Protein AF-0000000083512611 (afdb_homodimer)

Sequence (516 aa):
MDSKAGERFVEEAFPIIMEEAIRKATDVNEKVCEWQPPEELKQCLDLDLREGGEAPQQILKRCKDVIKYSVKTGHPRFFNQLYAGMDHYSLVARFITEAINPSVYTFEVSPTFVMIEEVILKKMSECVGWEEGGDGIFSPGGSISNMYAVNLARYKHCPSIKDEGLSGMPRLVMFTSEECHYSIGKAAAFLGIGTKNVYVVPADERHSGEPRFTTLAKLAINMLALPHTTAELEQVFFSDDPCKNRRKKSIVYTLQTFMDSKAGERFVEEAFPIIMEEAIRKATDVNEKVCEWQPPEELKQCLDLDLREGGEAPQQILKRCKDVIKYSVKTGHPRFFNQLYAGMDHYSLVARFITEAINPSVYTFEVSPTFVMIEEVILKKMSECVGWEEGGDGIFSPGGSISNMYAVNLARYKHCPSIKDEGLSGMPRLVMFTSEECHYSIGKAAAFLGIGTKNVYVVPADERHSGEPRFTTLAKLAINMLALPHTTAELEQVFFSDDPCKNRRKKSIVYTLQTF

pLDDT: mean 77.46, std 21.45, range [25.53, 98.62]

InterPro domains:
  IPR002129 Pyridoxal phosphate-dependent decarboxylase, major domain [PF00282] (38-207)
  IPR015421 Pyridoxal phosphate-dependent transferase, major domain [G3DSA:3.40.640.10] (106-235)
  IPR015424 Pyridoxal phosphate-dependent transferase [SSF53383] (8-207)

Nearest PDB structures (foldseek):
  6enz-assembly1_A  TM=9.383E-01  e=4.651E-24  Mus musculus
  2jis-assembly1_A  TM=9.431E-01  e=1.684E-23  Homo sapiens
  2okk-assembly1_A-2  TM=9.214E-01  e=7.575E-17  Homo sapiens
  7lz6-assembly1_B  TM=9.267E-01  e=7.774E-16  Homo sapiens
  4rj0-assembly1_A  TM=8.285E-01  e=6.622E-08  Sphaerobacter thermophilus DSM 20745

Radius of gyration: 26.21 Å; Cα contacts (8 Å, |Δi|>4): 793; chains: 2; bounding box: 65×68×54 Å

Secondary structure (DSSP, 8-state):
--HHHHHHHHHHHHHHIIIIIIIGGG-TTS-S-----HHHHHHHHT----TT---HHHHHHHHHHHHHTS--TTSTT---SS-----HHHHHHHHHHHHH---TT-TTT-HHHHHHHHHHHHHHHHHTT-TT-------SSHHHHHHHHHHHHHHHH-TTHHHH-STTSPPEEEEEETT--THHHHHHHHHTS-GGGEEEEPPPTT--S---HHHHHHHHHHHHTSTT----EEEEEP---TTSSS----EEEEEE--/--HHHHHHHHHHHHHHIIIIIIIGGG-TTS-S-----HHHHHHHHT----TT---HHHHHHHHHHHHHTS--TTSTT---SS-----HHHHHHHHHHHHH---TT-TTT-HHHHHHHHHHHHHHHHHTT-TT-------SSHHHHHHHHHHHHHHHH-TTHHHH-STTSPPEEEEEETT--THHHHHHHHHTS-GGGEEEEPPPTT--S---HHHHHHHHHHHHTSTT--EEEEEEEPP--SSSSS----EEEEEEE-

Organism: Acipenser ruthenus (NCBI:txid7906)

Foldseek 3Di:
DPVVVVVVLVVVLVVLCCVLQPVLLADQPHDQADDDDPVVLCVQLVPDDDDPDDDSVVVSVNVNSVSRHDGSQQYPPRDDLQDGHDDPVVVVVVVVCVVLVFDQPDCVRPVPVVVVVVVVQQVVCVVVPNPVDDDDDDDPDQLVQVLVLVVVLCCVVPVCCVPPNCVPFFQKAWEWEPPDDPSNLVSCVVRVNHNVRYHYDYQPPVSAQPDPPVVVVVVLVVVLVPPQFQWDWRWRWGDQPPPDPHRNTTTITITGTD/DPVVVVVVLVVVLVVLCCVLQPVLLADQPHDQADDDDPVVLCVQLVPDDDDPDDDSVVVSVNVNSVSRHDGSQQYPPRDDPQDGHDDPVVVVVVVVCVVLVFDQPDCVRPVPVVVVVVVVQQVVCVVVPNPVDDDDDDDPDQLVQVLVLVVVLCCVVPVCCVPPNCVPFFQKAWEWEPPDDPSNLVSCVVRVNHNVRYHYDYQPPVSQQPDPPVVVVVVLVVVVVPPQFQWDWRWRWGDQPPPDPHRNTTTITITGTD

Solvent-accessible surface area (backbone atoms only — not comparable to full-atom values): 28403 Å² total; per-residue (Å²): 130,66,63,66,62,34,51,50,50,48,61,61,44,44,61,53,46,47,46,62,42,46,52,43,18,53,32,78,89,46,74,53,56,60,85,61,59,71,74,56,40,50,65,70,59,57,78,73,86,68,90,83,69,78,58,70,70,58,52,52,52,47,54,50,44,54,53,55,48,27,45,27,38,34,14,80,82,45,84,54,97,84,58,67,55,73,58,47,71,59,49,48,53,48,50,50,46,64,55,35,56,74,51,81,83,44,57,88,58,14,46,50,57,45,52,50,51,53,50,50,48,52,52,52,29,48,73,75,67,36,73,94,57,76,84,80,80,90,60,93,48,69,56,51,44,48,37,51,44,5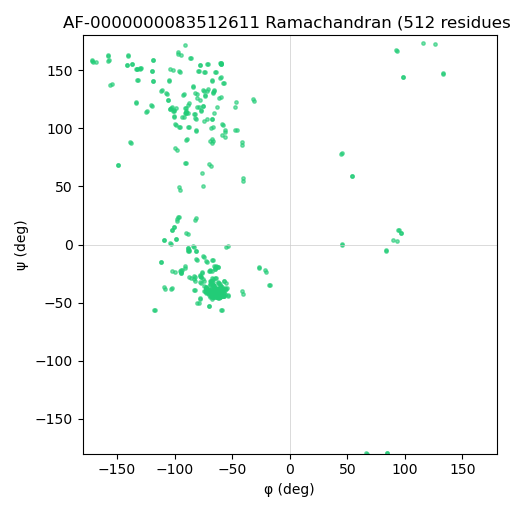1,51,50,42,47,39,71,72,44,55,60,30,44,41,62,13,31,38,72,35,60,48,50,30,32,38,33,40,66,74,38,66,80,44,53,51,53,35,26,27,56,39,23,42,5,40,75,31,54,43,71,40,78,61,47,89,77,59,49,46,66,51,54,60,59,54,54,46,45,48,51,42,56,62,36,65,41,90,70,31,58,54,56,75,44,84,26,82,41,67,54,49,74,80,51,95,54,58,36,40,28,39,44,28,44,31,37,39,78,130,65,65,66,60,36,50,50,50,46,62,63,45,44,61,50,45,48,46,61,42,46,53,44,20,53,32,80,90,45,74,51,55,60,84,61,60,70,74,58,40,50,65,72,60,57,79,74,87,68,91,84,68,78,54,69,72,58,50,53,52,47,52,50,46,54,52,56,48,28,43,26,40,35,14,79,82,45,83,55,97,84,58,67,55,74,60,46,68,60,48,49,54,47,49,50,46,64,56,36,56,73,52,79,82,43,59,89,58,14,47,51,58,44,51,50,50,52,50,51,48,51,51,52,28,46,74,74,66,36,74,92,57,78,83,80,80,89,59,97,43,70,56,52,43,49,38,50,44,51,50,51,43,48,39,71,72,44,58,60,33,44,41,61,13,31,38,73,35,63,50,52,30,32,37,32,42,67,73,39,66,79,45,55,51,52,35,25,28,54,39,24,42,4,40,74,32,53,43,71,40,77,62,46,90,75,61,48,45,65,52,54,60,58,53,54,47,45,47,51,42,56,62,35,65,41,90,70,32,58,55,58,75,44,85,26,80,39,71,52,50,7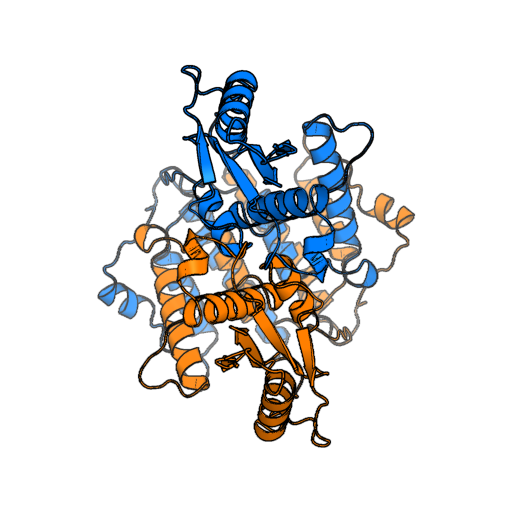5,80,52,93,54,57,37,40,28,40,44,28,44,31,37,40,77

Structure (mmCIF, N/CA/C/O backbone):
data_AF-0000000083512611-model_v1
#
loop_
_entity.id
_entity.type
_entity.pdbx_description
1 polymer 'Acidic amino acid decarboxylase GADL1'
#
loop_
_atom_site.group_PDB
_atom_site.id
_atom_site.type_symbol
_atom_site.label_atom_id
_atom_site.label_alt_id
_atom_site.label_comp_id
_atom_site.label_asym_id
_atom_site.label_entity_id
_atom_site.label_seq_id
_atom_site.pdbx_PDB_ins_code
_atom_site.Cartn_x
_atom_site.Cartn_y
_atom_site.Cartn_z
_atom_site.occupancy
_atom_site.B_iso_or_equiv
_atom_site.auth_seq_id
_atom_site.auth_comp_id
_atom_site.auth_asym_id
_atom_site.auth_atom_id
_atom_site.pdbx_PDB_model_num
ATOM 1 N N . MET A 1 1 ? -20.062 -18.094 -6.727 1 56.19 1 MET A N 1
ATOM 2 C CA . MET A 1 1 ? -19.172 -18.531 -7.805 1 56.19 1 MET A CA 1
ATOM 3 C C . MET A 1 1 ? -18.797 -19.984 -7.645 1 56.19 1 MET A C 1
ATOM 5 O O . MET A 1 1 ? -18.719 -20.5 -6.523 1 56.19 1 MET A O 1
ATOM 9 N N . ASP A 1 2 ? -18.922 -20.797 -8.75 1 77.19 2 ASP A N 1
ATOM 10 C CA . ASP A 1 2 ? -18.5 -22.188 -8.789 1 77.19 2 ASP A CA 1
ATOM 11 C C . ASP A 1 2 ? -17.016 -22.328 -8.461 1 77.19 2 ASP A C 1
ATOM 13 O O . ASP A 1 2 ? -16.172 -21.953 -9.266 1 77.19 2 ASP A O 1
ATOM 17 N N . SER A 1 3 ? -16.672 -22.766 -7.223 1 83.75 3 SER A N 1
ATOM 18 C CA . SER A 1 3 ? -15.305 -22.859 -6.719 1 83.75 3 SER A CA 1
ATOM 19 C C . SER A 1 3 ? -14.438 -23.734 -7.617 1 83.75 3 SER A C 1
ATOM 21 O O . SER A 1 3 ? -13.273 -23.422 -7.875 1 83.75 3 SER A O 1
ATOM 23 N N . LYS A 1 4 ? -15.047 -24.688 -8.219 1 91.12 4 LYS A N 1
ATOM 24 C CA . LYS A 1 4 ? -14.289 -25.609 -9.07 1 91.12 4 LYS A CA 1
ATOM 25 C C . LYS A 1 4 ? -13.875 -24.922 -10.375 1 91.12 4 LYS A C 1
ATOM 27 O O . LYS A 1 4 ? -12.758 -25.141 -10.859 1 91.12 4 LYS A O 1
ATOM 32 N N . ALA A 1 5 ? -14.789 -24.188 -10.891 1 93.06 5 ALA A N 1
ATOM 33 C CA . ALA A 1 5 ? -14.469 -23.438 -12.109 1 93.06 5 ALA A CA 1
ATOM 34 C C . ALA A 1 5 ? -13.367 -22.422 -11.852 1 93.06 5 ALA A C 1
ATOM 36 O O . ALA A 1 5 ? -12.477 -22.234 -12.688 1 93.06 5 ALA A O 1
ATOM 37 N N . GLY A 1 6 ? -13.398 -21.797 -10.734 1 94.56 6 GLY A N 1
ATOM 38 C CA . GLY A 1 6 ? -12.367 -20.844 -10.359 1 94.56 6 GLY A CA 1
ATOM 39 C C . GLY A 1 6 ? -11.008 -21.484 -10.18 1 94.56 6 GLY A C 1
ATOM 40 O O . GLY A 1 6 ? -10 -20.938 -10.648 1 94.56 6 GLY A O 1
ATOM 41 N N . GLU A 1 7 ? -11.023 -22.625 -9.578 1 96 7 GLU A N 1
ATOM 42 C CA . GLU A 1 7 ? -9.781 -23.359 -9.383 1 96 7 GLU A CA 1
ATOM 43 C C . GLU A 1 7 ? -9.156 -23.75 -10.711 1 96 7 GLU A C 1
ATOM 45 O O . GLU A 1 7 ? -7.945 -23.625 -10.898 1 96 7 GLU A O 1
ATOM 50 N N . ARG A 1 8 ? -9.953 -24.219 -11.547 1 96.81 8 ARG A N 1
ATOM 51 C CA . ARG A 1 8 ? -9.484 -24.594 -12.875 1 96.81 8 ARG A CA 1
ATOM 52 C C . ARG A 1 8 ? -8.883 -23.406 -13.609 1 96.81 8 ARG A C 1
ATOM 54 O O . ARG A 1 8 ? -7.863 -23.531 -14.289 1 96.81 8 ARG A O 1
ATOM 61 N N . PHE A 1 9 ? -9.508 -22.312 -13.492 1 97.81 9 PHE A N 1
ATOM 62 C CA . PHE A 1 9 ? -9.023 -21.094 -14.109 1 97.81 9 PHE A CA 1
ATOM 63 C C . PHE A 1 9 ? -7.621 -20.75 -13.609 1 97.81 9 PHE A C 1
ATOM 65 O O . PHE A 1 9 ? -6.738 -20.406 -14.398 1 97.81 9 PHE A O 1
ATOM 72 N N . VAL A 1 10 ? -7.34 -20.844 -12.305 1 98.31 10 VAL A N 1
ATOM 73 C CA . VAL A 1 10 ? -6.027 -20.562 -11.734 1 98.31 10 VAL A CA 1
ATOM 74 C C . VAL A 1 10 ? -5 -21.547 -12.289 1 98.31 10 VAL A C 1
ATOM 76 O O . VAL A 1 10 ? -3.891 -21.156 -12.664 1 98.31 10 VAL A O 1
ATOM 79 N N . GLU A 1 11 ? -5.398 -22.766 -12.406 1 98.12 11 GLU A N 1
ATOM 80 C CA . GLU A 1 11 ? -4.52 -23.812 -12.922 1 98.12 11 GLU A CA 1
ATOM 81 C C . GLU A 1 11 ? -4.148 -23.562 -14.375 1 98.12 11 GLU A C 1
ATOM 83 O O . GLU A 1 11 ? -3.012 -23.797 -14.789 1 98.12 11 GLU A O 1
ATOM 88 N N . GLU A 1 12 ? -5.059 -23.078 -15.102 1 98.25 12 GLU A N 1
ATOM 89 C CA . GLU A 1 12 ? -4.824 -22.812 -16.516 1 98.25 12 GLU A CA 1
ATOM 90 C C . GLU A 1 12 ? -4.004 -21.547 -16.719 1 98.25 12 GLU A C 1
ATOM 92 O O . GLU A 1 12 ? -3.27 -21.422 -17.703 1 98.25 12 GLU A O 1
ATOM 97 N N . ALA A 1 13 ? -4.09 -20.641 -15.82 1 98.56 13 ALA A N 1
ATOM 98 C CA . ALA A 1 13 ? -3.396 -19.359 -15.93 1 98.56 13 ALA A CA 1
ATOM 99 C C . ALA A 1 13 ? -1.918 -19.5 -15.578 1 98.56 13 ALA A C 1
ATOM 101 O O . ALA A 1 13 ? -1.072 -18.781 -16.109 1 98.56 13 ALA A O 1
ATOM 102 N N . PHE A 1 14 ? -1.621 -20.5 -14.758 1 98.5 14 PHE A N 1
ATOM 103 C CA . PHE A 1 14 ? -0.279 -20.578 -14.195 1 98.5 14 PHE A CA 1
ATOM 104 C C . PHE A 1 14 ? 0.752 -20.859 -15.281 1 98.5 14 PHE A C 1
ATOM 106 O O . PHE A 1 14 ? 1.792 -20.188 -15.336 1 98.5 14 PHE A O 1
ATOM 113 N N . PRO A 1 15 ? 0.535 -21.719 -16.188 1 98.25 15 PRO A N 1
ATOM 114 C CA . PRO A 1 15 ? 1.522 -21.922 -17.25 1 98.25 15 PRO A CA 1
ATOM 115 C C . PRO A 1 15 ? 1.762 -20.672 -18.078 1 98.25 15 PRO A C 1
ATOM 117 O O . PRO A 1 15 ? 2.873 -20.453 -18.578 1 98.25 15 PRO A O 1
ATOM 120 N N . ILE A 1 16 ? 0.773 -19.906 -18.266 1 98.31 16 ILE A N 1
ATOM 121 C CA . ILE A 1 16 ? 0.913 -18.656 -19.016 1 98.31 16 ILE A CA 1
ATOM 122 C C . ILE A 1 16 ? 1.806 -17.688 -18.234 1 98.31 16 ILE A C 1
ATOM 124 O O . ILE A 1 16 ? 2.723 -17.094 -18.797 1 98.31 16 ILE A O 1
ATOM 128 N N . ILE A 1 17 ? 1.556 -17.578 -16.938 1 98.62 17 ILE A N 1
ATOM 129 C CA . ILE A 1 17 ? 2.35 -16.719 -16.078 1 98.62 17 ILE A CA 1
ATOM 130 C C . ILE A 1 17 ? 3.803 -17.188 -16.062 1 98.62 17 ILE A C 1
ATOM 132 O O . ILE A 1 17 ? 4.723 -16.375 -16.219 1 98.62 17 ILE A O 1
ATOM 136 N N . MET A 1 18 ? 3.998 -18.469 -15.922 1 98.25 18 MET A N 1
ATOM 137 C CA . MET A 1 18 ? 5.336 -19.047 -15.867 1 98.25 18 MET A CA 1
ATOM 138 C C . MET A 1 18 ? 6.109 -18.766 -17.156 1 98.25 18 MET A C 1
ATOM 140 O O . MET A 1 18 ? 7.254 -18.328 -17.094 1 98.25 18 MET A O 1
ATOM 144 N N . GLU A 1 19 ? 5.492 -18.906 -18.234 1 97.88 19 GLU A N 1
ATOM 145 C CA . GLU A 1 19 ? 6.176 -18.766 -19.516 1 97.88 19 GLU A CA 1
ATOM 146 C C . GLU A 1 19 ? 6.367 -17.297 -19.875 1 97.88 19 GLU A C 1
ATOM 148 O O . GLU A 1 19 ? 7.484 -16.859 -20.156 1 97.88 19 GLU A O 1
ATOM 153 N N . GLU A 1 20 ? 5.312 -16.531 -19.797 1 97.44 20 GLU A N 1
ATOM 154 C CA . GLU A 1 20 ? 5.301 -15.188 -20.375 1 97.44 20 GLU A CA 1
ATOM 155 C C . GLU A 1 20 ? 5.84 -14.156 -19.391 1 97.44 20 GLU A C 1
ATOM 157 O O . GLU A 1 20 ? 6.449 -13.164 -19.781 1 97.44 20 GLU A O 1
ATOM 162 N N . ALA A 1 21 ? 5.707 -14.398 -18.062 1 97.81 21 ALA A N 1
ATOM 163 C CA . ALA A 1 21 ? 6.02 -13.344 -17.094 1 97.81 21 ALA A CA 1
ATOM 164 C C . ALA A 1 21 ? 7.262 -13.703 -16.281 1 97.81 21 ALA A C 1
ATOM 166 O O . ALA A 1 21 ? 7.848 -12.836 -15.625 1 97.81 21 ALA A O 1
ATOM 167 N N . ILE A 1 22 ? 7.668 -14.969 -16.328 1 97.62 22 ILE A N 1
ATOM 168 C CA . ILE A 1 22 ? 8.797 -15.367 -15.508 1 97.62 22 ILE A CA 1
ATOM 169 C C . ILE A 1 22 ? 9.953 -15.836 -16.391 1 97.62 22 ILE A C 1
ATOM 171 O O . ILE A 1 22 ? 11.008 -15.211 -16.438 1 97.62 22 ILE A O 1
ATOM 175 N N . ARG A 1 23 ? 9.758 -16.828 -17.266 1 97 23 ARG A N 1
ATOM 176 C CA . ARG A 1 23 ? 10.828 -17.391 -18.078 1 97 23 ARG A CA 1
ATOM 177 C C . ARG A 1 23 ? 11.281 -16.406 -19.141 1 97 23 ARG A C 1
ATOM 179 O O . ARG A 1 23 ? 12.461 -16.047 -19.203 1 97 23 ARG A O 1
ATOM 186 N N . LYS A 1 24 ? 10.383 -15.898 -19.922 1 96.12 24 LYS A N 1
ATOM 187 C CA . LYS A 1 24 ? 10.742 -14.969 -20.984 1 96.12 24 LYS A CA 1
ATOM 188 C C . LYS A 1 24 ? 11.219 -13.633 -20.422 1 96.12 24 LYS A C 1
ATOM 190 O O . LYS A 1 24 ? 12.094 -12.984 -21 1 96.12 24 LYS A O 1
ATOM 195 N N . ALA A 1 25 ? 10.688 -13.289 -19.328 1 94.62 25 ALA A N 1
ATOM 196 C CA . ALA A 1 25 ? 11.008 -12 -18.703 1 94.62 25 ALA A CA 1
ATOM 197 C C . ALA A 1 25 ? 12.445 -11.977 -18.219 1 94.62 25 ALA A C 1
ATOM 199 O O . ALA A 1 25 ? 13.031 -10.898 -18.047 1 94.62 25 ALA A O 1
ATOM 200 N N . THR A 1 26 ? 13.031 -13.141 -17.984 1 94 26 THR A N 1
ATOM 201 C CA . THR A 1 26 ? 14.391 -13.195 -17.453 1 94 26 THR A CA 1
ATOM 202 C C . THR A 1 26 ? 15.359 -13.695 -18.516 1 94 26 THR A C 1
ATOM 204 O O . THR A 1 26 ? 16.547 -13.883 -18.25 1 94 26 THR A O 1
ATOM 207 N N . ASP A 1 27 ? 14.859 -13.906 -19.703 1 94.31 27 ASP A N 1
ATOM 208 C CA . ASP A 1 27 ? 15.656 -14.375 -20.828 1 94.31 27 ASP A CA 1
ATOM 209 C C . ASP A 1 27 ? 16.281 -13.203 -21.594 1 94.31 27 ASP A C 1
ATOM 211 O O . ASP A 1 27 ? 15.562 -12.391 -22.172 1 94.31 27 ASP A O 1
ATOM 215 N N . VAL A 1 28 ? 17.578 -13.141 -21.688 1 93.94 28 VAL A N 1
ATOM 216 C CA . VAL A 1 28 ? 18.312 -12.031 -22.297 1 93.94 28 VAL A CA 1
ATOM 217 C C . VAL A 1 28 ? 18 -11.961 -23.781 1 93.94 28 VAL A C 1
ATOM 219 O O . VAL A 1 28 ? 18.156 -10.906 -24.406 1 93.94 28 VAL A O 1
ATOM 222 N N . ASN A 1 29 ? 17.5 -13.055 -24.375 1 95.62 29 ASN A N 1
ATOM 223 C CA . ASN A 1 29 ? 17.219 -13.094 -25.812 1 95.62 29 ASN A CA 1
ATOM 224 C C . ASN A 1 29 ? 15.828 -12.578 -26.125 1 95.62 29 ASN A C 1
ATOM 226 O O . ASN A 1 29 ? 15.453 -12.445 -27.297 1 95.62 29 ASN A O 1
ATOM 230 N N . GLU A 1 30 ? 15.078 -12.305 -25.109 1 95.88 30 GLU A N 1
ATOM 231 C CA . GLU A 1 30 ? 13.742 -11.758 -25.297 1 95.88 30 GLU A CA 1
ATOM 232 C C . GLU A 1 30 ? 13.742 -10.242 -25.156 1 95.88 30 GLU A C 1
ATOM 234 O O . GLU A 1 30 ? 14.711 -9.656 -24.672 1 95.88 30 GLU A O 1
ATOM 239 N N . LYS A 1 31 ? 12.656 -9.602 -25.594 1 95.69 31 LYS A N 1
ATOM 240 C CA . LYS A 1 31 ? 12.547 -8.148 -25.516 1 95.69 31 LYS A CA 1
ATOM 241 C C . LYS A 1 31 ? 12.156 -7.699 -24.109 1 95.69 31 LYS A C 1
ATOM 243 O O . LYS A 1 31 ? 11.367 -8.375 -23.438 1 95.69 31 LYS A O 1
ATOM 248 N N . VAL A 1 32 ? 12.625 -6.555 -23.812 1 95.38 32 VAL A N 1
ATOM 249 C CA . VAL A 1 32 ? 12.242 -5.938 -22.547 1 95.38 32 VAL A CA 1
ATOM 250 C C . VAL A 1 32 ? 10.797 -5.457 -22.625 1 95.38 32 VAL A C 1
ATOM 252 O O . VAL A 1 32 ? 10.07 -5.516 -21.625 1 95.38 32 VAL A O 1
ATOM 255 N N . CYS A 1 33 ? 10.445 -4.926 -23.812 1 92.62 33 CYS A N 1
ATOM 256 C CA . CYS A 1 33 ? 9.109 -4.375 -23.984 1 92.62 33 CYS A CA 1
ATOM 257 C C . CYS A 1 33 ? 8.688 -4.406 -25.453 1 92.62 33 CYS A C 1
ATOM 259 O O . CYS A 1 33 ? 9.5 -4.141 -26.328 1 92.62 33 CYS A O 1
ATOM 261 N N . GLU A 1 34 ? 7.418 -4.785 -25.688 1 94.56 34 GLU A N 1
ATOM 262 C CA . GLU A 1 34 ? 6.789 -4.574 -26.984 1 94.56 34 GLU A CA 1
ATOM 263 C C . GLU A 1 34 ? 6.09 -3.219 -27.047 1 94.56 34 GLU A C 1
ATOM 265 O O . GLU A 1 34 ? 4.867 -3.139 -26.906 1 94.56 34 GLU A O 1
ATOM 270 N N . TRP A 1 35 ? 6.855 -2.264 -27.469 1 93.25 35 TRP A N 1
ATOM 271 C CA . TRP A 1 35 ? 6.391 -0.885 -27.359 1 93.25 35 TRP A CA 1
ATOM 272 C C . TRP A 1 35 ? 5.316 -0.588 -28.406 1 93.25 35 TRP A C 1
ATOM 274 O O . TRP A 1 35 ? 5.438 -0.993 -29.562 1 93.25 35 TRP A O 1
ATOM 284 N N . GLN A 1 36 ? 4.219 0.018 -27.953 1 93.62 36 GLN A N 1
ATOM 285 C CA . GLN A 1 36 ? 3.154 0.541 -28.812 1 93.62 36 GLN A CA 1
ATOM 286 C C . GLN A 1 36 ? 2.773 1.961 -28.406 1 93.62 36 GLN A C 1
ATOM 288 O O . GLN A 1 36 ? 2.727 2.279 -27.203 1 93.62 36 GLN A O 1
ATOM 293 N N . PRO A 1 37 ? 2.486 2.826 -29.469 1 92.31 37 PRO A N 1
ATOM 294 C CA . PRO A 1 37 ? 1.894 4.109 -29.078 1 92.31 37 PRO A CA 1
ATOM 295 C C . PRO A 1 37 ? 0.571 3.949 -28.344 1 92.31 37 PRO A C 1
ATOM 297 O O . PRO A 1 37 ? -0.115 2.936 -28.5 1 92.31 37 PRO A O 1
ATOM 300 N N . PRO A 1 38 ? 0.189 4.922 -27.547 1 90.94 38 PRO A N 1
ATOM 301 C CA . PRO A 1 38 ? -0.983 4.812 -26.688 1 90.94 38 PRO A CA 1
ATOM 302 C C . PRO A 1 38 ? -2.248 4.418 -27.438 1 90.94 38 PRO A C 1
ATOM 304 O O . PRO A 1 38 ? -3.006 3.561 -26.984 1 90.94 38 PRO A O 1
ATOM 307 N N . GLU A 1 39 ? -2.51 4.977 -28.562 1 90.62 39 GLU A N 1
ATOM 308 C CA . GLU A 1 39 ? -3.727 4.684 -29.312 1 90.62 39 GLU A CA 1
ATOM 309 C C . GLU A 1 39 ? -3.738 3.24 -29.797 1 90.62 39 GLU A C 1
ATOM 311 O O . GLU A 1 39 ? -4.77 2.566 -29.734 1 90.62 39 GLU A O 1
ATOM 316 N N . GLU A 1 40 ? -2.625 2.799 -30.219 1 93.69 40 GLU A N 1
ATOM 317 C CA . GLU A 1 40 ? -2.506 1.42 -30.688 1 93.69 40 GLU A CA 1
ATOM 318 C C . GLU A 1 40 ? -2.578 0.439 -29.516 1 93.69 40 GLU A C 1
ATOM 320 O O . GLU A 1 40 ? -3.166 -0.638 -29.641 1 93.69 40 GLU A O 1
ATOM 325 N N . LEU A 1 41 ? -1.952 0.842 -28.469 1 94.75 41 LEU A N 1
ATOM 326 C CA . LEU A 1 41 ? -1.954 -0.012 -27.297 1 94.75 41 LEU A CA 1
ATOM 327 C C . LEU A 1 41 ? -3.375 -0.249 -26.797 1 94.75 41 LEU A C 1
ATOM 329 O O . LEU A 1 41 ? -3.721 -1.362 -26.391 1 94.75 41 LEU A O 1
ATOM 333 N N . LYS A 1 42 ? -4.156 0.757 -26.875 1 89.94 42 LYS A N 1
ATOM 334 C CA . LYS A 1 42 ? -5.555 0.641 -26.469 1 89.94 42 LYS A CA 1
ATOM 335 C C . LYS A 1 42 ? -6.285 -0.407 -27.297 1 89.94 42 LYS A C 1
ATOM 337 O O . LYS A 1 42 ? -7.098 -1.169 -26.781 1 89.94 42 LYS A O 1
ATOM 342 N N . GLN A 1 43 ? -5.988 -0.491 -28.484 1 90.69 43 GLN A N 1
ATOM 343 C CA . GLN A 1 43 ? -6.609 -1.456 -29.391 1 90.69 43 GLN A CA 1
ATOM 344 C C . GLN A 1 43 ? -6.105 -2.869 -29.109 1 90.69 43 GLN A C 1
ATOM 346 O O . GLN A 1 43 ? -6.879 -3.828 -29.141 1 90.69 43 GLN A O 1
ATOM 351 N N . CYS A 1 44 ? -4.883 -2.943 -28.797 1 93.44 44 CYS A N 1
ATOM 352 C CA . CYS A 1 44 ? -4.27 -4.238 -28.516 1 93.44 44 CYS A CA 1
ATOM 353 C C . CYS A 1 44 ? -4.832 -4.852 -27.25 1 93.44 44 CYS A C 1
ATOM 355 O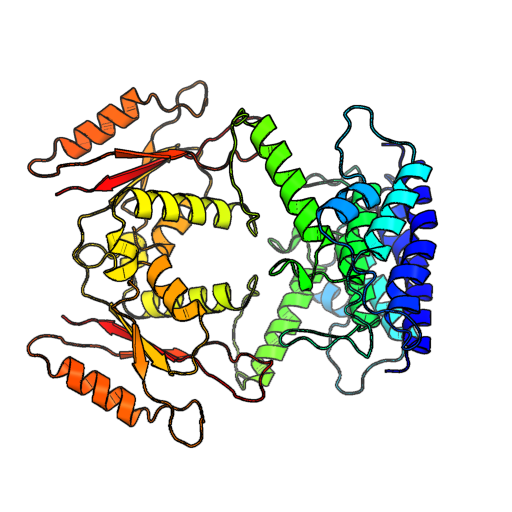 O . CYS A 1 44 ? -5.035 -6.066 -27.172 1 93.44 44 CYS A O 1
ATOM 357 N N . LEU A 1 45 ? -5.176 -4.098 -26.234 1 93.75 45 LEU A N 1
ATOM 358 C CA . LEU A 1 45 ? -5.555 -4.582 -24.906 1 93.75 45 LEU A CA 1
ATOM 359 C C . LEU A 1 45 ? -7.07 -4.727 -24.797 1 93.75 45 LEU A C 1
ATOM 361 O O . LEU A 1 45 ? -7.566 -5.5 -23.969 1 93.75 45 LEU A O 1
ATOM 365 N N . ASP A 1 46 ? -7.84 -4.09 -25.562 1 89.19 46 ASP A N 1
ATOM 366 C CA . ASP A 1 46 ? -9.297 -4.055 -25.453 1 89.19 46 ASP A CA 1
ATOM 367 C C . ASP A 1 46 ? -9.727 -3.842 -24 1 89.19 46 ASP A C 1
ATOM 369 O O . ASP A 1 46 ? -10.266 -4.754 -23.375 1 89.19 46 ASP A O 1
ATOM 373 N N . LEU A 1 47 ? -9.688 -2.719 -23.516 1 86.88 47 LEU A N 1
ATOM 374 C CA . LEU A 1 47 ? -9.938 -2.42 -22.109 1 86.88 47 LEU A CA 1
ATOM 375 C C . LEU A 1 47 ? -11.375 -1.965 -21.891 1 86.88 47 LEU A C 1
ATOM 377 O O . LEU A 1 47 ? -11.695 -1.351 -20.875 1 86.88 47 LEU A O 1
ATOM 381 N N . ASP A 1 48 ? -12.227 -2.352 -22.797 1 84.38 48 ASP A N 1
ATOM 382 C CA . ASP A 1 48 ? -13.633 -1.998 -22.656 1 84.38 48 ASP A CA 1
ATOM 383 C C . ASP A 1 48 ? -14.297 -2.83 -21.562 1 84.38 48 ASP A C 1
ATOM 385 O O . ASP A 1 48 ? -14.219 -4.059 -21.578 1 84.38 48 ASP A O 1
ATOM 389 N N . LEU A 1 49 ? -14.945 -2.18 -20.656 1 82.94 49 LEU A N 1
ATOM 390 C CA . LEU A 1 49 ? -15.656 -2.861 -19.578 1 82.94 49 LEU A CA 1
ATOM 391 C C . LEU A 1 49 ? -17.094 -3.166 -19.969 1 82.94 49 LEU A C 1
ATOM 393 O O . LEU A 1 49 ? -17.906 -2.252 -20.109 1 82.94 49 LEU A O 1
ATOM 397 N N . ARG A 1 50 ? -17.344 -4.422 -20.094 1 84.19 50 ARG A N 1
ATOM 398 C CA . ARG A 1 50 ? -18.656 -4.875 -20.562 1 84.19 50 ARG A CA 1
ATOM 399 C C . ARG A 1 50 ? -19.516 -5.355 -19.406 1 84.19 50 ARG A C 1
ATOM 401 O O . ARG A 1 50 ? -19 -5.883 -18.406 1 84.19 50 ARG A O 1
ATOM 408 N N . GLU A 1 51 ? -20.844 -5.242 -19.469 1 81.31 51 GLU A N 1
ATOM 409 C CA . GLU A 1 51 ? -21.781 -5.613 -18.406 1 81.31 51 GLU A CA 1
ATOM 410 C C . GLU A 1 51 ? -21.969 -7.125 -18.344 1 81.31 51 GLU A C 1
ATOM 412 O O . GLU A 1 51 ? -22.125 -7.691 -17.266 1 81.31 51 GLU A O 1
ATOM 417 N N . GLY A 1 52 ? -21.938 -7.902 -19.328 1 82.69 52 GLY A N 1
ATOM 418 C CA . GLY A 1 52 ? -22.297 -9.312 -19.359 1 82.69 52 GLY A CA 1
ATOM 419 C C . GLY A 1 52 ? -21.141 -10.234 -19.031 1 82.69 52 GLY A C 1
ATOM 420 O O . GLY A 1 52 ? -21.266 -11.453 -19.156 1 82.69 52 GLY A O 1
ATOM 421 N N . GLY A 1 53 ? -20.094 -9.797 -18.625 1 83.25 53 GLY A N 1
ATOM 422 C CA . GLY A 1 53 ? -18.969 -10.672 -18.359 1 83.25 53 GLY A CA 1
ATOM 423 C C . GLY A 1 53 ? -18.391 -11.305 -19.609 1 83.25 53 GLY A C 1
ATOM 424 O O . GLY A 1 53 ? -18.891 -11.055 -20.719 1 83.25 53 GLY A O 1
ATOM 425 N N . GLU A 1 54 ? -17.297 -12.18 -19.5 1 90 54 GLU A N 1
ATOM 426 C CA . GLU A 1 54 ? -16.641 -12.859 -20.609 1 90 54 GLU A CA 1
ATOM 427 C C . GLU A 1 54 ? -16.344 -14.32 -20.266 1 90 54 GLU A C 1
ATOM 429 O O . GLU A 1 54 ? -16.266 -14.688 -19.094 1 90 54 GLU A O 1
ATOM 434 N N . ALA A 1 55 ? -16.25 -15.094 -21.375 1 92.56 55 ALA A N 1
ATOM 435 C CA . ALA A 1 55 ? -15.875 -16.5 -21.188 1 92.56 55 ALA A CA 1
ATOM 436 C C . ALA A 1 55 ? -14.461 -16.625 -20.625 1 92.56 55 ALA A C 1
ATOM 438 O O . ALA A 1 55 ? -13.586 -15.812 -20.938 1 92.56 55 ALA A O 1
ATOM 439 N N . PRO A 1 56 ? -14.203 -17.672 -19.812 1 94.19 56 PRO A N 1
ATOM 440 C CA . PRO A 1 56 ? -12.891 -17.844 -19.188 1 94.19 56 PRO A CA 1
ATOM 441 C C . PRO A 1 56 ? -11.75 -17.875 -20.219 1 94.19 56 PRO A C 1
ATOM 443 O O . PRO A 1 56 ? -10.68 -17.328 -19.953 1 94.19 56 PRO A O 1
ATOM 446 N N . GLN A 1 57 ? -11.969 -18.484 -21.344 1 95.81 57 GLN A N 1
ATOM 447 C CA . GLN A 1 57 ? -10.93 -18.562 -22.375 1 95.81 57 GLN A CA 1
ATOM 448 C C . GLN A 1 57 ? -10.594 -17.172 -22.922 1 95.81 57 GLN A C 1
ATOM 450 O O . GLN A 1 57 ? -9.438 -16.906 -23.25 1 95.81 57 GLN A O 1
ATOM 455 N N . GLN A 1 58 ? -11.547 -16.391 -23.016 1 94.94 58 GLN A N 1
ATOM 456 C CA . GLN A 1 58 ? -11.312 -15.023 -23.469 1 94.94 58 GLN A CA 1
ATOM 457 C C . GLN A 1 58 ? -10.531 -14.227 -22.422 1 94.94 58 GLN A C 1
ATOM 459 O O . GLN A 1 58 ? -9.672 -13.414 -22.75 1 94.94 58 GLN A O 1
ATOM 464 N N . ILE A 1 59 ? -10.836 -14.453 -21.172 1 94.56 59 ILE A N 1
ATOM 465 C CA . ILE A 1 59 ? -10.125 -13.781 -20.078 1 94.56 59 ILE A CA 1
ATOM 466 C C . ILE A 1 59 ? -8.664 -14.211 -20.062 1 94.56 59 ILE A C 1
ATOM 468 O O . ILE A 1 59 ? -7.77 -13.391 -19.859 1 94.56 59 ILE A O 1
ATOM 472 N N . LEU A 1 60 ? -8.422 -15.445 -20.328 1 97.31 60 LEU A N 1
ATOM 473 C CA . LEU A 1 60 ? -7.051 -15.93 -20.406 1 97.31 60 LEU A CA 1
ATOM 474 C C . LEU A 1 60 ? -6.285 -15.242 -21.531 1 97.31 60 LEU A C 1
ATOM 476 O O . LEU A 1 60 ? -5.113 -14.898 -21.359 1 97.31 60 LEU A O 1
ATOM 480 N N . LYS A 1 61 ? -6.941 -15.023 -22.594 1 96.5 61 LYS A N 1
ATOM 481 C CA . LYS A 1 61 ? -6.32 -14.305 -23.703 1 96.5 61 LYS A CA 1
ATOM 482 C C . LYS A 1 61 ? -5.977 -12.875 -23.312 1 96.5 61 LYS A C 1
ATOM 484 O O . LYS A 1 61 ? -4.906 -12.367 -23.656 1 96.5 61 LYS A O 1
ATOM 489 N N . ARG A 1 62 ? -6.824 -12.289 -22.609 1 94.69 62 ARG A N 1
ATOM 490 C CA . ARG A 1 62 ? -6.57 -10.93 -22.141 1 94.69 62 ARG A CA 1
ATOM 491 C C . ARG A 1 62 ? -5.391 -10.898 -21.188 1 94.69 62 ARG A C 1
ATOM 493 O O . ARG A 1 62 ? -4.578 -9.969 -21.219 1 94.69 62 ARG A O 1
ATOM 500 N N . CYS A 1 63 ? -5.297 -11.859 -20.281 1 96.56 63 CYS A N 1
ATOM 501 C CA . CYS A 1 63 ? -4.16 -11.969 -19.391 1 96.56 63 CYS A CA 1
ATOM 502 C C . CYS A 1 63 ? -2.852 -12.055 -20.156 1 96.56 63 CYS A C 1
ATOM 504 O O . CYS A 1 63 ? -1.879 -11.375 -19.828 1 96.56 63 CYS A O 1
ATOM 506 N N . LYS A 1 64 ? -2.863 -12.797 -21.172 1 97.5 64 LYS A N 1
ATOM 507 C CA . LYS A 1 64 ? -1.677 -12.945 -22.016 1 97.5 64 LYS A CA 1
ATOM 508 C C . LYS A 1 64 ? -1.297 -11.625 -22.672 1 97.5 64 LYS A C 1
ATOM 510 O O . LYS A 1 64 ? -0.12 -11.258 -22.719 1 97.5 64 LYS A O 1
ATOM 515 N N . ASP A 1 65 ? -2.256 -10.922 -23.156 1 96.81 65 ASP A N 1
ATOM 516 C CA . ASP A 1 65 ? -2.014 -9.633 -23.797 1 96.81 65 ASP A CA 1
ATOM 517 C C . ASP A 1 65 ? -1.451 -8.617 -22.812 1 96.81 65 ASP A C 1
ATOM 519 O O . ASP A 1 65 ? -0.523 -7.875 -23.125 1 96.81 65 ASP A O 1
ATOM 523 N N . VAL A 1 66 ? -1.996 -8.633 -21.641 1 96.5 66 VAL A N 1
ATOM 524 C CA . VAL A 1 66 ? -1.519 -7.719 -20.594 1 96.5 66 VAL A CA 1
ATOM 525 C C . VAL A 1 66 ? -0.044 -7.992 -20.312 1 96.5 66 VAL A C 1
ATOM 527 O O . VAL A 1 66 ? 0.761 -7.062 -20.234 1 96.5 66 VAL A O 1
ATOM 530 N N . ILE A 1 67 ? 0.298 -9.227 -20.188 1 97.75 67 ILE A N 1
ATOM 531 C CA . ILE A 1 67 ? 1.685 -9.586 -19.922 1 97.75 67 ILE A CA 1
ATOM 532 C C . ILE A 1 67 ? 2.562 -9.188 -21.109 1 97.75 67 ILE A C 1
ATOM 534 O O . ILE A 1 67 ? 3.613 -8.57 -20.922 1 97.75 67 ILE A O 1
ATOM 538 N N . LYS A 1 68 ? 2.088 -9.438 -22.297 1 96.94 68 LYS A N 1
ATOM 539 C CA . LYS A 1 68 ? 2.85 -9.195 -23.516 1 96.94 68 LYS A CA 1
ATOM 540 C C . LYS A 1 68 ? 3.211 -7.723 -23.656 1 96.94 68 LYS A C 1
ATOM 542 O O . LYS A 1 68 ? 4.348 -7.387 -23.984 1 96.94 68 LYS A O 1
ATOM 547 N N . TYR A 1 69 ? 2.32 -6.875 -23.312 1 96.81 69 TYR A N 1
ATOM 548 C CA . TYR A 1 69 ? 2.521 -5.457 -23.609 1 96.81 69 TYR A CA 1
ATOM 549 C C . TYR A 1 69 ? 2.965 -4.703 -22.359 1 96.81 69 TYR A C 1
ATOM 551 O O . TYR A 1 69 ? 2.977 -3.471 -22.344 1 96.81 69 TYR A O 1
ATOM 559 N N . SER A 1 70 ? 3.326 -5.477 -21.344 1 96.69 70 SER A N 1
ATOM 560 C CA . SER A 1 70 ? 3.924 -4.875 -20.156 1 96.69 70 SER A CA 1
ATOM 561 C C . SER A 1 70 ? 5.449 -4.918 -20.219 1 96.69 70 SER A C 1
ATOM 563 O O . SER A 1 70 ? 6.023 -5.816 -20.844 1 96.69 70 SER A O 1
ATOM 565 N N . VAL A 1 71 ? 6.059 -3.914 -19.625 1 95.94 71 VAL A N 1
ATOM 566 C CA . VAL A 1 71 ? 7.512 -3.893 -19.5 1 95.94 71 VAL A CA 1
ATOM 567 C C . VAL A 1 71 ? 7.965 -5.023 -18.578 1 95.94 71 VAL A C 1
ATOM 569 O O . VAL A 1 71 ? 7.387 -5.238 -17.516 1 95.94 71 VAL A O 1
ATOM 572 N N . LYS A 1 72 ? 9.016 -5.777 -19.062 1 96.25 72 LYS A N 1
ATOM 573 C CA . LYS A 1 72 ? 9.57 -6.863 -18.25 1 96.25 72 LYS A CA 1
ATOM 574 C C . LYS A 1 72 ? 10.664 -6.352 -17.328 1 96.25 72 LYS A C 1
ATOM 576 O O . LYS A 1 72 ? 11.844 -6.344 -17.688 1 96.25 72 LYS A O 1
ATOM 581 N N . THR A 1 73 ? 10.312 -6.156 -16.094 1 94.06 73 THR A N 1
ATOM 582 C CA . THR A 1 73 ? 11.211 -5.504 -15.141 1 94.06 73 THR A CA 1
ATOM 583 C C . THR A 1 73 ? 12.242 -6.492 -14.609 1 94.06 73 THR A C 1
ATOM 585 O O . THR A 1 73 ? 13.25 -6.09 -14.023 1 94.06 73 THR A O 1
ATOM 588 N N . GLY A 1 74 ? 12.023 -7.754 -14.836 1 92.81 74 GLY A N 1
ATOM 589 C CA . GLY A 1 74 ? 12.977 -8.781 -14.43 1 92.81 74 GLY A CA 1
ATOM 590 C C . GLY A 1 74 ? 14.031 -9.047 -15.484 1 92.81 74 GLY A C 1
ATOM 591 O O . GLY A 1 74 ? 14.953 -9.844 -15.258 1 92.81 74 GLY A O 1
ATOM 592 N N . HIS A 1 75 ? 13.938 -8.406 -16.609 1 94.12 75 HIS A N 1
ATOM 593 C CA . HIS A 1 75 ? 14.867 -8.609 -17.703 1 94.12 75 HIS A CA 1
ATOM 594 C C . HIS A 1 75 ? 16.266 -8.117 -17.359 1 94.12 75 HIS A C 1
ATOM 596 O O . HIS A 1 75 ? 16.422 -7.059 -16.734 1 94.12 75 HIS A O 1
ATOM 602 N N . PRO A 1 76 ? 17.312 -8.836 -17.766 1 92.69 76 PRO A N 1
ATOM 603 C CA . PRO A 1 76 ? 18.688 -8.453 -17.422 1 92.69 76 PRO A CA 1
ATOM 604 C C . PRO A 1 76 ? 19.078 -7.105 -18.031 1 92.69 76 PRO A C 1
ATOM 606 O O . PRO A 1 76 ? 20 -6.453 -17.516 1 92.69 76 PRO A O 1
ATOM 609 N N . ARG A 1 77 ? 18.391 -6.633 -19.031 1 93.56 77 ARG A N 1
ATOM 610 C CA . ARG A 1 77 ? 18.734 -5.375 -19.688 1 93.56 77 ARG A CA 1
ATOM 611 C C . ARG A 1 77 ? 17.797 -4.258 -19.266 1 93.56 77 ARG A C 1
ATOM 613 O O . ARG A 1 77 ? 17.812 -3.17 -19.844 1 93.56 77 ARG A O 1
ATOM 620 N N . PHE A 1 78 ? 16.938 -4.594 -18.453 1 93.88 78 PHE A N 1
ATOM 621 C CA . PHE A 1 78 ? 16.125 -3.539 -17.859 1 93.88 78 PHE A CA 1
ATOM 622 C C . PHE A 1 78 ? 16.922 -2.766 -16.812 1 93.88 78 PHE A C 1
ATOM 624 O O . PHE A 1 78 ? 17.359 -3.336 -15.805 1 93.88 78 PHE A O 1
ATOM 631 N N . PHE A 1 79 ? 17.125 -1.388 -17.016 1 88 79 PHE A N 1
ATOM 632 C CA . PHE A 1 79 ? 17.844 -0.508 -16.109 1 88 79 PHE A CA 1
ATOM 633 C C . PHE A 1 79 ? 16.969 0.672 -15.688 1 88 79 PHE A C 1
ATOM 635 O O . PHE A 1 79 ? 16.531 1.456 -16.531 1 88 79 PHE A O 1
ATOM 642 N N . ASN A 1 80 ? 16.688 0.688 -14.461 1 84.81 80 ASN A N 1
ATOM 643 C CA . ASN A 1 80 ? 15.914 1.771 -13.875 1 84.81 80 ASN A CA 1
ATOM 644 C C . ASN A 1 80 ? 16.562 2.299 -12.594 1 84.81 80 ASN A C 1
ATOM 646 O O . ASN A 1 80 ? 17.266 1.562 -11.906 1 84.81 80 ASN A O 1
ATOM 650 N N . GLN A 1 81 ? 16.359 3.557 -12.281 1 77.12 81 GLN A N 1
ATOM 651 C CA . GLN A 1 81 ? 17 4.227 -11.156 1 77.12 81 GLN A CA 1
ATOM 652 C C . GLN A 1 81 ? 16.469 3.707 -9.828 1 77.12 81 GLN A C 1
ATOM 654 O O . GLN A 1 81 ? 17.156 3.777 -8.805 1 77.12 81 GLN A O 1
ATOM 659 N N . LEU A 1 82 ? 15.305 3.154 -9.867 1 72.88 82 LEU A N 1
ATOM 660 C CA . LEU A 1 82 ? 14.648 2.848 -8.602 1 72.88 82 LEU A CA 1
ATOM 661 C C . LEU A 1 82 ? 14.633 1.344 -8.352 1 72.88 82 LEU A C 1
ATOM 663 O O . LEU A 1 82 ? 14.758 0.899 -7.207 1 72.88 82 LEU A O 1
ATOM 667 N N . TYR A 1 83 ? 14.43 0.559 -9.383 1 79.62 83 TYR A N 1
ATOM 668 C CA . TYR A 1 83 ? 14.258 -0.866 -9.117 1 79.62 83 TYR A CA 1
ATOM 669 C C . TYR A 1 83 ? 14.602 -1.691 -10.352 1 79.62 83 TYR A C 1
ATOM 671 O O . TYR A 1 83 ? 14.695 -1.154 -11.461 1 79.62 83 TYR A O 1
ATOM 679 N N . ALA A 1 84 ? 14.922 -3.025 -10.078 1 83.88 84 ALA A N 1
ATOM 680 C CA . ALA A 1 84 ? 15.188 -3.988 -11.141 1 83.88 84 ALA A CA 1
ATOM 681 C C . ALA A 1 84 ? 15.32 -5.402 -10.578 1 83.88 84 ALA A C 1
ATOM 683 O O . ALA A 1 84 ? 15.445 -5.59 -9.367 1 83.88 84 ALA A O 1
ATOM 684 N N . GLY A 1 85 ? 15.094 -6.324 -11.57 1 85.62 85 GLY A N 1
ATOM 685 C CA . GLY A 1 85 ? 15.406 -7.703 -11.25 1 85.62 85 GLY A CA 1
ATOM 686 C C . GLY A 1 85 ? 14.219 -8.477 -10.703 1 85.62 85 GLY A C 1
ATOM 687 O O . GLY A 1 85 ? 13.164 -7.902 -10.453 1 85.62 85 GLY A O 1
ATOM 688 N N . MET A 1 86 ? 14.406 -9.812 -10.648 1 90.06 86 MET A N 1
ATOM 689 C CA . MET A 1 86 ? 13.414 -10.734 -10.102 1 90.06 86 MET A CA 1
ATOM 690 C C . MET A 1 86 ? 14.07 -11.734 -9.148 1 90.06 86 MET A C 1
ATOM 692 O O . MET A 1 86 ? 15.078 -12.359 -9.5 1 90.06 86 MET A O 1
ATOM 696 N N . ASP A 1 87 ? 13.555 -11.727 -7.891 1 91.44 87 ASP A N 1
ATOM 697 C CA . ASP A 1 87 ? 13.906 -12.781 -6.941 1 91.44 87 ASP A CA 1
ATOM 698 C C . ASP A 1 87 ? 12.789 -13.82 -6.836 1 91.44 87 ASP A C 1
ATOM 700 O O . ASP A 1 87 ? 11.711 -13.531 -6.312 1 91.44 87 ASP A O 1
ATOM 704 N N . HIS A 1 88 ? 13.062 -15.07 -7.266 1 95.75 88 HIS A N 1
ATOM 705 C CA . HIS A 1 88 ? 12.047 -16.109 -7.383 1 95.75 88 HIS A CA 1
ATOM 706 C C . HIS A 1 88 ? 11.508 -16.516 -6.012 1 95.75 88 HIS A C 1
ATOM 708 O O . HIS A 1 88 ? 10.328 -16.828 -5.875 1 95.75 88 HIS A O 1
ATOM 714 N N . TYR A 1 89 ? 12.336 -16.516 -5.016 1 94 89 TYR A N 1
ATOM 715 C CA . TYR A 1 89 ? 11.898 -16.891 -3.674 1 94 89 TYR A CA 1
ATOM 716 C C . TYR A 1 89 ? 10.945 -15.844 -3.098 1 94 89 TYR A C 1
ATOM 718 O O . TYR A 1 89 ? 9.906 -16.188 -2.535 1 94 89 TYR A O 1
ATOM 726 N N . SER A 1 90 ? 11.25 -14.586 -3.332 1 94.12 90 SER A N 1
ATOM 727 C CA . SER A 1 90 ? 10.359 -13.508 -2.91 1 94.12 90 SER A CA 1
ATOM 728 C C . SER A 1 90 ? 9.047 -13.531 -3.68 1 94.12 90 SER A C 1
ATOM 730 O O . SER A 1 90 ? 7.992 -13.211 -3.133 1 94.12 90 SER A O 1
ATOM 732 N N . LEU A 1 91 ? 9.148 -13.898 -4.898 1 97 91 LEU A N 1
ATOM 733 C CA . LEU A 1 91 ? 7.953 -13.984 -5.723 1 97 91 LEU A CA 1
ATOM 734 C C . LEU A 1 91 ? 6.988 -15.031 -5.176 1 97 91 LEU A C 1
ATOM 736 O O . LEU A 1 91 ? 5.785 -14.773 -5.07 1 97 91 LEU A O 1
ATOM 740 N N . VAL A 1 92 ? 7.488 -16.141 -4.766 1 98.19 92 VAL A N 1
ATOM 741 C CA . VAL A 1 92 ? 6.664 -17.188 -4.188 1 98.19 92 VAL A CA 1
ATOM 742 C C . VAL A 1 92 ? 6.016 -16.688 -2.896 1 98.19 92 VAL A C 1
ATOM 744 O O . VAL A 1 92 ? 4.832 -16.938 -2.656 1 98.19 92 VAL A O 1
ATOM 747 N N . ALA A 1 93 ? 6.781 -16 -2.125 1 96.75 93 ALA A N 1
ATOM 748 C CA . ALA A 1 93 ? 6.238 -15.438 -0.896 1 96.75 93 ALA A CA 1
ATOM 749 C C . ALA A 1 93 ? 5.09 -14.477 -1.199 1 96.75 93 ALA A C 1
ATOM 751 O O . ALA A 1 93 ? 4.09 -14.445 -0.475 1 96.75 93 ALA A O 1
ATOM 752 N N . ARG A 1 94 ? 5.203 -13.773 -2.27 1 96.94 94 ARG A N 1
ATOM 753 C CA . ARG A 1 94 ? 4.148 -12.844 -2.672 1 96.94 94 ARG A CA 1
ATOM 754 C C . ARG A 1 94 ? 2.904 -13.602 -3.129 1 96.94 94 ARG A C 1
ATOM 756 O O . ARG A 1 94 ? 1.779 -13.203 -2.818 1 96.94 94 ARG A O 1
ATOM 763 N N . PHE A 1 95 ? 3.102 -14.664 -3.848 1 98.38 95 PHE A N 1
ATOM 764 C CA . PHE A 1 95 ? 1.967 -15.477 -4.262 1 98.38 95 PHE A CA 1
ATOM 765 C C . PHE A 1 95 ? 1.22 -16.016 -3.053 1 98.38 95 PHE A C 1
ATOM 767 O O . PHE A 1 95 ? -0.012 -15.984 -3.008 1 98.38 95 PHE A O 1
ATOM 774 N N . ILE A 1 96 ? 1.939 -16.422 -2.072 1 98 96 ILE A N 1
ATOM 775 C CA . ILE A 1 96 ? 1.343 -16.969 -0.855 1 98 96 ILE A CA 1
ATOM 776 C C . ILE A 1 96 ? 0.552 -15.875 -0.139 1 98 96 ILE A C 1
ATOM 778 O O . ILE A 1 96 ? -0.59 -16.094 0.271 1 98 96 ILE A O 1
ATOM 782 N N . THR A 1 97 ? 1.12 -14.727 -0.03 1 96.44 97 THR A N 1
ATOM 783 C CA . THR A 1 97 ? 0.479 -13.617 0.67 1 96.44 97 THR A CA 1
ATOM 784 C C . THR A 1 97 ? -0.812 -13.211 -0.032 1 96.44 97 THR A C 1
ATOM 786 O O . THR A 1 97 ? -1.82 -12.938 0.622 1 96.44 97 THR A O 1
ATOM 789 N N . GLU A 1 98 ? -0.763 -13.219 -1.34 1 95.44 98 GLU A N 1
ATOM 790 C CA . GLU A 1 98 ? -1.962 -12.844 -2.088 1 95.44 98 GLU A CA 1
ATOM 791 C C . GLU A 1 98 ? -3.055 -13.898 -1.931 1 95.44 98 GLU A C 1
ATOM 793 O O . GLU A 1 98 ? -4.242 -13.57 -1.884 1 95.44 98 GLU A O 1
ATOM 798 N N . ALA A 1 99 ? -2.672 -15.094 -1.833 1 97.31 99 ALA A N 1
ATOM 799 C CA . ALA A 1 99 ? -3.645 -16.172 -1.729 1 97.31 99 ALA A CA 1
ATOM 800 C C . ALA A 1 99 ? -4.285 -16.203 -0.345 1 97.31 99 ALA A C 1
ATOM 802 O O . ALA A 1 99 ? -5.496 -16.406 -0.22 1 97.31 99 ALA A O 1
ATOM 803 N N . ILE A 1 100 ? -3.479 -15.969 0.652 1 95.19 100 ILE A N 1
ATOM 804 C CA . ILE A 1 100 ? -3.961 -16.031 2.029 1 95.19 100 ILE A CA 1
ATOM 805 C C . ILE A 1 100 ? -4.617 -14.695 2.398 1 95.19 100 ILE A C 1
ATOM 807 O O . ILE A 1 100 ? -5.496 -14.648 3.266 1 95.19 100 ILE A O 1
ATOM 811 N N . ASN A 1 101 ? -4.191 -13.648 1.839 1 92.88 101 ASN A N 1
ATOM 812 C CA . ASN A 1 101 ? -4.742 -12.312 1.988 1 92.88 101 ASN A CA 1
ATOM 813 C C . ASN A 1 101 ? -4.828 -11.898 3.455 1 92.88 101 ASN A C 1
ATOM 815 O O . ASN A 1 101 ? -5.898 -11.523 3.938 1 92.88 101 ASN A O 1
ATOM 819 N N . PRO A 1 102 ? -3.719 -11.875 4.176 1 90.62 102 PRO A N 1
ATOM 820 C CA . PRO A 1 102 ? -3.717 -11.516 5.594 1 90.62 102 PRO A CA 1
ATOM 821 C C . PRO A 1 102 ? -3.912 -10.016 5.816 1 90.62 102 PRO A C 1
ATOM 823 O O . PRO A 1 102 ? -3.57 -9.203 4.949 1 90.62 102 PRO A O 1
ATOM 826 N N . SER A 1 103 ? -4.547 -9.68 6.938 1 84.31 103 SER A N 1
ATOM 827 C CA . SER A 1 103 ? -4.613 -8.312 7.438 1 84.31 103 SER A CA 1
ATOM 828 C C . SER A 1 103 ? -3.998 -8.195 8.828 1 84.31 103 SER A C 1
ATOM 830 O O . SER A 1 103 ? -4.531 -8.75 9.789 1 84.31 103 SER A O 1
ATOM 832 N N . VAL A 1 104 ? -2.986 -7.395 8.961 1 85.19 104 VAL A N 1
ATOM 833 C CA . VAL A 1 104 ? -2.146 -7.441 10.156 1 85.19 104 VAL A CA 1
ATOM 834 C C . VAL A 1 104 ? -2.598 -6.375 11.148 1 85.19 104 VAL A C 1
ATOM 836 O O . VAL A 1 104 ? -1.774 -5.645 11.703 1 85.19 104 VAL A O 1
ATOM 839 N N . TYR A 1 105 ? -3.889 -6.332 11.422 1 78.5 105 TYR A N 1
ATOM 840 C CA . TYR A 1 105 ? -4.32 -5.309 12.367 1 78.5 105 TYR A CA 1
ATOM 841 C C . TYR A 1 105 ? -4.566 -5.91 13.75 1 78.5 105 TYR A C 1
ATOM 843 O O . TYR A 1 105 ? -4.512 -5.203 14.758 1 78.5 105 TYR A O 1
ATOM 851 N N . THR A 1 106 ? -4.82 -7.23 13.812 1 82.19 106 THR A N 1
ATOM 852 C CA . THR A 1 106 ? -4.902 -7.914 15.094 1 82.19 106 THR A CA 1
ATOM 853 C C . THR A 1 106 ? -4.27 -9.297 15.016 1 82.19 106 THR A C 1
ATOM 855 O O . THR A 1 106 ? -4.211 -9.898 13.938 1 82.19 106 THR A O 1
ATOM 858 N N . PHE A 1 107 ? -3.816 -9.781 16.141 1 87.88 107 PHE A N 1
ATOM 859 C CA . PHE A 1 107 ? -3.227 -11.109 16.219 1 87.88 107 PHE A CA 1
ATOM 860 C C . PHE A 1 107 ? -4.246 -12.172 15.844 1 87.88 107 PHE A C 1
ATOM 862 O O . PHE A 1 107 ? -3.908 -13.164 15.188 1 87.88 107 PHE A O 1
ATOM 869 N N . GLU A 1 108 ? -5.512 -12 16.125 1 85.56 108 GLU A N 1
ATOM 870 C CA . GLU A 1 108 ? -6.559 -13 15.914 1 85.56 108 GLU A CA 1
ATOM 871 C C . GLU A 1 108 ? -6.785 -13.258 14.43 1 85.56 108 GLU A C 1
ATOM 873 O O . GLU A 1 108 ? -7.039 -14.398 14.023 1 85.56 108 GLU A O 1
ATOM 878 N N . VAL A 1 109 ? -6.566 -12.242 13.672 1 86.88 109 VAL A N 1
ATOM 879 C CA . VAL A 1 109 ? -6.922 -12.383 12.258 1 86.88 109 VAL A CA 1
ATOM 880 C C . VAL A 1 109 ? -5.699 -12.812 11.453 1 86.88 109 VAL A C 1
ATOM 882 O O . VAL A 1 109 ? -5.832 -13.461 10.414 1 86.88 109 VAL A O 1
ATOM 885 N N . SER A 1 110 ? -4.496 -12.477 12.016 1 92.94 110 SER A N 1
ATOM 886 C CA . SER A 1 110 ? -3.293 -12.852 11.273 1 92.94 110 SER A CA 1
ATOM 887 C C . SER A 1 110 ? -2.133 -13.148 12.219 1 92.94 110 SER A C 1
ATOM 889 O O . SER A 1 110 ? -1.111 -12.453 12.188 1 92.94 110 SER A O 1
ATOM 891 N N . PRO A 1 111 ? -2.197 -14.156 12.945 1 94.5 111 PRO A N 1
ATOM 892 C CA . PRO A 1 111 ? -1.17 -14.445 13.953 1 94.5 111 PRO A CA 1
ATOM 893 C C . PRO A 1 111 ? 0.209 -14.672 13.336 1 94.5 111 PRO A C 1
ATOM 895 O O . PRO A 1 111 ? 1.203 -14.125 13.828 1 94.5 111 PRO A O 1
ATOM 898 N N . THR A 1 112 ? 0.293 -15.383 12.266 1 95.5 112 THR A N 1
ATOM 899 C CA . THR A 1 112 ? 1.552 -15.727 11.617 1 95.5 112 THR A CA 1
ATOM 900 C C . THR A 1 112 ? 2.273 -14.477 11.133 1 95.5 112 THR A C 1
ATOM 902 O O . THR A 1 112 ? 3.463 -14.289 11.406 1 95.5 112 THR A O 1
ATOM 905 N N . PHE A 1 113 ? 1.59 -13.625 10.594 1 93.62 113 PHE A N 1
ATOM 906 C CA . PHE A 1 113 ? 2.225 -12.477 9.969 1 93.62 113 PHE A CA 1
ATOM 907 C C . PHE A 1 113 ? 2.531 -11.398 11.008 1 93.62 113 PHE A C 1
ATOM 909 O O . PHE A 1 113 ? 3.469 -10.617 10.836 1 93.62 113 PHE A O 1
ATOM 916 N N . VAL A 1 114 ? 1.738 -11.398 12.062 1 91.62 114 VAL A N 1
ATOM 917 C CA . VAL A 1 114 ? 2.105 -10.531 13.18 1 91.62 114 VAL A CA 1
ATOM 918 C C . VAL A 1 114 ? 3.445 -10.984 13.758 1 91.62 114 VAL A C 1
ATOM 920 O O . VAL A 1 114 ? 4.309 -10.148 14.055 1 91.62 114 VAL A O 1
ATOM 923 N N . MET A 1 115 ? 3.646 -12.258 13.82 1 92.62 115 MET A N 1
ATOM 924 C CA . MET A 1 115 ? 4.902 -12.797 14.336 1 92.62 115 MET A CA 1
ATOM 925 C C . MET A 1 115 ? 6.055 -12.5 13.383 1 92.62 115 MET A C 1
ATOM 927 O O . MET A 1 115 ? 7.148 -12.133 13.812 1 92.62 115 MET A O 1
ATOM 931 N N . ILE A 1 116 ? 5.828 -12.602 12.141 1 92.69 116 ILE A N 1
ATOM 932 C CA . ILE A 1 116 ? 6.844 -12.312 11.141 1 92.69 116 ILE A CA 1
ATOM 933 C C . ILE A 1 116 ? 7.242 -10.836 11.219 1 92.69 116 ILE A C 1
ATOM 935 O O . ILE A 1 116 ? 8.43 -10.508 11.164 1 92.69 116 ILE A O 1
ATOM 939 N N . GLU A 1 117 ? 6.23 -9.992 11.344 1 88 117 GLU A N 1
ATOM 940 C CA . GLU A 1 117 ? 6.484 -8.555 11.469 1 88 117 GLU A CA 1
ATOM 941 C C . GLU A 1 117 ? 7.395 -8.266 12.656 1 88 117 GLU A C 1
ATOM 943 O O . GLU A 1 117 ? 8.352 -7.492 12.539 1 88 117 GLU A O 1
ATOM 948 N N . GLU A 1 118 ? 7.16 -8.852 13.734 1 87.19 118 GLU A N 1
ATOM 949 C CA . GLU A 1 118 ? 7.945 -8.641 14.945 1 87.19 118 GLU A CA 1
ATOM 950 C C . GLU A 1 118 ? 9.398 -9.062 14.742 1 87.19 118 GLU A C 1
ATOM 952 O O . GLU A 1 118 ? 10.32 -8.359 15.141 1 87.19 118 GLU A O 1
ATOM 957 N N . VAL A 1 119 ? 9.602 -10.148 14.102 1 88.19 119 VAL A N 1
ATOM 958 C CA . VAL A 1 119 ? 10.938 -10.68 13.891 1 88.19 119 VAL A CA 1
ATOM 959 C C . VAL A 1 119 ? 11.711 -9.773 12.938 1 88.19 119 VAL A C 1
ATOM 961 O O . VAL A 1 119 ? 12.898 -9.5 13.156 1 88.19 119 VAL A O 1
ATOM 964 N N . ILE A 1 120 ? 11.062 -9.297 11.945 1 87.94 120 ILE A N 1
ATOM 965 C CA . ILE A 1 120 ? 11.711 -8.43 10.969 1 87.94 120 ILE A CA 1
ATOM 966 C C . ILE A 1 120 ? 12.094 -7.105 11.625 1 87.94 120 ILE A C 1
ATOM 968 O O . ILE A 1 120 ? 13.195 -6.594 11.422 1 87.94 120 ILE A O 1
ATOM 972 N N . LEU A 1 121 ? 11.18 -6.578 12.406 1 83.5 121 LEU A N 1
ATOM 973 C CA . LEU A 1 121 ? 11.453 -5.312 13.078 1 83.5 121 LEU A CA 1
ATOM 974 C C . LEU A 1 121 ? 12.609 -5.449 14.062 1 83.5 121 LEU A C 1
ATOM 976 O O . LEU A 1 121 ? 13.438 -4.543 14.18 1 83.5 121 LEU A O 1
ATOM 980 N N . LYS A 1 122 ? 12.656 -6.562 14.719 1 84.69 122 LYS A N 1
ATOM 981 C CA . LYS A 1 122 ? 13.766 -6.824 15.625 1 84.69 122 LYS A CA 1
ATOM 982 C C . LYS A 1 122 ? 15.086 -6.898 14.875 1 84.69 122 LYS A C 1
ATOM 984 O O . LYS A 1 122 ? 16.078 -6.297 15.289 1 84.69 122 LYS A O 1
ATOM 989 N N . LYS A 1 123 ? 15.086 -7.535 13.805 1 85.81 123 LYS A N 1
ATOM 990 C CA . LYS A 1 123 ? 16.297 -7.672 13.008 1 85.81 123 LYS A CA 1
ATOM 991 C C . LYS A 1 123 ? 16.75 -6.32 12.461 1 85.81 123 LYS A C 1
ATOM 993 O O . LYS A 1 123 ? 17.953 -6.02 12.445 1 85.81 123 LYS A O 1
ATOM 998 N N . MET A 1 124 ? 15.82 -5.586 11.992 1 82.94 124 MET A N 1
ATOM 999 C CA . MET A 1 124 ? 16.141 -4.262 11.477 1 82.94 124 MET A CA 1
ATOM 1000 C C . MET A 1 124 ? 16.719 -3.371 12.57 1 82.94 124 MET A C 1
ATOM 1002 O O . MET A 1 124 ? 17.656 -2.609 12.328 1 82.94 124 MET A O 1
ATOM 1006 N N . SER A 1 125 ? 16.156 -3.486 13.742 1 79.75 125 SER A N 1
ATOM 1007 C CA . SER A 1 125 ? 16.672 -2.727 14.883 1 79.75 125 SER A CA 1
ATOM 1008 C C . SER A 1 125 ? 18.125 -3.1 15.188 1 79.75 125 SER A C 1
ATOM 1010 O O . SER A 1 125 ? 18.953 -2.229 15.453 1 79.75 125 SER A O 1
ATOM 1012 N N . GLU A 1 126 ? 18.422 -4.336 15.086 1 79 126 GLU A N 1
ATOM 1013 C CA . GLU A 1 126 ? 19.781 -4.812 15.32 1 79 126 GLU A CA 1
ATOM 1014 C C . GLU A 1 126 ? 20.734 -4.27 14.266 1 79 126 GLU A C 1
ATOM 1016 O O . GLU A 1 126 ? 21.875 -3.902 14.586 1 79 126 GLU A O 1
ATOM 1021 N N . CYS A 1 127 ? 20.266 -4.203 13.125 1 80.5 127 CYS A N 1
ATOM 1022 C CA . CYS A 1 127 ? 21.094 -3.756 12.008 1 80.5 127 CYS A CA 1
ATOM 1023 C C . CYS A 1 127 ? 21.484 -2.289 12.164 1 80.5 127 CYS A C 1
ATOM 1025 O O . CYS A 1 127 ? 22.547 -1.871 11.711 1 80.5 127 CYS A O 1
ATOM 1027 N N . VAL A 1 128 ? 20.625 -1.535 12.812 1 76.5 128 VAL A N 1
ATOM 1028 C CA . VAL A 1 128 ? 20.922 -0.11 12.906 1 76.5 128 VAL A CA 1
ATOM 1029 C C . VAL A 1 128 ? 21.547 0.195 14.273 1 76.5 128 VAL A C 1
ATOM 1031 O O . VAL A 1 128 ? 21.734 1.36 14.625 1 76.5 128 VAL A O 1
ATOM 1034 N N . GLY A 1 129 ? 21.812 -0.767 15.078 1 75.62 129 GLY A N 1
ATOM 1035 C CA . GLY A 1 129 ? 22.562 -0.604 16.312 1 75.62 129 GLY A CA 1
ATOM 1036 C C . GLY A 1 129 ? 21.688 -0.447 17.531 1 75.62 129 GLY A C 1
ATOM 1037 O O . GLY A 1 129 ? 22.156 -0.015 18.594 1 75.62 129 GLY A O 1
ATOM 1038 N N . TRP A 1 130 ? 20.406 -0.658 17.422 1 77.75 130 TRP A N 1
ATOM 1039 C CA . TRP A 1 130 ? 19.484 -0.586 18.547 1 77.75 130 TRP A CA 1
ATOM 1040 C C . TRP A 1 130 ? 19.344 -1.948 19.219 1 77.75 130 TRP A C 1
ATOM 1042 O O . TRP A 1 130 ? 18.25 -2.51 19.266 1 77.75 130 TRP A O 1
ATOM 1052 N N . GLU A 1 131 ? 20.344 -2.35 19.859 1 74.31 131 GLU A N 1
ATOM 1053 C CA . GLU A 1 131 ? 20.406 -3.701 20.422 1 74.31 131 GLU A CA 1
ATOM 1054 C C . GLU A 1 131 ? 19.531 -3.836 21.656 1 74.31 131 GLU A C 1
ATOM 1056 O O . GLU A 1 131 ? 19.031 -4.922 21.953 1 74.31 131 GLU A O 1
ATOM 1061 N N . GLU A 1 132 ? 19.391 -2.74 22.406 1 74.31 132 GLU A N 1
ATOM 1062 C CA . GLU A 1 132 ? 18.688 -2.803 23.688 1 74.31 132 GLU A CA 1
ATOM 1063 C C . GLU A 1 132 ? 17.172 -2.709 23.484 1 74.31 132 GLU A C 1
ATOM 1065 O O . GLU A 1 132 ? 16.422 -2.676 24.453 1 74.31 132 GLU A O 1
ATOM 1070 N N . GLY A 1 133 ? 16.828 -2.557 22.266 1 73.38 133 GLY A N 1
ATOM 1071 C CA . GLY A 1 133 ? 15.398 -2.555 22.047 1 73.38 133 GLY A CA 1
ATOM 1072 C C . GLY A 1 133 ? 14.93 -1.409 21.156 1 73.38 133 GLY A C 1
ATOM 1073 O O . GLY A 1 133 ? 15.641 -0.411 21.016 1 73.38 133 GLY A O 1
ATOM 1074 N N . GLY A 1 134 ? 13.922 -1.589 20.375 1 77.62 134 GLY A N 1
ATOM 1075 C CA . GLY A 1 134 ? 13.297 -0.613 19.5 1 77.62 134 GLY A CA 1
ATOM 1076 C C . GLY A 1 134 ? 11.969 -1.086 18.938 1 77.62 134 GLY A C 1
ATOM 1077 O O . GLY A 1 134 ? 11.594 -2.248 19.109 1 77.62 134 GLY A O 1
ATOM 1078 N N . ASP A 1 135 ? 11.25 -0.03 18.594 1 80.94 135 ASP A N 1
ATOM 1079 C CA . ASP A 1 135 ? 9.992 -0.321 17.922 1 80.94 135 ASP A CA 1
ATOM 1080 C C . ASP A 1 135 ? 9.969 0.267 16.516 1 80.94 135 ASP A C 1
ATOM 1082 O O . ASP A 1 135 ? 10.867 1.035 16.141 1 80.94 135 ASP A O 1
ATOM 1086 N N . GLY A 1 136 ? 9.062 -0.332 15.695 1 80.25 136 GLY A N 1
ATOM 1087 C CA . GLY A 1 136 ? 8.953 0.136 14.328 1 80.25 136 GLY A CA 1
ATOM 1088 C C . GLY A 1 136 ? 7.621 -0.2 13.688 1 80.25 136 GLY A C 1
ATOM 1089 O O . GLY A 1 136 ? 6.832 -0.962 14.242 1 80.25 136 GLY A O 1
ATOM 1090 N N . ILE A 1 137 ? 7.387 0.531 12.602 1 81.94 137 ILE A N 1
ATOM 1091 C CA . ILE A 1 137 ? 6.191 0.253 11.812 1 81.94 137 ILE A CA 1
ATOM 1092 C C . ILE A 1 137 ? 6.555 0.202 10.328 1 81.94 137 ILE A C 1
ATOM 1094 O O . ILE A 1 137 ? 7.535 0.815 9.906 1 81.94 137 ILE A O 1
ATOM 1098 N N . PHE A 1 138 ? 5.816 -0.562 9.625 1 81.56 138 PHE A N 1
ATOM 1099 C CA . PHE A 1 138 ? 5.934 -0.553 8.172 1 81.56 138 PHE A CA 1
ATOM 1100 C C . PHE A 1 138 ? 5.094 0.567 7.566 1 81.56 138 PHE A C 1
ATOM 1102 O O . PHE A 1 138 ? 3.975 0.823 8.016 1 81.56 138 PHE A O 1
ATOM 1109 N N . SER A 1 139 ? 5.672 1.308 6.586 1 80.56 139 SER A N 1
ATOM 1110 C CA . SER A 1 139 ? 4.984 2.408 5.926 1 80.56 139 SER A CA 1
ATOM 1111 C C . SER A 1 139 ? 4.852 2.156 4.426 1 80.56 139 SER A C 1
ATOM 1113 O O . SER A 1 139 ? 5.652 1.42 3.842 1 80.56 139 SER A O 1
ATOM 1115 N N . PRO A 1 140 ? 3.691 2.746 3.865 1 77.62 140 PRO A N 1
ATOM 1116 C CA . PRO A 1 140 ? 3.502 2.555 2.426 1 77.62 140 PRO A CA 1
ATOM 1117 C C . PRO A 1 140 ? 4.41 3.445 1.586 1 77.62 140 PRO A C 1
ATOM 1119 O O . PRO A 1 140 ? 3.941 4.406 0.967 1 77.62 140 PRO A O 1
ATOM 1122 N N . GLY A 1 141 ? 5.801 3.336 1.663 1 74.12 141 GLY A N 1
ATOM 1123 C CA . GLY A 1 141 ? 6.707 4.078 0.801 1 74.12 141 GLY A CA 1
ATOM 1124 C C . GLY A 1 141 ? 7.578 5.062 1.559 1 74.12 141 GLY A C 1
ATOM 1125 O O . GLY A 1 141 ? 7.324 5.352 2.729 1 74.12 141 GLY A O 1
ATOM 1126 N N . GLY A 1 142 ? 8.5 5.633 0.795 1 75.44 142 GLY A N 1
ATOM 1127 C CA . GLY A 1 142 ? 9.469 6.539 1.393 1 75.44 142 GLY A CA 1
ATOM 1128 C C . GLY A 1 142 ? 8.875 7.875 1.787 1 75.44 142 GLY A C 1
ATOM 1129 O O . GLY A 1 142 ? 9.203 8.422 2.842 1 75.44 142 GLY A O 1
ATOM 1130 N N . SER A 1 143 ? 7.996 8.352 0.995 1 81.69 143 SER A N 1
ATOM 1131 C CA . SER A 1 143 ? 7.383 9.648 1.262 1 81.69 143 SER A CA 1
ATOM 1132 C C . SER A 1 143 ? 6.562 9.617 2.547 1 81.69 143 SER A C 1
ATOM 1134 O O . SER A 1 143 ? 6.68 10.516 3.387 1 81.69 143 SER A O 1
ATOM 1136 N N . ILE A 1 144 ? 5.836 8.57 2.764 1 82.06 144 ILE A N 1
ATOM 1137 C CA . ILE A 1 144 ? 5 8.461 3.955 1 82.06 144 ILE A CA 1
ATOM 1138 C C . ILE A 1 144 ? 5.879 8.227 5.184 1 82.06 144 ILE A C 1
ATOM 1140 O O . ILE A 1 144 ? 5.594 8.742 6.266 1 82.06 144 ILE A O 1
ATOM 1144 N N . SER A 1 145 ? 6.898 7.484 4.969 1 82.44 145 SER A N 1
ATOM 1145 C CA . SER A 1 145 ? 7.84 7.281 6.066 1 82.44 145 SER A CA 1
ATOM 1146 C C . SER A 1 145 ? 8.406 8.609 6.562 1 82.44 145 SER A C 1
ATOM 1148 O O . SER A 1 145 ? 8.484 8.836 7.77 1 82.44 145 SER A O 1
ATOM 1150 N N . ASN A 1 146 ? 8.766 9.469 5.656 1 82.31 146 ASN A N 1
ATOM 1151 C CA . ASN A 1 146 ? 9.273 10.789 6.02 1 82.31 146 ASN A CA 1
ATOM 1152 C C . ASN A 1 146 ? 8.195 11.633 6.695 1 82.31 146 ASN A C 1
ATOM 1154 O O . ASN A 1 146 ? 8.484 12.375 7.637 1 82.31 146 ASN A O 1
ATOM 1158 N N . MET A 1 147 ? 7.02 11.523 6.266 1 87.5 147 MET A N 1
ATOM 1159 C CA . MET A 1 147 ? 5.918 12.258 6.883 1 87.5 147 MET A CA 1
ATOM 1160 C C . MET A 1 147 ? 5.695 11.797 8.32 1 87.5 147 MET A C 1
ATOM 1162 O O . MET A 1 147 ? 5.441 12.617 9.203 1 87.5 147 MET A O 1
ATOM 1166 N N . TYR A 1 148 ? 5.82 10.5 8.508 1 85 148 TYR A N 1
ATOM 1167 C CA . TYR A 1 148 ? 5.699 9.977 9.859 1 85 148 TYR A CA 1
ATOM 1168 C C . TYR A 1 148 ? 6.801 10.516 10.758 1 85 148 TYR A C 1
ATOM 1170 O O . TYR A 1 148 ? 6.555 10.875 11.914 1 85 148 TYR A O 1
ATOM 1178 N N . ALA A 1 149 ? 7.945 10.539 10.219 1 82.88 149 ALA A N 1
ATOM 1179 C CA . ALA A 1 149 ? 9.07 11.07 10.984 1 82.88 149 ALA A CA 1
ATOM 1180 C C . ALA A 1 149 ? 8.836 12.523 11.367 1 82.88 149 ALA A C 1
ATOM 1182 O O . ALA A 1 149 ? 9.078 12.914 12.516 1 82.88 149 ALA A O 1
ATOM 1183 N N . VAL A 1 150 ? 8.391 13.336 10.5 1 85.81 150 VAL A N 1
ATOM 1184 C CA . VAL A 1 150 ? 8.117 14.742 10.758 1 85.81 150 VAL A CA 1
ATOM 1185 C C . VAL A 1 150 ? 7 14.875 11.789 1 85.81 150 VAL A C 1
ATOM 1187 O O . VAL A 1 150 ? 7.062 15.719 12.688 1 85.81 150 VAL A O 1
ATOM 1190 N N . ASN A 1 151 ? 6.004 14.055 11.664 1 89 151 ASN A N 1
ATOM 1191 C CA . ASN A 1 151 ? 4.906 14.055 12.625 1 89 151 ASN A CA 1
ATOM 1192 C C . ASN A 1 151 ? 5.395 13.734 14.039 1 89 151 ASN A C 1
ATOM 1194 O O . ASN A 1 151 ? 4.965 14.367 15.008 1 89 151 ASN A O 1
ATOM 1198 N N . LEU A 1 152 ? 6.27 12.781 14.148 1 83.88 152 LEU A N 1
ATOM 1199 C CA . LEU A 1 152 ? 6.82 12.406 15.445 1 83.88 152 LEU A CA 1
ATOM 1200 C C . LEU A 1 152 ? 7.664 13.531 16.031 1 83.88 152 LEU A C 1
ATOM 1202 O O . LEU A 1 152 ? 7.598 13.805 17.234 1 83.88 152 LEU A O 1
ATOM 1206 N N . ALA A 1 153 ? 8.422 14.141 15.203 1 79.56 153 ALA A N 1
ATOM 1207 C CA . ALA A 1 153 ? 9.234 15.273 15.641 1 79.56 153 ALA A CA 1
ATOM 1208 C C . ALA A 1 153 ? 8.359 16.422 16.141 1 79.56 153 ALA A C 1
ATOM 1210 O O . ALA A 1 153 ? 8.641 17.031 17.172 1 79.56 153 ALA A O 1
ATOM 1211 N N . ARG A 1 154 ? 7.344 16.703 15.359 1 84.12 154 ARG A N 1
ATOM 1212 C CA . ARG A 1 154 ? 6.398 17.75 15.734 1 84.12 154 ARG A CA 1
ATOM 1213 C C . ARG A 1 154 ? 5.746 17.453 17.078 1 84.12 154 ARG A C 1
ATOM 1215 O O . ARG A 1 154 ? 5.641 18.328 17.938 1 84.12 154 ARG A O 1
ATOM 1222 N N . TYR A 1 155 ? 5.395 16.219 17.344 1 84.56 155 TYR A N 1
ATOM 1223 C CA . TYR A 1 155 ? 4.758 15.805 18.594 1 84.56 155 TYR A CA 1
ATOM 1224 C C . TYR A 1 155 ? 5.742 15.867 19.75 1 84.56 155 TYR A C 1
ATOM 1226 O O . TYR A 1 155 ? 5.379 16.281 20.859 1 84.56 155 TYR A O 1
ATOM 1234 N N . LYS A 1 156 ? 6.879 15.445 19.484 1 78.62 156 LYS A N 1
ATOM 1235 C CA . LYS A 1 156 ? 7.898 15.477 20.516 1 78.62 156 LYS A CA 1
ATOM 1236 C C . LYS A 1 156 ? 8.195 16.906 20.969 1 78.62 156 LYS A C 1
ATOM 1238 O O . LYS A 1 156 ? 8.352 17.172 22.156 1 78.62 156 LYS A O 1
ATOM 1243 N N . HIS A 1 157 ? 8.219 17.828 20.047 1 75.69 157 HIS A N 1
ATOM 1244 C CA . HIS A 1 157 ? 8.547 19.219 20.344 1 75.69 157 HIS A CA 1
ATOM 1245 C C . HIS A 1 157 ? 7.363 19.938 20.969 1 75.69 157 HIS A C 1
ATOM 1247 O O . HIS A 1 157 ? 7.531 20.703 21.922 1 75.69 157 HIS A O 1
ATOM 1253 N N . CYS A 1 158 ? 6.156 19.766 20.391 1 80.38 158 CYS A N 1
ATOM 1254 C CA . CYS A 1 158 ? 4.945 20.406 20.875 1 80.38 158 CYS A CA 1
ATOM 1255 C C . CYS A 1 158 ? 3.762 19.453 20.859 1 80.38 158 CYS A C 1
ATOM 1257 O O . CYS A 1 158 ? 2.934 19.5 19.938 1 80.38 158 CYS A O 1
ATOM 1259 N N . PRO A 1 159 ? 3.547 18.688 21.906 1 86.25 159 PRO A N 1
ATOM 1260 C CA . PRO A 1 159 ? 2.516 17.656 21.938 1 86.25 159 PRO A CA 1
ATOM 1261 C C . PRO A 1 159 ? 1.103 18.219 21.844 1 86.25 159 PRO A C 1
ATOM 1263 O O . PRO A 1 159 ? 0.191 17.547 21.359 1 86.25 159 PRO A O 1
ATOM 1266 N N . SER A 1 160 ? 0.978 19.484 22.172 1 90.06 160 SER A N 1
ATOM 1267 C CA . SER A 1 160 ? -0.355 20.078 22.188 1 90.06 160 SER A CA 1
ATOM 1268 C C . SER A 1 160 ? -0.901 20.281 20.781 1 90.06 160 SER A C 1
ATOM 1270 O O . SER A 1 160 ? -2.105 20.469 20.594 1 90.06 160 SER A O 1
ATOM 1272 N N . ILE A 1 161 ? -0.031 20.203 19.812 1 88.81 161 ILE A N 1
ATOM 1273 C CA . ILE A 1 161 ? -0.449 20.422 18.438 1 88.81 161 ILE A CA 1
ATOM 1274 C C . ILE A 1 161 ? -1.433 19.328 18.016 1 88.81 161 ILE A C 1
ATOM 1276 O O . ILE A 1 161 ? -2.334 19.562 17.219 1 88.81 161 ILE A O 1
ATOM 1280 N N . LYS A 1 162 ? -1.313 18.156 18.594 1 94.19 162 LYS A N 1
ATOM 1281 C CA . LYS A 1 162 ? -2.213 17.047 18.266 1 94.19 162 LYS A CA 1
ATOM 1282 C C . LYS A 1 162 ? -3.666 17.422 18.547 1 94.19 162 LYS A C 1
ATOM 1284 O O . LYS A 1 162 ? -4.547 17.141 17.734 1 94.19 162 LYS A O 1
ATOM 1289 N N . ASP A 1 163 ? -3.934 18.188 19.594 1 93.69 163 ASP A N 1
ATOM 1290 C CA . ASP A 1 163 ? -5.301 18.5 20 1 93.69 163 ASP A CA 1
ATOM 1291 C C . ASP A 1 163 ? -5.684 19.922 19.578 1 93.69 163 ASP A C 1
ATOM 1293 O O . ASP A 1 163 ? -6.793 20.141 19.078 1 93.69 163 ASP A O 1
ATOM 1297 N N . GLU A 1 164 ? -4.73 20.906 19.672 1 90.25 164 GLU A N 1
ATOM 1298 C CA . GLU A 1 164 ? -5.043 22.312 19.484 1 90.25 164 GLU A CA 1
ATOM 1299 C C . GLU A 1 164 ? -4.789 22.75 18.047 1 90.25 164 GLU A C 1
ATOM 1301 O O . GLU A 1 164 ? -5.34 23.766 17.594 1 90.25 164 GLU A O 1
ATOM 1306 N N . GLY A 1 165 ? -3.941 22.031 17.375 1 91.44 165 GLY A N 1
ATOM 1307 C CA . GLY A 1 165 ? -3.566 22.422 16.031 1 91.44 165 GLY A CA 1
ATOM 1308 C C . GLY A 1 165 ? -2.445 23.438 15.992 1 91.44 165 GLY A C 1
ATOM 1309 O O . GLY A 1 165 ? -1.97 23.891 17.031 1 91.44 165 GLY A O 1
ATOM 1310 N N . LEU A 1 166 ? -2.115 23.797 14.773 1 89.44 166 LEU A N 1
ATOM 1311 C CA . LEU A 1 166 ? -0.981 24.688 14.562 1 89.44 166 LEU A CA 1
ATOM 1312 C C . LEU A 1 166 ? -1.431 26.141 14.562 1 89.44 166 LEU A C 1
ATOM 1314 O O . LEU A 1 166 ? -0.609 27.047 14.711 1 89.44 166 LEU A O 1
ATOM 1318 N N . SER A 1 167 ? -2.689 26.266 14.336 1 83.25 167 SER A N 1
ATOM 1319 C CA . SER A 1 167 ? -3.178 27.641 14.289 1 83.25 167 SER A CA 1
ATOM 1320 C C . SER A 1 167 ? -2.922 28.359 15.602 1 83.25 167 SER A C 1
ATOM 1322 O O . SER A 1 167 ? -3.242 27.844 16.672 1 83.25 167 SER A O 1
ATOM 1324 N N . GLY A 1 168 ? -2.256 29.547 15.492 1 74.94 168 GLY A N 1
ATOM 1325 C CA . GLY A 1 168 ? -1.982 30.344 16.688 1 74.94 168 GLY A CA 1
ATOM 1326 C C . GLY A 1 168 ? -0.735 29.891 17.422 1 74.94 168 GLY A C 1
ATOM 1327 O O . GLY A 1 168 ? -0.339 30.5 18.422 1 74.94 168 GLY A O 1
ATOM 1328 N N . MET A 1 169 ? -0.14 28.812 16.969 1 77.44 169 MET A N 1
ATOM 1329 C CA . MET A 1 169 ? 1.096 28.328 17.578 1 77.44 169 MET A CA 1
ATOM 1330 C C . MET A 1 169 ? 2.311 29.016 16.969 1 77.44 169 MET A C 1
ATOM 1332 O O . MET A 1 169 ? 2.225 29.578 15.867 1 77.44 169 MET A O 1
ATOM 1336 N N . PRO A 1 170 ? 3.375 28.938 17.734 1 71.69 170 PRO A N 1
ATOM 1337 C CA . PRO A 1 170 ? 4.598 29.5 17.156 1 71.69 170 PRO A CA 1
ATOM 1338 C C . PRO A 1 170 ? 4.996 28.812 15.844 1 71.69 170 PRO A C 1
ATOM 1340 O O . PRO A 1 170 ? 4.691 27.625 15.641 1 71.69 170 PRO A O 1
ATOM 1343 N N . ARG A 1 171 ? 5.695 29.562 15.133 1 76.19 171 ARG A N 1
ATOM 1344 C CA . ARG A 1 171 ? 6.152 29.094 13.828 1 76.19 171 ARG A CA 1
ATOM 1345 C C . ARG A 1 171 ? 7.141 27.938 13.969 1 76.19 171 ARG A C 1
ATOM 1347 O O . ARG A 1 171 ? 8.07 28.016 14.781 1 76.19 171 ARG A O 1
ATOM 1354 N N . LEU A 1 172 ? 6.855 26.891 13.203 1 78.69 172 LEU A N 1
ATOM 1355 C CA . LEU A 1 172 ? 7.785 25.766 13.148 1 78.69 172 LEU A CA 1
ATOM 1356 C C . LEU A 1 172 ? 8.57 25.781 11.836 1 78.69 172 LEU A C 1
ATOM 1358 O O . LEU A 1 172 ? 8.016 26.078 10.781 1 78.69 172 LEU A O 1
ATOM 1362 N N . VAL A 1 173 ? 9.891 25.422 11.969 1 77.12 173 VAL A N 1
ATOM 1363 C CA . VAL A 1 173 ? 10.734 25.375 10.781 1 77.12 173 VAL A CA 1
ATOM 1364 C C . VAL A 1 173 ? 11.469 24.031 10.719 1 77.12 173 VAL A C 1
ATOM 1366 O O . VAL A 1 173 ? 11.719 23.406 11.75 1 77.12 173 VAL A O 1
ATOM 1369 N N . MET A 1 174 ? 11.781 23.609 9.43 1 77.38 174 MET A N 1
ATOM 1370 C CA . MET A 1 174 ? 12.547 22.391 9.195 1 77.38 174 MET A CA 1
ATOM 1371 C C . MET A 1 174 ? 13.852 22.703 8.469 1 77.38 174 MET A C 1
ATOM 1373 O O . MET A 1 174 ? 13.883 23.531 7.555 1 77.38 174 MET A O 1
ATOM 1377 N N . PHE A 1 175 ? 14.867 22 8.883 1 70.75 175 PHE A N 1
ATOM 1378 C CA . PHE A 1 175 ? 16.141 22.062 8.172 1 70.75 175 PHE A CA 1
ATOM 1379 C C . PHE A 1 175 ? 16.438 20.734 7.473 1 70.75 175 PHE A C 1
ATOM 1381 O O . PHE A 1 175 ? 16.203 19.672 8.047 1 70.75 175 PHE A O 1
ATOM 1388 N N . THR A 1 176 ? 16.828 20.891 6.176 1 71.38 176 THR A N 1
ATOM 1389 C CA . THR A 1 176 ? 17.156 19.672 5.434 1 71.38 176 THR A CA 1
ATOM 1390 C C . THR A 1 176 ? 18.375 19.891 4.543 1 71.38 176 THR A C 1
ATOM 1392 O O . THR A 1 176 ? 18.734 21.031 4.254 1 71.38 176 THR A O 1
ATOM 1395 N N . SER A 1 177 ? 18.984 18.797 4.094 1 68.44 177 SER A N 1
ATOM 1396 C CA . SER A 1 177 ? 20.125 18.859 3.182 1 68.44 177 SER A CA 1
ATOM 1397 C C . SER A 1 177 ? 19.672 19.141 1.752 1 68.44 177 SER A C 1
ATOM 1399 O O . SER A 1 177 ? 18.547 18.828 1.381 1 68.44 177 SER A O 1
ATOM 1401 N N . GLU A 1 178 ? 20.562 19.719 0.957 1 71.25 178 GLU A N 1
ATOM 1402 C CA . GLU A 1 178 ? 20.281 19.953 -0.456 1 71.25 178 GLU A CA 1
ATOM 1403 C C . GLU A 1 178 ? 20.062 18.625 -1.196 1 71.25 178 GLU A C 1
ATOM 1405 O O . GLU A 1 178 ? 19.438 18.609 -2.254 1 71.25 178 GLU A O 1
ATOM 1410 N N . GLU A 1 179 ? 20.516 17.609 -0.623 1 68.19 179 GLU A N 1
ATOM 1411 C CA . GLU A 1 179 ? 20.375 16.297 -1.235 1 68.19 179 GLU A CA 1
ATOM 1412 C C . GLU A 1 179 ? 19.172 15.539 -0.65 1 68.19 179 GLU A C 1
ATOM 1414 O O . GLU A 1 179 ? 19.078 14.32 -0.786 1 68.19 179 GLU A O 1
ATOM 1419 N N . CYS A 1 180 ? 18.328 16.266 -0.098 1 71 180 CYS A N 1
ATOM 1420 C CA . CYS A 1 180 ? 17.219 15.617 0.583 1 71 180 CYS A CA 1
ATOM 1421 C C . CYS A 1 180 ? 16.25 15 -0.42 1 71 180 CYS A C 1
ATOM 1423 O O . CYS A 1 180 ? 16.234 15.383 -1.591 1 71 180 CYS A O 1
ATOM 1425 N N . HIS A 1 181 ? 15.594 14.039 0.119 1 75.31 181 HIS A N 1
ATOM 1426 C CA . HIS A 1 181 ? 14.523 13.445 -0.668 1 75.31 181 HIS A CA 1
ATOM 1427 C C . HIS A 1 181 ? 13.453 14.477 -1.016 1 75.31 181 HIS A C 1
ATOM 1429 O O . HIS A 1 181 ? 13.102 15.32 -0.184 1 75.31 181 HIS A O 1
ATOM 1435 N N . TYR A 1 182 ? 12.875 14.461 -2.117 1 77.62 182 TYR A N 1
ATOM 1436 C CA . TYR A 1 182 ? 11.961 15.469 -2.646 1 77.62 182 TYR A CA 1
ATOM 1437 C C . TYR A 1 182 ? 10.68 15.523 -1.829 1 77.62 182 TYR A C 1
ATOM 1439 O O . TYR A 1 182 ? 9.938 16.5 -1.891 1 77.62 182 TYR A O 1
ATOM 1447 N N . SER A 1 183 ? 10.453 14.5 -0.962 1 84.69 183 SER A N 1
ATOM 1448 C CA . SER A 1 183 ? 9.188 14.43 -0.233 1 84.69 183 SER A CA 1
ATOM 1449 C C . SER A 1 183 ? 9.203 15.344 0.989 1 84.69 183 SER A C 1
ATOM 1451 O O . SER A 1 183 ? 8.172 15.539 1.634 1 84.69 183 SER A O 1
ATOM 1453 N N . ILE A 1 184 ? 10.258 15.938 1.294 1 84.56 184 ILE A N 1
ATOM 1454 C CA . ILE A 1 184 ? 10.352 16.75 2.496 1 84.56 184 ILE A CA 1
ATOM 1455 C C . ILE A 1 184 ? 9.477 18 2.342 1 84.56 184 ILE A C 1
ATOM 1457 O O . ILE A 1 184 ? 8.75 18.375 3.264 1 84.56 184 ILE A O 1
ATOM 1461 N N . GLY A 1 185 ? 9.547 18.625 1.199 1 88.31 185 GLY A N 1
ATOM 1462 C CA . GLY A 1 185 ? 8.656 19.734 0.93 1 88.31 185 GLY A CA 1
ATOM 1463 C C . GLY A 1 185 ? 7.188 19.359 0.983 1 88.31 185 GLY A C 1
ATOM 1464 O O . GLY A 1 185 ? 6.367 20.094 1.539 1 88.31 185 GLY A O 1
ATOM 1465 N N . LYS A 1 186 ? 6.914 18.203 0.48 1 91.81 186 LYS A N 1
ATOM 1466 C CA . LYS A 1 186 ? 5.551 17.688 0.508 1 91.81 186 LYS A CA 1
ATOM 1467 C C . LYS A 1 186 ? 5.086 17.438 1.94 1 91.81 186 LYS A C 1
ATOM 1469 O O . LYS A 1 186 ? 3.932 17.703 2.279 1 91.81 186 LYS A O 1
ATOM 1474 N N . ALA A 1 187 ? 5.996 16.938 2.691 1 91.88 187 ALA A N 1
ATOM 1475 C CA . ALA A 1 187 ? 5.676 16.672 4.094 1 91.88 187 ALA A CA 1
ATOM 1476 C C . ALA A 1 187 ? 5.352 17.969 4.832 1 91.88 187 ALA A C 1
ATOM 1478 O O . ALA A 1 187 ? 4.395 18.031 5.605 1 91.88 187 ALA A O 1
ATOM 1479 N N . ALA A 1 188 ? 6.109 19 4.539 1 91.94 188 ALA A N 1
ATOM 1480 C CA . ALA A 1 188 ? 5.898 20.297 5.18 1 91.94 188 ALA A CA 1
ATOM 1481 C C . ALA A 1 188 ? 4.535 20.875 4.809 1 91.94 188 ALA A C 1
ATOM 1483 O O . ALA A 1 188 ? 3.807 21.359 5.676 1 91.94 188 ALA A O 1
ATOM 1484 N N . ALA A 1 189 ? 4.195 20.766 3.594 1 94.75 189 ALA A N 1
ATOM 1485 C CA . ALA A 1 189 ? 2.904 21.266 3.125 1 94.75 189 ALA A CA 1
ATOM 1486 C C . ALA A 1 189 ? 1.76 20.438 3.709 1 94.75 189 ALA A C 1
ATOM 1488 O O . ALA A 1 189 ? 0.785 21 4.223 1 94.75 189 ALA A O 1
ATOM 1489 N N . PHE A 1 190 ? 1.919 19.219 3.758 1 95.06 190 PHE A N 1
ATOM 1490 C CA . PHE A 1 190 ? 0.863 18.297 4.152 1 95.06 190 PHE A CA 1
ATOM 1491 C C . PHE A 1 190 ? 0.593 18.375 5.648 1 95.06 190 PHE A C 1
ATOM 1493 O O . PHE A 1 190 ? -0.562 18.359 6.078 1 95.06 190 PHE A O 1
ATOM 1500 N N . LEU A 1 191 ? 1.59 18.531 6.422 1 94.69 191 LEU A N 1
ATOM 1501 C CA . LEU A 1 191 ? 1.448 18.516 7.871 1 94.69 191 LEU A CA 1
ATOM 1502 C C . LEU A 1 191 ? 1.136 19.922 8.398 1 94.69 191 LEU A C 1
ATOM 1504 O O . LEU A 1 191 ? 0.959 20.109 9.602 1 94.69 191 LEU A O 1
ATOM 1508 N N . GLY A 1 192 ? 1.132 20.922 7.551 1 93.75 192 GLY A N 1
ATOM 1509 C CA . GLY A 1 192 ? 0.698 22.25 7.938 1 93.75 192 GLY A CA 1
ATOM 1510 C C . GLY A 1 192 ? 1.843 23.156 8.359 1 93.75 192 GLY A C 1
ATOM 1511 O O . GLY A 1 192 ? 1.618 24.25 8.875 1 93.75 192 GLY A O 1
ATOM 1512 N N . ILE A 1 193 ? 3.055 22.734 8.094 1 90.62 193 ILE A N 1
ATOM 1513 C CA . ILE A 1 193 ? 4.219 23.531 8.445 1 90.62 193 ILE A CA 1
ATOM 1514 C C . ILE A 1 193 ? 4.465 24.594 7.367 1 90.62 193 ILE A C 1
ATOM 1516 O O . ILE A 1 193 ? 4.828 25.734 7.676 1 90.62 193 ILE A O 1
ATOM 1520 N N . GLY A 1 194 ? 4.27 24.188 6.129 1 92.94 194 GLY A N 1
ATOM 1521 C CA . GLY A 1 194 ? 4.477 25.109 5.02 1 92.94 194 GLY A CA 1
ATOM 1522 C C . GLY A 1 194 ? 5.828 24.953 4.355 1 92.94 194 GLY A C 1
ATOM 1523 O O . GLY A 1 194 ? 6.84 24.766 5.035 1 92.94 194 GLY A O 1
ATOM 1524 N N . THR A 1 195 ? 5.871 25.125 3.021 1 93.38 195 THR A N 1
ATOM 1525 C CA . THR A 1 195 ? 7.09 24.859 2.268 1 93.38 195 THR A CA 1
ATOM 1526 C C . THR A 1 195 ? 8.102 25.984 2.463 1 93.38 195 THR A C 1
ATOM 1528 O O . THR A 1 195 ? 9.312 25.766 2.375 1 93.38 195 THR A O 1
ATOM 1531 N N . LYS A 1 196 ? 7.672 27.156 2.795 1 89.06 196 LYS A N 1
ATOM 1532 C CA . LYS A 1 196 ? 8.57 28.281 3.029 1 89.06 196 LYS A CA 1
ATOM 1533 C C . LYS A 1 196 ? 9.297 28.141 4.359 1 89.06 196 LYS A C 1
ATOM 1535 O O . LYS A 1 196 ? 10.273 28.844 4.621 1 89.06 196 LYS A O 1
ATOM 1540 N N . ASN A 1 197 ? 8.836 27.172 5.152 1 82.81 197 ASN A N 1
ATOM 1541 C CA . ASN A 1 197 ? 9.453 26.953 6.457 1 82.81 197 ASN A CA 1
ATOM 1542 C C . ASN A 1 197 ? 10.43 25.781 6.422 1 82.81 197 ASN A C 1
ATOM 1544 O O . ASN A 1 197 ? 10.797 25.234 7.465 1 82.81 197 ASN A O 1
ATOM 1548 N N . VAL A 1 198 ? 10.812 25.359 5.141 1 83.69 198 VAL A N 1
ATOM 1549 C CA . VAL A 1 198 ? 11.852 24.344 4.938 1 83.69 198 VAL A CA 1
ATOM 1550 C C . VAL A 1 198 ? 13.141 25.016 4.484 1 83.69 198 VAL A C 1
ATOM 1552 O O . VAL A 1 198 ? 13.203 25.594 3.396 1 83.69 198 VAL A O 1
ATOM 1555 N N . TYR A 1 199 ? 14.117 24.891 5.297 1 74.12 199 TYR A N 1
ATOM 1556 C CA . TYR A 1 199 ? 15.398 25.516 4.98 1 74.12 199 TYR A CA 1
ATOM 1557 C C . TYR A 1 199 ? 16.422 24.469 4.551 1 74.12 199 TYR A C 1
ATOM 1559 O O . TYR A 1 199 ? 16.703 23.516 5.293 1 74.12 199 TYR A O 1
ATOM 1567 N N . VAL A 1 200 ? 16.984 24.672 3.352 1 73.5 200 VAL A N 1
ATOM 1568 C CA . VAL A 1 200 ? 17.938 23.734 2.775 1 73.5 200 VAL A CA 1
ATOM 1569 C C . VAL A 1 200 ? 19.359 24.141 3.158 1 73.5 200 VAL A C 1
ATOM 1571 O O . VAL A 1 200 ? 19.734 25.297 2.982 1 73.5 200 VAL A O 1
ATOM 1574 N N . VAL A 1 201 ? 20.125 23.188 3.676 1 66.88 201 VAL A N 1
ATOM 1575 C CA . VAL A 1 201 ? 21.5 23.422 4.074 1 66.88 201 VAL A CA 1
ATOM 1576 C C . VAL A 1 201 ? 22.453 22.766 3.074 1 66.88 201 VAL A C 1
ATOM 1578 O O . VAL A 1 201 ? 22.219 21.625 2.637 1 66.88 201 VAL A O 1
ATOM 1581 N N . PRO A 1 202 ? 23.453 23.578 2.58 1 65.31 202 PRO A N 1
ATOM 1582 C CA . PRO A 1 202 ? 24.406 23.016 1.626 1 65.31 202 PRO A CA 1
ATOM 1583 C C . PRO A 1 202 ? 25.141 21.797 2.182 1 65.31 202 PRO A C 1
ATOM 1585 O O . PRO A 1 202 ? 25.469 21.75 3.373 1 65.31 202 PRO A O 1
ATOM 1588 N N . ALA A 1 203 ? 25.25 20.812 1.197 1 58.72 203 ALA A N 1
ATOM 1589 C CA . ALA A 1 203 ? 25.953 19.594 1.586 1 58.72 203 ALA A CA 1
ATOM 1590 C C . ALA A 1 203 ? 27.469 19.781 1.484 1 58.72 203 ALA A C 1
ATOM 1592 O O . ALA A 1 203 ? 27.938 20.578 0.688 1 58.72 203 ALA A O 1
ATOM 1593 N N . ASP A 1 204 ? 28.188 19.375 2.619 1 57.25 204 ASP A N 1
ATOM 1594 C CA . ASP A 1 204 ? 29.641 19.453 2.488 1 57.25 204 ASP A CA 1
ATOM 1595 C C . ASP A 1 204 ? 30.125 18.547 1.354 1 57.25 204 ASP A C 1
ATOM 1597 O O . ASP A 1 204 ? 29.359 17.75 0.812 1 57.25 204 ASP A O 1
ATOM 1601 N N . GLU A 1 205 ? 31.297 18.984 0.906 1 52.81 205 GLU A N 1
ATOM 1602 C CA . GLU A 1 205 ? 31.953 18.344 -0.221 1 52.81 205 GLU A CA 1
ATOM 1603 C C . GLU A 1 205 ? 31.844 16.828 -0.138 1 52.81 205 GLU A C 1
ATOM 1605 O O . GLU A 1 205 ? 31.906 16.141 -1.157 1 52.81 205 GLU A O 1
ATOM 1610 N N . ARG A 1 206 ? 32 16.375 1.069 1 46.25 206 ARG A N 1
ATOM 1611 C CA . ARG A 1 206 ? 32.031 14.914 1.05 1 46.25 206 ARG A CA 1
ATOM 1612 C C . ARG A 1 206 ? 30.625 14.336 1.032 1 46.25 206 ARG A C 1
ATOM 1614 O O . ARG A 1 206 ? 30.453 13.117 1.05 1 46.25 206 ARG A O 1
ATOM 1621 N N . HIS A 1 207 ? 29.797 15.195 0.607 1 46.62 207 HIS A N 1
ATOM 1622 C CA . HIS A 1 207 ? 28.406 14.805 0.379 1 46.62 207 HIS A CA 1
ATOM 1623 C C . HIS A 1 207 ? 27.859 13.984 1.546 1 46.62 207 HIS A C 1
ATOM 1625 O O . HIS A 1 207 ? 26.938 13.188 1.374 1 46.62 207 HIS A O 1
ATOM 1631 N N . SER A 1 208 ? 28.828 13.82 2.553 1 43.66 208 SER A N 1
ATOM 1632 C CA . SER A 1 208 ? 28.406 13.023 3.697 1 43.66 208 SER A CA 1
ATOM 1633 C C . SER A 1 208 ? 27.328 13.742 4.5 1 43.66 208 SER A C 1
ATOM 1635 O O . SER A 1 208 ? 27.266 14.977 4.492 1 43.66 208 SER A O 1
ATOM 1637 N N . GLY A 1 209 ? 26.172 13.391 4.508 1 42.12 209 GLY A N 1
ATOM 1638 C CA . GLY A 1 209 ? 24.906 13.781 5.121 1 42.12 209 GLY A CA 1
ATOM 1639 C C . GLY A 1 209 ? 25.094 14.5 6.445 1 42.12 209 GLY A C 1
ATOM 1640 O O . GLY A 1 209 ? 24.109 14.805 7.129 1 42.12 209 GLY A O 1
ATOM 1641 N N . GLU A 1 210 ? 26.25 14.328 7.07 1 41.66 210 GLU A N 1
ATOM 1642 C CA . GLU A 1 210 ? 26.297 15.047 8.344 1 41.66 210 GLU A CA 1
ATOM 1643 C C . GLU A 1 210 ? 26.328 16.562 8.125 1 41.66 210 GLU A C 1
ATOM 1645 O O . GLU A 1 210 ? 27.359 17.094 7.699 1 41.66 210 GLU A O 1
ATOM 1650 N N . PRO A 1 211 ? 25.422 17.172 7.68 1 41.66 211 PRO A N 1
ATOM 1651 C CA . PRO A 1 211 ? 25.609 18.609 7.785 1 41.66 211 PRO A CA 1
ATOM 1652 C C . PRO A 1 211 ? 26.438 19.016 9.008 1 41.66 211 PRO A C 1
ATOM 1654 O O . PRO A 1 211 ? 26.406 18.312 10.031 1 41.66 211 PRO A O 1
ATOM 1657 N N . ARG A 1 212 ? 27.547 19.734 8.953 1 42.12 212 ARG A N 1
ATOM 1658 C CA . ARG A 1 212 ? 28.125 20.219 10.203 1 42.12 212 ARG A CA 1
ATOM 1659 C C . ARG A 1 212 ? 27.031 20.719 11.148 1 42.12 212 ARG A C 1
ATOM 1661 O O . ARG A 1 212 ? 26.297 21.656 10.812 1 42.12 212 ARG A O 1
ATOM 1668 N N . PHE A 1 213 ? 26.484 19.781 11.961 1 43.62 213 PHE A N 1
ATOM 1669 C CA . PHE A 1 213 ? 25.734 20.234 13.117 1 43.62 213 PHE A CA 1
ATOM 1670 C C . PHE A 1 213 ? 26.062 21.688 13.445 1 43.62 213 PHE A C 1
ATOM 1672 O O . PHE A 1 213 ? 25.172 22.469 13.789 1 43.62 213 PHE A O 1
ATOM 1679 N N . THR A 1 214 ? 27.266 21.828 13.164 1 45.09 214 THR A N 1
ATOM 1680 C CA . THR A 1 214 ? 27.719 23.156 13.523 1 45.09 214 THR A CA 1
ATOM 1681 C C . THR A 1 214 ? 27.109 24.219 12.609 1 45.09 214 THR A C 1
ATOM 1683 O O . THR A 1 214 ? 26.703 25.281 13.07 1 45.09 214 THR A O 1
ATOM 1686 N N . THR A 1 215 ? 27.141 23.844 11.406 1 46.81 215 THR A N 1
ATOM 1687 C CA . THR A 1 215 ? 26.578 24.844 10.492 1 46.81 215 THR A CA 1
ATOM 1688 C C . THR A 1 215 ? 25.062 24.953 10.688 1 46.81 215 THR A C 1
ATOM 1690 O O . THR A 1 215 ? 24.516 26.062 10.656 1 46.81 215 THR A O 1
ATOM 1693 N N . LEU A 1 216 ? 24.469 23.781 10.875 1 46.25 216 LEU A N 1
ATOM 1694 C CA . LEU A 1 216 ? 23.047 23.797 11.172 1 46.25 216 LEU A CA 1
ATOM 1695 C C . LEU A 1 216 ? 22.766 24.578 12.453 1 46.25 216 LEU A C 1
ATOM 1697 O O . LEU A 1 216 ? 21.812 25.359 12.516 1 46.25 216 LEU A O 1
ATOM 1701 N N . ALA A 1 217 ? 23.672 24.312 13.352 1 44.28 217 ALA A N 1
ATOM 1702 C CA . ALA A 1 217 ? 23.562 25.062 14.602 1 44.28 217 ALA A CA 1
ATOM 1703 C C . ALA A 1 217 ? 23.766 26.547 14.359 1 44.28 217 ALA A C 1
ATOM 1705 O O . ALA A 1 217 ? 23.031 27.375 14.906 1 44.28 217 ALA A O 1
ATOM 1706 N N . LYS A 1 218 ? 24.688 26.797 13.57 1 46.97 218 LYS A N 1
ATOM 1707 C CA . LYS A 1 218 ? 24.938 28.219 13.281 1 46.97 218 LYS A CA 1
ATOM 1708 C C . LYS A 1 218 ? 23.766 28.844 12.547 1 46.97 218 LYS A C 1
ATOM 1710 O O . LYS A 1 218 ? 23.391 29.984 12.836 1 46.97 218 LYS A O 1
ATOM 1715 N N . LEU A 1 219 ? 23.234 28.125 11.656 1 48.06 219 LEU A N 1
ATOM 1716 C CA . LEU A 1 219 ? 22.109 28.672 10.922 1 48.06 219 LEU A CA 1
ATOM 1717 C C . LEU A 1 219 ? 20.891 28.812 11.836 1 48.06 219 LEU A C 1
ATOM 1719 O O . LEU A 1 219 ? 20.172 29.812 11.766 1 48.06 219 LEU A O 1
ATOM 1723 N N . ALA A 1 220 ? 20.75 27.781 12.539 1 45.59 220 ALA A N 1
ATOM 1724 C CA . ALA A 1 220 ? 19.672 27.859 13.523 1 45.59 220 ALA A CA 1
ATOM 1725 C C . ALA A 1 220 ? 19.875 29.047 14.461 1 45.59 220 ALA A C 1
ATOM 1727 O O . ALA A 1 220 ? 18.922 29.781 14.758 1 45.59 220 ALA A O 1
ATOM 1728 N N . ILE A 1 221 ? 21.156 29.219 14.773 1 44.97 221 ILE A N 1
ATOM 1729 C CA . ILE A 1 221 ? 21.5 30.328 15.648 1 44.97 221 ILE A CA 1
ATOM 1730 C C . ILE A 1 221 ? 21.25 31.656 14.922 1 44.97 221 ILE A C 1
ATOM 1732 O O . ILE A 1 221 ? 20.688 32.594 15.5 1 44.97 221 ILE A O 1
ATOM 1736 N N . ASN A 1 222 ? 21.688 31.641 13.781 1 45.78 222 ASN A N 1
ATOM 1737 C CA . ASN A 1 222 ? 21.516 32.906 13.062 1 45.78 222 ASN A CA 1
ATOM 1738 C C . ASN A 1 222 ? 20.031 33.219 12.844 1 45.78 222 ASN A C 1
ATOM 1740 O O . ASN A 1 222 ? 19.641 34.375 12.875 1 45.78 222 ASN A O 1
ATOM 1744 N N . MET A 1 223 ? 19.453 32.219 12.531 1 42.25 223 MET A N 1
ATOM 1745 C CA . MET A 1 223 ? 18.016 32.438 12.391 1 42.25 223 MET A CA 1
ATOM 1746 C C . MET A 1 223 ? 17.375 32.812 13.727 1 42.25 223 MET A C 1
ATOM 1748 O O . MET A 1 223 ? 16.438 33.594 13.781 1 42.25 223 MET A O 1
ATOM 1752 N N . LEU A 1 224 ? 17.875 32.125 14.703 1 40.72 224 LEU A N 1
ATOM 1753 C CA . LEU A 1 224 ? 17.438 32.438 16.047 1 40.72 224 LEU A CA 1
ATOM 1754 C C . LEU A 1 224 ? 17.953 33.812 16.469 1 40.72 224 LEU A C 1
ATOM 1756 O O . LEU A 1 224 ? 17.469 34.375 17.453 1 40.72 224 LEU A O 1
ATOM 1760 N N . ALA A 1 225 ? 19.047 34.125 15.977 1 37.56 225 ALA A N 1
ATOM 1761 C CA . ALA A 1 225 ? 19.547 35.438 16.344 1 37.56 225 ALA A CA 1
ATOM 1762 C C . ALA A 1 225 ? 18.516 36.531 16.016 1 37.56 225 ALA A C 1
ATOM 1764 O O . ALA A 1 225 ? 18.766 37.719 16.234 1 37.56 225 ALA A O 1
ATOM 1765 N N . LEU A 1 226 ? 17.484 36 15.461 1 36.72 226 LEU A N 1
ATOM 1766 C CA . LEU A 1 226 ? 16.484 37.062 15.398 1 36.72 226 LEU A CA 1
ATOM 1767 C C . LEU A 1 226 ? 15.93 37.375 16.781 1 36.72 226 LEU A C 1
ATOM 1769 O O . LEU A 1 226 ? 15.805 36.469 17.625 1 36.72 226 LEU A O 1
ATOM 1773 N N . PRO A 1 227 ? 15.773 38.469 17.328 1 36.78 227 PRO A N 1
ATOM 1774 C CA . PRO A 1 227 ? 15.211 38.938 18.594 1 36.78 227 PRO A CA 1
ATOM 1775 C C . PRO A 1 227 ? 13.852 38.312 18.906 1 36.78 227 PRO A C 1
ATOM 1777 O O . PRO A 1 227 ? 13.031 38.125 18 1 36.78 227 PRO A O 1
ATOM 1780 N N . HIS A 1 228 ? 13.602 37.5 20.234 1 38.47 228 HIS A N 1
ATOM 1781 C CA . HIS A 1 228 ? 12.414 37 20.922 1 38.47 228 HIS A CA 1
ATOM 1782 C C . HIS A 1 228 ? 12.062 35.594 20.453 1 38.47 228 HIS A C 1
ATOM 1784 O O . HIS A 1 228 ? 10.93 35.156 20.656 1 38.47 228 HIS A O 1
ATOM 1790 N N . THR A 1 229 ? 12.883 35 19.594 1 37.5 229 THR A N 1
ATOM 1791 C CA . THR A 1 229 ? 12.492 33.688 19.141 1 37.5 229 THR A CA 1
ATOM 1792 C C . THR A 1 229 ? 13.234 32.594 19.906 1 37.5 229 THR A C 1
ATOM 1794 O O . THR A 1 229 ? 14.453 32.656 20.047 1 37.5 229 THR A O 1
ATOM 1797 N N . THR A 1 230 ? 12.836 32.125 21.125 1 38.56 230 THR A N 1
ATOM 1798 C CA . THR A 1 230 ? 13.352 30.938 21.781 1 38.56 230 THR A CA 1
ATOM 1799 C C . THR A 1 230 ? 13.133 29.703 20.922 1 38.56 230 THR A C 1
ATOM 1801 O O . THR A 1 230 ? 12.047 29.516 20.359 1 38.56 230 THR A O 1
ATOM 1804 N N . ALA A 1 231 ? 14.219 29.375 20.109 1 39.66 231 ALA A N 1
ATOM 1805 C CA . ALA A 1 231 ? 14.039 28.234 19.219 1 39.66 231 ALA A CA 1
ATOM 1806 C C . ALA A 1 231 ? 14.602 26.953 19.828 1 39.66 231 ALA A C 1
ATOM 1808 O O . ALA A 1 231 ? 15.641 26.984 20.5 1 39.66 231 ALA A O 1
ATOM 1809 N N . GLU A 1 232 ? 13.812 26.047 20.406 1 40.44 232 GLU A N 1
ATOM 1810 C CA . GLU A 1 232 ? 14.266 24.703 20.75 1 40.44 232 GLU A CA 1
ATOM 1811 C C . GLU A 1 232 ? 14.328 23.812 19.516 1 40.44 232 GLU A C 1
ATOM 1813 O O . GLU A 1 232 ? 13.438 23.844 18.672 1 40.44 232 GLU A O 1
ATOM 1818 N N . LEU A 1 233 ? 15.664 23.359 19.156 1 40.41 233 LEU A N 1
ATOM 1819 C CA . LEU A 1 233 ? 15.922 22.484 18.016 1 40.41 233 LEU A CA 1
ATOM 1820 C C . LEU A 1 233 ? 15.664 21.031 18.359 1 40.41 233 LEU A C 1
ATOM 1822 O O . LEU A 1 233 ? 16.094 20.547 19.422 1 40.41 233 LEU A O 1
ATOM 1826 N N . GLU A 1 234 ? 14.555 20.531 18.031 1 39.69 234 GLU A N 1
ATOM 1827 C CA . GLU A 1 234 ? 14.406 19.078 18.125 1 39.69 234 GLU A CA 1
ATOM 1828 C C . GLU A 1 234 ? 14.852 18.406 16.844 1 39.69 234 GLU A C 1
ATOM 1830 O O . GLU A 1 234 ? 14.492 18.844 15.742 1 39.69 234 GLU A O 1
ATOM 1835 N N . GLN A 1 235 ? 16.078 17.531 16.891 1 39.44 235 GLN A N 1
ATOM 1836 C CA . GLN A 1 235 ? 16.672 16.766 15.797 1 39.44 235 GLN A CA 1
ATOM 1837 C C . GLN A 1 235 ? 15.836 15.531 15.477 1 39.44 235 GLN A C 1
ATOM 1839 O O . GLN A 1 235 ? 15.43 14.797 16.375 1 39.44 235 GLN A O 1
ATOM 1844 N N . VAL A 1 236 ? 15.102 15.508 14.375 1 40.47 236 VAL A N 1
ATOM 1845 C CA . VAL A 1 236 ? 14.484 14.25 13.953 1 40.47 236 VAL A CA 1
ATOM 1846 C C . VAL A 1 236 ? 15.273 13.648 12.797 1 40.47 236 VAL A C 1
ATOM 1848 O O . VAL A 1 236 ? 15.695 14.367 11.883 1 40.47 236 VAL A O 1
ATOM 1851 N N . PHE A 1 237 ? 15.914 12.367 12.938 1 39.72 237 PHE A N 1
ATOM 1852 C CA . PHE A 1 237 ? 16.703 11.633 11.961 1 39.72 237 PHE A CA 1
ATOM 1853 C C . PHE A 1 237 ? 15.805 10.938 10.953 1 39.72 237 PHE A C 1
ATOM 1855 O O . PHE A 1 237 ? 14.727 10.453 11.297 1 39.72 237 PHE A O 1
ATOM 1862 N N . PHE A 1 238 ? 15.883 11.273 9.641 1 37.78 238 PHE A N 1
ATOM 1863 C CA . PHE A 1 238 ? 15.102 10.719 8.531 1 37.78 238 PHE A CA 1
ATOM 1864 C C . PHE A 1 238 ? 15.812 9.531 7.91 1 37.78 238 PHE A C 1
ATOM 1866 O O . PHE A 1 238 ? 17.016 9.336 8.117 1 37.78 238 PHE A O 1
ATOM 1873 N N . SER A 1 239 ? 15 8.844 6.961 1 37.59 239 SER A N 1
ATOM 1874 C CA . SER A 1 239 ? 15.117 7.598 6.215 1 37.59 239 SER A CA 1
ATOM 1875 C C . SER A 1 239 ? 16.266 7.664 5.211 1 37.59 239 SER A C 1
ATOM 1877 O O . SER A 1 239 ? 16.484 8.695 4.574 1 37.59 239 SER A O 1
ATOM 1879 N N . ASP A 1 240 ? 17.234 6.887 5.457 1 36.34 240 ASP A N 1
ATOM 1880 C CA . ASP A 1 240 ? 18.297 6.559 4.512 1 36.34 240 ASP A CA 1
ATOM 1881 C C . ASP A 1 240 ? 17.719 5.977 3.223 1 36.34 240 ASP A C 1
ATOM 1883 O O . ASP A 1 240 ? 16.922 5.043 3.26 1 36.34 240 ASP A O 1
ATOM 1887 N N . ASP A 1 241 ? 17.562 6.824 2.254 1 35.25 241 ASP A N 1
ATOM 1888 C CA . ASP A 1 241 ? 17.344 6.184 0.96 1 35.25 241 ASP A CA 1
ATOM 1889 C C . ASP A 1 241 ? 18.359 5.07 0.716 1 35.25 241 ASP A C 1
ATOM 1891 O O . ASP A 1 241 ? 19.562 5.324 0.659 1 35.25 241 ASP A O 1
ATOM 1895 N N . PRO A 1 242 ? 17.938 3.918 0.966 1 33.97 242 PRO A N 1
ATOM 1896 C CA . PRO A 1 242 ? 18.859 2.795 0.762 1 33.97 242 PRO A CA 1
ATOM 1897 C C . PRO A 1 242 ? 19.422 2.744 -0.656 1 33.97 242 PRO A C 1
ATOM 1899 O O . PRO A 1 242 ? 20.281 1.908 -0.955 1 33.97 242 PRO A O 1
ATOM 1902 N N . CYS A 1 243 ? 18.703 3.129 -1.611 1 30.45 243 CYS A N 1
ATOM 1903 C CA . CYS A 1 243 ? 19.266 2.779 -2.91 1 30.45 243 CYS A CA 1
ATOM 1904 C C . CYS A 1 243 ? 20.656 3.387 -3.082 1 30.45 243 CYS A C 1
ATOM 1906 O O . CYS A 1 243 ? 21.359 3.059 -4.031 1 30.45 243 CYS A O 1
ATOM 1908 N N . LYS A 1 244 ? 20.766 4.773 -2.945 1 32.25 244 LYS A N 1
ATOM 1909 C CA . LYS A 1 244 ? 22.094 5.242 -3.33 1 32.25 244 LYS A CA 1
ATOM 1910 C C . LYS A 1 244 ? 23.094 5.035 -2.199 1 32.25 244 LYS A C 1
ATOM 1912 O O . LYS A 1 244 ? 22.734 5.031 -1.023 1 32.25 244 LYS A O 1
ATOM 1917 N N . ASN A 1 245 ? 24.172 4.398 -2.416 1 32.25 245 ASN A N 1
ATOM 1918 C CA . ASN A 1 245 ? 25.359 4.355 -1.577 1 32.25 245 ASN A CA 1
ATOM 1919 C C . ASN A 1 245 ? 25.422 5.555 -0.635 1 32.25 245 ASN A C 1
ATOM 1921 O O . ASN A 1 245 ? 26.422 5.734 0.08 1 32.25 245 ASN A O 1
ATOM 1925 N N . ARG A 1 246 ? 24.75 6.652 -0.942 1 33.5 246 ARG A N 1
ATOM 1926 C CA . ARG A 1 246 ? 24.922 7.824 -0.092 1 33.5 246 ARG A CA 1
ATOM 1927 C C . ARG A 1 246 ? 23.781 7.953 0.901 1 33.5 246 ARG A C 1
ATOM 1929 O O . ARG A 1 246 ? 22.609 7.887 0.518 1 33.5 246 ARG A O 1
ATOM 1936 N N . ARG A 1 247 ? 24.016 7.59 2.113 1 35.34 247 ARG A N 1
ATOM 1937 C CA . ARG A 1 247 ? 23.234 7.797 3.322 1 35.34 247 ARG A CA 1
ATOM 1938 C C . ARG A 1 247 ? 22.641 9.203 3.359 1 35.34 247 ARG A C 1
ATOM 1940 O O . ARG A 1 247 ? 23.328 10.164 3.699 1 35.34 247 ARG A O 1
ATOM 1947 N N . LYS A 1 248 ? 21.859 9.594 2.357 1 35.66 248 LYS A N 1
ATOM 1948 C CA . LYS A 1 248 ? 21.297 10.922 2.594 1 35.66 248 LYS A CA 1
ATOM 1949 C C . LYS A 1 248 ? 20.266 10.891 3.725 1 35.66 248 LYS A C 1
ATOM 1951 O O . LYS A 1 248 ? 19.297 10.125 3.67 1 35.66 248 LYS A O 1
ATOM 1956 N N . LYS A 1 249 ? 20.75 11.086 4.977 1 34.31 249 LYS A N 1
ATOM 1957 C CA . LYS A 1 249 ? 19.938 11.25 6.176 1 34.31 249 LYS A CA 1
ATOM 1958 C C . LYS A 1 249 ? 19.156 12.562 6.133 1 34.31 249 LYS A C 1
ATOM 1960 O O . LYS A 1 249 ? 19.719 13.617 5.879 1 34.31 249 LYS A O 1
ATOM 1965 N N . SER A 1 250 ? 17.984 12.547 5.613 1 36.47 250 SER A N 1
ATOM 1966 C CA . SER A 1 250 ? 17.281 13.805 5.793 1 36.47 250 SER A CA 1
ATOM 1967 C C . SER A 1 250 ? 16.953 14.055 7.262 1 36.47 250 SER A C 1
ATOM 1969 O O . SER A 1 250 ? 16.547 13.133 7.973 1 36.47 250 SER A O 1
ATOM 1971 N N . ILE A 1 251 ? 17.734 14.906 7.973 1 36.84 251 ILE A N 1
ATOM 1972 C CA . ILE A 1 251 ? 17.484 15.367 9.336 1 36.84 251 ILE A CA 1
ATOM 1973 C C . ILE A 1 251 ? 16.5 16.531 9.312 1 36.84 251 ILE A C 1
ATOM 1975 O O . ILE A 1 251 ? 16.625 17.453 8.5 1 36.84 251 ILE A O 1
ATOM 1979 N N . VAL A 1 252 ? 15.211 16.281 9.789 1 39.56 252 VAL A N 1
ATOM 1980 C CA . VAL A 1 252 ? 14.266 17.391 9.93 1 39.56 252 VAL A CA 1
ATOM 1981 C C . VAL A 1 252 ? 14.375 18 11.328 1 39.56 252 VAL A C 1
ATOM 1983 O O . VAL A 1 252 ? 14.406 17.266 12.32 1 39.56 252 VAL A O 1
ATOM 1986 N N . TYR A 1 253 ? 14.844 19.281 11.453 1 36.06 253 TYR A N 1
ATOM 1987 C CA . TYR A 1 253 ? 14.844 20.031 12.695 1 36.06 253 TYR A CA 1
ATOM 1988 C C . TYR A 1 253 ? 13.68 21.016 12.734 1 36.06 253 TYR A C 1
ATOM 1990 O O . TYR A 1 253 ? 13.305 21.578 11.711 1 36.06 253 TYR A O 1
ATOM 1998 N N . THR A 1 254 ? 12.672 20.781 13.758 1 36.88 254 THR A N 1
ATOM 1999 C CA . THR A 1 254 ? 11.625 21.781 13.961 1 36.88 254 THR A CA 1
ATOM 2000 C C . THR A 1 254 ? 12.062 22.812 15 1 36.88 254 THR A C 1
ATOM 2002 O O . THR A 1 254 ? 12.68 22.453 16.016 1 36.88 254 THR A O 1
ATOM 2005 N N . LEU A 1 255 ? 12.188 24.109 14.578 1 31.22 255 LEU A N 1
ATOM 2006 C CA . LEU A 1 255 ? 12.516 25.234 15.445 1 31.22 255 LEU A CA 1
ATOM 2007 C C . LEU A 1 255 ? 11.266 26.031 15.797 1 31.22 255 LEU A C 1
ATOM 2009 O O . LEU A 1 255 ? 10.422 26.297 14.938 1 31.22 255 LEU A O 1
ATOM 2013 N N . GLN A 1 256 ? 10.789 26 17.094 1 29.09 256 GLN A N 1
ATOM 2014 C CA . GLN A 1 256 ? 9.727 26.859 17.594 1 29.09 256 GLN A CA 1
ATOM 2015 C C . GLN A 1 256 ? 10.273 28.234 18 1 29.09 256 GLN A C 1
ATOM 2017 O O . GLN A 1 256 ? 11.305 28.312 18.672 1 29.09 256 GLN A O 1
ATOM 2022 N N . THR A 1 257 ? 9.891 29.328 17.25 1 29.34 257 THR A N 1
ATOM 2023 C CA . THR A 1 257 ? 10.266 30.656 17.672 1 29.34 257 THR A CA 1
ATOM 2024 C C . THR A 1 257 ? 9.164 31.297 18.531 1 29.34 257 THR A C 1
ATOM 2026 O O . THR A 1 257 ? 7.98 31.156 18.219 1 29.34 257 THR A O 1
ATOM 2029 N N . PHE A 1 258 ? 9.43 31.469 19.906 1 25.53 258 PHE A N 1
ATOM 2030 C CA . PHE A 1 258 ? 8.539 32.219 20.781 1 25.53 258 PHE A CA 1
ATOM 2031 C C . PHE A 1 258 ? 8.789 33.719 20.641 1 25.53 258 PHE A C 1
ATOM 2033 O O . PHE A 1 258 ? 9.914 34.156 20.406 1 25.53 258 PHE A O 1
ATOM 2040 N N . MET B 1 1 ? 22.031 -15.047 -9.203 1 55.72 1 MET B N 1
ATOM 2041 C CA . MET B 1 1 ? 21.188 -16.203 -8.891 1 55.72 1 MET B CA 1
ATOM 2042 C C . MET B 1 1 ? 20.906 -17.016 -10.141 1 55.72 1 MET B C 1
ATOM 2044 O O . MET B 1 1 ? 20.828 -16.469 -11.242 1 55.72 1 MET B O 1
ATOM 2048 N N . ASP B 1 2 ? 21.125 -18.375 -10.055 1 76.5 2 ASP B N 1
ATOM 2049 C CA . ASP B 1 2 ? 20.812 -19.312 -11.133 1 76.5 2 ASP B CA 1
ATOM 2050 C C . ASP B 1 2 ? 19.344 -19.266 -11.5 1 76.5 2 ASP B C 1
ATOM 2052 O O . ASP B 1 2 ? 18.484 -19.703 -10.727 1 76.5 2 ASP B O 1
ATOM 2056 N N . SER B 1 3 ? 18.953 -18.625 -12.633 1 83.62 3 SER B N 1
ATOM 2057 C CA . SER B 1 3 ? 17.594 -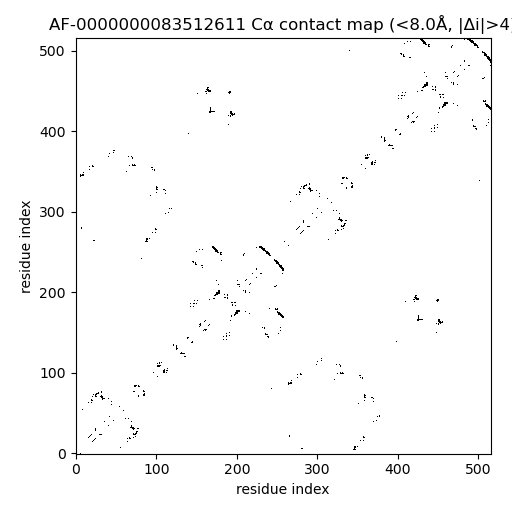18.391 -13.07 1 83.62 3 SER B CA 1
ATOM 2058 C C . SER B 1 3 ? 16.828 -19.719 -13.203 1 83.62 3 SER B C 1
ATOM 2060 O O . SER B 1 3 ? 15.656 -19.797 -12.836 1 83.62 3 SER B O 1
ATOM 2062 N N . LYS B 1 4 ? 17.531 -20.734 -13.531 1 91.06 4 LYS B N 1
ATOM 2063 C CA . LYS B 1 4 ? 16.875 -22.016 -13.719 1 91.06 4 LYS B CA 1
ATOM 2064 C C . LYS B 1 4 ? 16.453 -22.625 -12.383 1 91.06 4 LYS B C 1
ATOM 2066 O O . LYS B 1 4 ? 15.375 -23.219 -12.273 1 91.06 4 LYS B O 1
ATOM 2071 N N . ALA B 1 5 ? 17.328 -22.484 -11.445 1 93 5 ALA B N 1
ATOM 2072 C CA . ALA B 1 5 ? 17 -22.984 -10.109 1 93 5 ALA B CA 1
ATOM 2073 C C . ALA B 1 5 ? 15.812 -22.219 -9.531 1 93 5 ALA B C 1
ATOM 2075 O O . ALA B 1 5 ? 14.945 -22.812 -8.883 1 93 5 ALA B O 1
ATOM 2076 N N . GLY B 1 6 ? 15.781 -20.969 -9.758 1 94.56 6 GLY B N 1
ATOM 2077 C CA . GLY B 1 6 ? 14.664 -20.156 -9.297 1 94.56 6 GLY B CA 1
ATOM 2078 C C . GLY B 1 6 ? 13.344 -20.516 -9.945 1 94.56 6 GLY B C 1
ATOM 2079 O O . GLY B 1 6 ? 12.32 -20.609 -9.266 1 94.56 6 GLY B O 1
ATOM 2080 N N . GLU B 1 7 ? 13.422 -20.781 -11.195 1 96 7 GLU B N 1
ATOM 2081 C CA . GLU B 1 7 ? 12.234 -21.188 -11.938 1 96 7 GLU B CA 1
ATOM 2082 C C . GLU B 1 7 ? 11.68 -22.5 -11.414 1 96 7 GLU B C 1
ATOM 2084 O O . GLU B 1 7 ? 10.469 -22.656 -11.234 1 96 7 GLU B O 1
ATOM 2089 N N . ARG B 1 8 ? 12.523 -23.375 -11.211 1 96.75 8 ARG B N 1
ATOM 2090 C CA . ARG B 1 8 ? 12.133 -24.672 -10.672 1 96.75 8 ARG B CA 1
ATOM 2091 C C . ARG B 1 8 ? 11.469 -24.516 -9.305 1 96.75 8 ARG B C 1
ATOM 2093 O O . ARG B 1 8 ? 10.492 -25.203 -9.008 1 96.75 8 ARG B O 1
ATOM 2100 N N . PHE B 1 9 ? 12.016 -23.688 -8.531 1 97.81 9 PHE B N 1
ATOM 2101 C CA . PHE B 1 9 ? 11.453 -23.422 -7.207 1 97.81 9 PHE B CA 1
ATOM 2102 C C . PHE B 1 9 ? 10.016 -22.938 -7.312 1 97.81 9 PHE B C 1
ATOM 2104 O O . PHE B 1 9 ? 9.148 -23.375 -6.566 1 97.81 9 PHE B O 1
ATOM 2111 N N . VAL B 1 10 ? 9.711 -22.016 -8.227 1 98.31 10 VAL B N 1
ATOM 2112 C CA . VAL B 1 10 ? 8.359 -21.5 -8.422 1 98.31 10 VAL B CA 1
ATOM 2113 C C . VAL B 1 10 ? 7.426 -22.625 -8.859 1 98.31 10 VAL B C 1
ATOM 2115 O O . VAL B 1 10 ? 6.309 -22.75 -8.359 1 98.31 10 VAL B O 1
ATOM 2118 N N . GLU B 1 11 ? 7.91 -23.453 -9.695 1 98.12 11 GLU B N 1
ATOM 2119 C CA . GLU B 1 11 ? 7.125 -24.578 -10.211 1 98.12 11 GLU B CA 1
ATOM 2120 C C . GLU B 1 11 ? 6.785 -25.562 -9.094 1 98.12 11 GLU B C 1
ATOM 2122 O O . GLU B 1 11 ? 5.684 -26.125 -9.062 1 98.12 11 GLU B O 1
ATOM 2127 N N . GLU B 1 12 ? 7.68 -25.75 -8.227 1 98.25 12 GLU B N 1
ATOM 2128 C CA . GLU B 1 12 ? 7.477 -26.688 -7.129 1 98.25 12 GLU B CA 1
ATOM 2129 C C . GLU B 1 12 ? 6.57 -26.094 -6.055 1 98.25 12 GLU B C 1
ATOM 2131 O O . GLU B 1 12 ? 5.867 -26.812 -5.355 1 98.25 12 GLU B O 1
ATOM 2136 N N . ALA B 1 13 ? 6.559 -24.828 -5.922 1 98.56 13 ALA B N 1
ATOM 2137 C CA . ALA B 1 13 ? 5.781 -24.141 -4.891 1 98.56 13 ALA B CA 1
ATOM 2138 C C . ALA B 1 13 ? 4.305 -24.062 -5.277 1 98.56 13 ALA B C 1
ATOM 2140 O O . ALA B 1 13 ? 3.428 -24.078 -4.414 1 98.56 13 ALA B O 1
ATOM 2141 N N . PHE B 1 14 ? 4.055 -24.078 -6.582 1 98.5 14 PHE B N 1
ATOM 2142 C CA . PHE B 1 14 ? 2.705 -23.797 -7.051 1 98.5 14 PHE B CA 1
ATOM 2143 C C . PHE B 1 14 ? 1.734 -24.875 -6.598 1 98.5 14 PHE B C 1
ATOM 2145 O O . PHE B 1 14 ? 0.653 -24.578 -6.09 1 98.5 14 PHE B O 1
ATOM 2152 N N . PRO B 1 15 ? 2.037 -26.109 -6.676 1 98.25 15 PRO B N 1
ATOM 2153 C CA . PRO B 1 15 ? 1.103 -27.125 -6.195 1 98.25 15 PRO B CA 1
ATOM 2154 C C . PRO B 1 15 ? 0.803 -27 -4.703 1 98.25 15 PRO B C 1
ATOM 2156 O O . PRO B 1 15 ? -0.304 -27.328 -4.262 1 98.25 15 PRO B O 1
ATOM 2159 N N . ILE B 1 16 ? 1.746 -26.578 -3.957 1 98.31 16 ILE B N 1
ATOM 2160 C CA . ILE B 1 16 ? 1.542 -26.375 -2.529 1 98.31 16 ILE B CA 1
ATOM 2161 C C . ILE B 1 16 ? 0.556 -25.234 -2.312 1 98.31 16 ILE B C 1
ATOM 2163 O O . ILE B 1 16 ? -0.381 -25.344 -1.52 1 98.31 16 ILE B O 1
ATOM 2167 N N . ILE B 1 17 ? 0.751 -24.141 -3.047 1 98.62 17 ILE B N 1
ATOM 2168 C CA . ILE B 1 17 ? -0.133 -22.984 -2.949 1 98.62 17 ILE B CA 1
ATOM 2169 C C . ILE B 1 17 ? -1.547 -23.391 -3.369 1 98.62 17 ILE B C 1
ATOM 2171 O O . ILE B 1 17 ? -2.52 -23.062 -2.684 1 98.62 17 ILE B O 1
ATOM 2175 N N . MET B 1 18 ? -1.659 -24.109 -4.453 1 98.25 18 MET B N 1
ATOM 2176 C CA . MET B 1 18 ? -2.951 -24.531 -4.984 1 98.25 18 MET B CA 1
ATOM 2177 C C . MET B 1 18 ? -3.699 -25.391 -3.975 1 98.25 18 MET B C 1
ATOM 2179 O O . MET B 1 18 ? -4.875 -25.156 -3.699 1 98.25 18 MET B O 1
ATOM 2183 N N . GLU B 1 19 ? -3.031 -26.25 -3.365 1 97.88 19 GLU B N 1
ATOM 2184 C CA . GLU B 1 19 ? -3.68 -27.203 -2.465 1 97.88 19 GLU B CA 1
ATOM 2185 C C . GLU B 1 19 ? -3.961 -26.562 -1.105 1 97.88 19 GLU B C 1
ATOM 2187 O O . GLU B 1 19 ? -5.098 -26.578 -0.631 1 97.88 19 GLU B O 1
ATOM 2192 N N . GLU B 1 20 ? -2.967 -25.953 -0.532 1 97.44 20 GLU B N 1
ATOM 2193 C CA . GLU B 1 20 ? -3.031 -25.531 0.868 1 97.44 20 GLU B CA 1
ATOM 2194 C C . GLU B 1 20 ? -3.682 -24.156 1.01 1 97.44 20 GLU B C 1
ATOM 2196 O O . GLU B 1 20 ? -4.352 -23.891 2.008 1 97.44 20 GLU B O 1
ATOM 2201 N N . ALA B 1 21 ? -3.578 -23.281 -0.016 1 97.81 21 ALA B N 1
ATOM 2202 C CA . ALA B 1 21 ? -4 -21.891 0.165 1 97.81 21 ALA B CA 1
ATOM 2203 C C . ALA B 1 21 ? -5.238 -21.594 -0.668 1 97.81 21 ALA B C 1
ATOM 2205 O O . ALA B 1 21 ? -5.906 -20.578 -0.446 1 97.81 21 ALA B O 1
ATOM 2206 N N . ILE B 1 22 ? -5.555 -22.469 -1.626 1 97.62 22 ILE B N 1
ATOM 2207 C CA . ILE B 1 22 ? -6.684 -22.172 -2.498 1 97.62 22 ILE B CA 1
ATOM 2208 C C . ILE B 1 22 ? -7.766 -23.234 -2.336 1 97.62 22 ILE B C 1
ATOM 2210 O O . ILE B 1 22 ? -8.867 -22.938 -1.871 1 97.62 22 ILE B O 1
ATOM 2214 N N . ARG B 1 23 ? -7.473 -24.5 -2.539 1 97 23 ARG B N 1
ATOM 2215 C CA . ARG B 1 23 ? -8.477 -25.562 -2.494 1 97 23 ARG B CA 1
ATOM 2216 C C . ARG B 1 23 ? -8.961 -25.797 -1.068 1 97 23 ARG B C 1
ATOM 2218 O O . ARG B 1 23 ? -10.164 -25.703 -0.796 1 97 23 ARG B O 1
ATOM 2225 N N . LYS B 1 24 ? -8.078 -26.016 -0.137 1 96.06 24 LYS B N 1
ATOM 2226 C CA . LYS B 1 24 ? -8.469 -26.266 1.247 1 96.06 24 LYS B CA 1
ATOM 2227 C C . LYS B 1 24 ? -9.062 -25.016 1.887 1 96.06 24 LYS B C 1
ATOM 2229 O O . LYS B 1 24 ? -9.961 -25.109 2.723 1 96.06 24 LYS B O 1
ATOM 2234 N N . ALA B 1 25 ? -8.602 -23.922 1.464 1 94.62 25 ALA B N 1
ATOM 2235 C CA . ALA B 1 25 ? -9.031 -22.656 2.051 1 94.62 25 ALA B CA 1
ATOM 2236 C C . ALA B 1 25 ? -10.484 -22.359 1.706 1 94.62 25 ALA B C 1
ATOM 2238 O O . ALA B 1 25 ? -11.156 -21.594 2.406 1 94.62 25 ALA B O 1
ATOM 2239 N N . THR B 1 26 ? -10.984 -22.953 0.632 1 93.94 26 THR B N 1
ATOM 2240 C CA . THR B 1 26 ? -12.352 -22.672 0.209 1 93.94 26 THR B CA 1
ATOM 2241 C C . THR B 1 26 ? -13.25 -23.891 0.475 1 93.94 26 THR B C 1
ATOM 2243 O O . THR B 1 26 ? -14.43 -23.875 0.119 1 93.94 26 THR B O 1
ATOM 2246 N N . ASP B 1 27 ? -12.688 -24.891 1.076 1 94.31 27 ASP B N 1
ATOM 2247 C CA . ASP B 1 27 ? -13.422 -26.109 1.411 1 94.31 27 ASP B CA 1
ATOM 2248 C C . ASP B 1 27 ? -14.094 -25.984 2.777 1 94.31 27 ASP B C 1
ATOM 2250 O O . ASP B 1 27 ? -13.422 -25.859 3.799 1 94.31 27 ASP B O 1
ATOM 2254 N N . VAL B 1 28 ? -15.391 -26.125 2.844 1 93.88 28 VAL B N 1
ATOM 2255 C CA . VAL B 1 28 ? -16.188 -25.938 4.055 1 93.88 28 VAL B CA 1
ATOM 2256 C C . VAL B 1 28 ? -15.836 -27.016 5.078 1 93.88 28 VAL B C 1
ATOM 2258 O O . VAL B 1 28 ? -16.031 -26.828 6.281 1 93.88 28 VAL B O 1
ATOM 2261 N N . ASN B 1 29 ? -15.211 -28.125 4.633 1 95.62 29 ASN B N 1
ATOM 2262 C CA . ASN B 1 29 ? -14.891 -29.234 5.527 1 95.62 29 ASN B CA 1
ATOM 2263 C C . ASN B 1 29 ? -13.523 -29.047 6.176 1 95.62 29 ASN B C 1
ATOM 2265 O O . ASN B 1 29 ? -13.125 -29.828 7.031 1 95.62 29 ASN B O 1
ATOM 2269 N N . GLU B 1 30 ? -12.844 -28.031 5.762 1 95.75 30 GLU B N 1
ATOM 2270 C CA . GLU B 1 30 ? -11.539 -27.719 6.344 1 95.75 30 GLU B CA 1
ATOM 2271 C C . GLU B 1 30 ? -11.656 -26.656 7.426 1 95.75 30 GLU B C 1
ATOM 2273 O O . GLU B 1 30 ? -12.688 -25.984 7.531 1 95.75 30 GLU B O 1
ATOM 2278 N N . LYS B 1 31 ? -10.609 -26.531 8.242 1 95.62 31 LYS B N 1
ATOM 2279 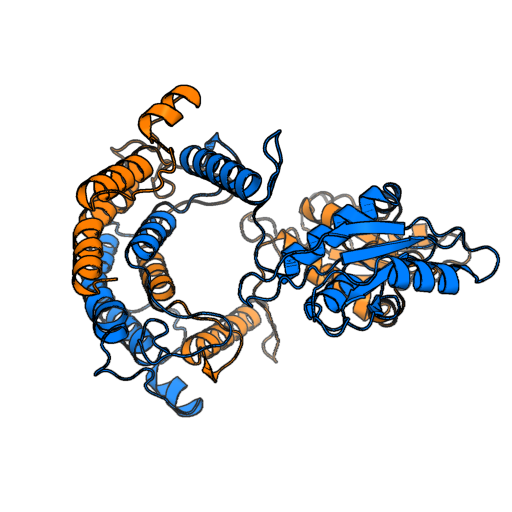C CA . LYS B 1 31 ? -10.602 -25.531 9.312 1 95.62 31 LYS B CA 1
ATOM 2280 C C . LYS B 1 31 ? -10.289 -24.141 8.781 1 95.62 31 LYS B C 1
ATOM 2282 O O . LYS B 1 31 ? -9.477 -24 7.859 1 95.62 31 LYS B O 1
ATOM 2287 N N . VAL B 1 32 ? -10.852 -23.219 9.453 1 95.31 32 VAL B N 1
ATOM 2288 C CA . VAL B 1 32 ? -10.555 -21.828 9.133 1 95.31 32 VAL B CA 1
ATOM 2289 C C . VAL B 1 32 ? -9.148 -21.484 9.602 1 95.31 32 VAL B C 1
ATOM 2291 O O . VAL B 1 32 ? -8.445 -20.703 8.953 1 95.31 32 VAL B O 1
ATOM 2294 N N . CYS B 1 33 ? -8.805 -22.062 10.781 1 92.5 33 CYS B N 1
ATOM 2295 C CA . CYS B 1 33 ? -7.504 -21.75 11.359 1 92.5 33 CYS B CA 1
ATOM 2296 C C . CYS B 1 33 ? -7.035 -22.859 12.289 1 92.5 33 CYS B C 1
ATOM 2298 O O . CYS B 1 33 ? -7.836 -23.438 13.031 1 92.5 33 CYS B O 1
ATOM 2300 N N . GLU B 1 34 ? -5.738 -23.203 12.188 1 94.56 34 GLU B N 1
ATOM 2301 C CA . GLU B 1 34 ? -5.082 -24.016 13.203 1 94.56 34 GLU B CA 1
ATOM 2302 C C . GLU B 1 34 ? -4.484 -23.156 14.305 1 94.56 34 GLU B C 1
ATOM 2304 O O . GLU B 1 34 ? -3.275 -22.906 14.32 1 94.56 34 GLU B O 1
ATOM 2309 N N . TRP B 1 35 ? -5.301 -22.938 15.305 1 93.31 35 TRP B N 1
ATOM 2310 C CA . TRP B 1 35 ? -4.945 -21.938 16.312 1 93.31 35 TRP B CA 1
ATOM 2311 C C . TRP B 1 35 ? -3.861 -22.484 17.25 1 93.31 35 TRP B C 1
ATOM 2313 O O . TRP B 1 35 ? -3.918 -23.641 17.672 1 93.31 35 TRP B O 1
ATOM 2323 N N . GLN B 1 36 ? -2.82 -21.672 17.484 1 93.56 36 GLN B N 1
ATOM 2324 C CA . GLN B 1 36 ? -1.772 -21.922 18.469 1 93.56 36 GLN B CA 1
ATOM 2325 C C . GLN B 1 36 ? -1.51 -20.672 19.312 1 93.56 36 GLN B C 1
ATOM 2327 O O . GLN B 1 36 ? -1.525 -19.562 18.812 1 93.56 36 GLN B O 1
ATOM 2332 N N . PRO B 1 37 ? -1.25 -20.938 20.688 1 92.25 37 PRO B N 1
ATOM 2333 C CA . PRO B 1 37 ? -0.764 -19.797 21.453 1 92.25 37 PRO B CA 1
ATOM 2334 C C . PRO B 1 37 ? 0.544 -19.219 20.906 1 92.25 37 PRO B C 1
ATOM 2336 O O . PRO B 1 37 ? 1.308 -19.938 20.25 1 92.25 37 PRO B O 1
ATOM 2339 N N . PRO B 1 38 ? 0.825 -17.984 21.172 1 91 38 PRO B N 1
ATOM 2340 C CA . PRO B 1 38 ? 1.973 -17.297 20.578 1 91 38 PRO B CA 1
ATOM 2341 C C . PRO B 1 38 ? 3.287 -18.047 20.797 1 91 38 PRO B C 1
ATOM 2343 O O . PRO B 1 38 ? 4.09 -18.172 19.859 1 91 38 PRO B O 1
ATOM 2346 N N . GLU B 1 39 ? 3.541 -18.531 21.938 1 90.56 39 GLU B N 1
ATOM 2347 C CA . GLU B 1 39 ? 4.801 -19.203 22.234 1 90.56 39 GLU B CA 1
ATOM 2348 C C . GLU B 1 39 ? 4.93 -20.5 21.422 1 90.56 39 GLU B C 1
ATOM 2350 O O . GLU B 1 39 ? 6.004 -20.797 20.906 1 90.56 39 GLU B O 1
ATOM 2355 N N . GLU B 1 40 ? 3.857 -21.188 21.312 1 93.62 40 GLU B N 1
ATOM 2356 C CA . GLU B 1 40 ? 3.85 -22.422 20.547 1 93.62 40 GLU B CA 1
ATOM 2357 C C . GLU B 1 40 ? 3.957 -22.141 19.047 1 93.62 40 GLU B C 1
ATOM 2359 O O . GLU B 1 40 ? 4.625 -22.875 18.312 1 93.62 40 GLU B O 1
ATOM 2364 N N . LEU B 1 41 ? 3.277 -21.125 18.672 1 94.69 41 LEU B N 1
ATOM 2365 C CA . LEU B 1 41 ? 3.305 -20.75 17.266 1 94.69 41 LEU B CA 1
ATOM 2366 C C . LEU B 1 41 ? 4.723 -20.406 16.812 1 94.69 41 LEU B C 1
ATOM 2368 O O . LEU B 1 41 ? 5.137 -20.781 15.711 1 94.69 41 LEU B O 1
ATOM 2372 N N . LYS B 1 42 ? 5.43 -19.781 17.672 1 89.94 42 LYS B N 1
ATOM 2373 C CA . LYS B 1 42 ? 6.816 -19.438 17.375 1 89.94 42 LYS B CA 1
ATOM 2374 C C . LYS B 1 42 ? 7.652 -20.703 17.125 1 89.94 42 LYS B C 1
ATOM 2376 O O . LYS B 1 42 ? 8.5 -20.719 16.234 1 89.94 42 LYS B O 1
ATOM 2381 N N . GLN B 1 43 ? 7.398 -21.688 17.781 1 90.62 43 GLN B N 1
ATOM 2382 C CA . GLN B 1 43 ? 8.125 -22.953 17.641 1 90.62 43 GLN B CA 1
ATOM 2383 C C . GLN B 1 43 ? 7.715 -23.672 16.359 1 90.62 43 GLN B C 1
ATOM 2385 O O . GLN B 1 43 ? 8.562 -24.234 15.664 1 90.62 43 GLN B O 1
ATOM 2390 N N . CYS B 1 44 ? 6.496 -23.547 16.047 1 93.31 44 CYS B N 1
ATOM 2391 C CA . CYS B 1 44 ? 5.977 -24.203 14.852 1 93.31 44 CYS B CA 1
ATOM 2392 C C . CYS B 1 44 ? 6.539 -23.562 13.586 1 93.31 44 CYS B C 1
ATOM 2394 O O . CYS B 1 44 ? 6.832 -24.266 12.617 1 93.31 44 CYS B O 1
ATOM 2396 N N . LEU B 1 45 ? 6.781 -22.266 13.531 1 93.69 45 LEU B N 1
ATOM 2397 C CA . LEU B 1 45 ? 7.152 -21.516 12.336 1 93.69 45 LEU B CA 1
ATOM 2398 C C . LEU B 1 45 ? 8.664 -21.406 12.203 1 93.69 45 LEU B C 1
ATOM 2400 O O . LEU B 1 45 ? 9.195 -21.234 11.102 1 93.69 45 LEU B O 1
ATOM 2404 N N . ASP B 1 46 ? 9.406 -21.547 13.211 1 89 46 ASP B N 1
ATOM 2405 C CA . ASP B 1 46 ? 10.852 -21.328 13.219 1 89 46 ASP B CA 1
ATOM 2406 C C . ASP B 1 46 ? 11.219 -20.047 12.477 1 89 46 ASP B C 1
ATOM 2408 O O . ASP B 1 46 ? 11.805 -20.109 11.391 1 89 46 ASP B O 1
ATOM 2412 N N . LEU B 1 47 ? 11.07 -18.969 13.016 1 86.75 47 LEU B N 1
ATOM 2413 C CA . LEU B 1 47 ? 11.258 -17.672 12.352 1 86.75 47 LEU B CA 1
ATOM 2414 C C . LEU B 1 47 ? 12.648 -17.125 12.617 1 86.75 47 LEU B C 1
ATOM 2416 O O . LEU B 1 47 ? 12.891 -15.922 12.453 1 86.75 47 LEU B O 1
ATOM 2420 N N . ASP B 1 48 ? 13.555 -18.016 12.922 1 84.44 48 ASP B N 1
ATOM 2421 C CA . ASP B 1 48 ? 14.93 -17.578 13.148 1 84.44 48 ASP B CA 1
ATOM 2422 C C . ASP B 1 48 ? 15.617 -17.219 11.836 1 84.44 48 ASP B C 1
ATOM 2424 O O . ASP B 1 48 ? 15.625 -18.016 10.898 1 84.44 48 ASP B O 1
ATOM 2428 N N . LEU B 1 49 ? 16.188 -16.062 11.781 1 82.81 49 LEU B N 1
ATOM 2429 C CA . LEU B 1 49 ? 16.906 -15.609 10.594 1 82.81 49 LEU B CA 1
ATOM 2430 C C . LEU B 1 49 ? 18.375 -16.016 10.672 1 82.81 49 LEU B C 1
ATOM 2432 O O . LEU B 1 49 ? 19.125 -15.508 11.516 1 82.81 49 LEU B O 1
ATOM 2436 N N . ARG B 1 50 ? 18.719 -16.875 9.758 1 84.19 50 ARG B N 1
ATOM 2437 C CA . ARG B 1 50 ? 20.062 -17.422 9.758 1 84.19 50 ARG B CA 1
ATOM 2438 C C . ARG B 1 50 ? 20.922 -16.781 8.672 1 84.19 50 ARG B C 1
ATOM 2440 O O . ARG B 1 50 ? 20.406 -16.391 7.621 1 84.19 50 ARG B O 1
ATOM 2447 N N . GLU B 1 51 ? 22.266 -16.672 8.844 1 81.62 51 GLU B N 1
ATOM 2448 C CA . GLU B 1 51 ? 23.188 -16.016 7.91 1 81.62 51 GLU B CA 1
ATOM 2449 C C . GLU B 1 51 ? 23.484 -16.922 6.711 1 81.62 51 GLU B C 1
ATOM 2451 O O . GLU B 1 51 ? 23.641 -16.438 5.59 1 81.62 51 GLU B O 1
ATOM 2456 N N . GLY B 1 52 ? 23.531 -18.188 6.738 1 82.75 52 GLY B N 1
ATOM 2457 C CA . GLY B 1 52 ? 24.016 -19.078 5.684 1 82.75 52 GLY B CA 1
ATOM 2458 C C . GLY B 1 52 ? 22.906 -19.5 4.723 1 82.75 52 GLY B C 1
ATOM 2459 O O . GLY B 1 52 ? 23.125 -20.375 3.879 1 82.75 52 GLY B O 1
ATOM 2460 N N . GLY B 1 53 ? 21.828 -18.969 4.762 1 83.25 53 GLY B N 1
ATOM 2461 C CA . GLY B 1 53 ? 20.75 -19.406 3.881 1 83.25 53 GLY B CA 1
ATOM 2462 C C . GLY B 1 53 ? 20.266 -20.797 4.18 1 83.25 53 GLY B C 1
ATOM 2463 O O . GLY B 1 53 ? 20.766 -21.453 5.094 1 83.25 53 GLY B O 1
ATOM 2464 N N . GLU B 1 54 ? 19.234 -21.359 3.391 1 89.94 54 GLU B N 1
ATOM 2465 C CA . GLU B 1 54 ? 18.656 -22.703 3.551 1 89.94 54 GLU B CA 1
ATOM 2466 C C . GLU B 1 54 ? 18.453 -23.375 2.201 1 89.94 54 GLU B C 1
ATOM 2468 O O . GLU B 1 54 ? 18.359 -22.719 1.169 1 89.94 54 GLU B O 1
ATOM 2473 N N . ALA B 1 55 ? 18.438 -24.734 2.305 1 92.5 55 ALA B N 1
ATOM 2474 C CA . ALA B 1 55 ? 18.156 -25.5 1.097 1 92.5 55 ALA B CA 1
ATOM 2475 C C . ALA B 1 55 ? 16.734 -25.25 0.598 1 92.5 55 ALA B C 1
ATOM 2477 O O . ALA B 1 55 ? 15.82 -25.047 1.396 1 92.5 55 ALA B O 1
ATOM 2478 N N . PRO B 1 56 ? 16.547 -25.312 -0.733 1 94.06 56 PRO B N 1
ATOM 2479 C CA . PRO B 1 56 ? 15.227 -25.031 -1.304 1 94.06 56 PRO B CA 1
ATOM 2480 C C . PRO B 1 56 ? 14.133 -25.922 -0.717 1 94.06 56 PRO B C 1
ATOM 2482 O O . PRO B 1 56 ? 13.008 -25.453 -0.492 1 94.06 56 PRO B O 1
ATOM 2485 N N . GLN B 1 57 ? 14.43 -27.156 -0.45 1 95.69 57 GLN B N 1
ATOM 2486 C CA . GLN B 1 57 ? 13.43 -28.062 0.1 1 95.69 57 GLN B CA 1
ATOM 2487 C C . GLN B 1 57 ? 13.016 -27.641 1.504 1 95.69 57 GLN B C 1
ATOM 2489 O O . GLN B 1 57 ? 11.852 -27.797 1.884 1 95.69 57 GLN B O 1
ATOM 2494 N N . GLN B 1 58 ? 13.914 -27.141 2.207 1 94.88 58 GLN B N 1
ATOM 2495 C CA . GLN B 1 58 ? 13.594 -26.625 3.535 1 94.88 58 GLN B CA 1
ATOM 2496 C C . GLN B 1 58 ? 12.727 -25.375 3.453 1 94.88 58 GLN B C 1
ATOM 2498 O O . GLN B 1 58 ? 11.82 -25.188 4.266 1 94.88 58 GLN B O 1
ATOM 2503 N N . ILE B 1 59 ? 13 -24.547 2.492 1 94.5 59 ILE B N 1
ATOM 2504 C CA . ILE B 1 59 ? 12.211 -23.328 2.291 1 94.5 59 ILE B CA 1
ATOM 2505 C C . ILE B 1 59 ? 10.781 -23.703 1.904 1 94.5 59 ILE B C 1
ATOM 2507 O O . ILE B 1 59 ? 9.82 -23.078 2.371 1 94.5 59 ILE B O 1
ATOM 2511 N N . LEU B 1 60 ? 10.625 -24.688 1.108 1 97.25 60 LEU B N 1
ATOM 2512 C CA . LEU B 1 60 ? 9.297 -25.156 0.732 1 97.25 60 LEU B CA 1
ATOM 2513 C C . LEU B 1 60 ? 8.523 -25.641 1.955 1 97.25 60 LEU B C 1
ATOM 2515 O O . LEU B 1 60 ? 7.324 -25.375 2.076 1 97.25 60 LEU B O 1
ATOM 2519 N N . LYS B 1 61 ? 9.203 -26.266 2.828 1 96.44 61 LYS B N 1
ATOM 2520 C CA . LYS B 1 61 ? 8.57 -26.719 4.066 1 96.44 61 LYS B CA 1
ATOM 2521 C C . LYS B 1 61 ? 8.109 -25.516 4.906 1 96.44 61 LYS B C 1
ATOM 2523 O O . LYS B 1 61 ? 7.02 -25.547 5.48 1 96.44 61 LYS B O 1
ATOM 2528 N N . ARG B 1 62 ? 8.891 -24.562 4.945 1 94.69 62 ARG B N 1
ATOM 2529 C CA . ARG B 1 62 ? 8.523 -23.359 5.676 1 94.69 62 ARG B CA 1
ATOM 2530 C C . ARG B 1 62 ? 7.316 -22.672 5.047 1 94.69 62 ARG B C 1
ATOM 2532 O O . ARG B 1 62 ? 6.438 -22.172 5.758 1 94.69 62 ARG B O 1
ATOM 2539 N N . CYS B 1 63 ? 7.262 -22.609 3.73 1 96.56 63 CYS B N 1
ATOM 2540 C CA . CYS B 1 63 ? 6.102 -22.062 3.031 1 96.56 63 CYS B CA 1
ATOM 2541 C C . CYS B 1 63 ? 4.832 -22.812 3.418 1 96.56 63 CYS B C 1
ATOM 2543 O O . CYS B 1 63 ? 3.803 -22.188 3.691 1 96.56 63 CYS B O 1
ATOM 2545 N N . LYS B 1 64 ? 4.93 -24.047 3.504 1 97.44 64 LYS B N 1
ATOM 2546 C CA . LYS B 1 64 ? 3.785 -24.875 3.883 1 97.44 64 LYS B CA 1
ATOM 2547 C C . LYS B 1 64 ? 3.336 -24.578 5.309 1 97.44 64 LYS B C 1
ATOM 2549 O O . LYS B 1 64 ? 2.137 -24.469 5.574 1 97.44 64 LYS B O 1
ATOM 2554 N N . ASP B 1 65 ? 4.266 -24.438 6.191 1 96.75 65 ASP B N 1
ATOM 2555 C CA . ASP B 1 65 ? 3.951 -24.125 7.586 1 96.75 65 ASP B CA 1
ATOM 2556 C C . ASP B 1 65 ? 3.285 -22.766 7.715 1 96.75 65 ASP B C 1
ATOM 2558 O O . ASP B 1 65 ? 2.32 -22.609 8.469 1 96.75 65 ASP B O 1
ATOM 2562 N N . VAL B 1 66 ? 3.777 -21.828 6.984 1 96.44 66 VAL B N 1
ATOM 2563 C CA . VAL B 1 66 ? 3.199 -20.484 7.012 1 96.44 66 VAL B CA 1
ATOM 2564 C C . VAL B 1 66 ? 1.74 -20.547 6.566 1 96.44 66 VAL B C 1
ATOM 2566 O O . VAL B 1 66 ? 0.868 -19.953 7.207 1 96.44 66 VAL B O 1
ATOM 2569 N N . ILE B 1 67 ? 1.487 -21.266 5.52 1 97.69 67 ILE B N 1
ATOM 2570 C CA . ILE B 1 67 ? 0.12 -21.375 5.023 1 97.69 67 ILE B CA 1
ATOM 2571 C C . ILE B 1 67 ? -0.741 -22.109 6.055 1 97.69 67 ILE B C 1
ATOM 2573 O O . ILE B 1 67 ? -1.84 -21.656 6.383 1 97.69 67 ILE B O 1
ATOM 2577 N N . LYS B 1 68 ? -0.215 -23.141 6.637 1 96.88 68 LYS B N 1
ATOM 2578 C CA . LYS B 1 68 ? -0.948 -23.984 7.574 1 96.88 68 LYS B CA 1
ATOM 2579 C C . LYS B 1 68 ? -1.409 -23.188 8.789 1 96.88 68 LYS B C 1
ATOM 2581 O O . LYS B 1 68 ? -2.557 -23.312 9.227 1 96.88 68 LYS B O 1
ATOM 2586 N N . TYR B 1 69 ? -0.583 -22.312 9.266 1 96.75 69 TYR B N 1
ATOM 2587 C CA . TYR B 1 69 ? -0.874 -21.656 10.531 1 96.75 69 TYR B CA 1
ATOM 2588 C C . TYR B 1 69 ? -1.41 -20.25 10.297 1 96.75 69 TYR B C 1
ATOM 2590 O O . TYR B 1 69 ? -1.509 -19.453 11.234 1 96.75 69 TYR B O 1
ATOM 2598 N N . SER B 1 70 ? -1.758 -20 9.047 1 96.62 70 SER B N 1
ATOM 2599 C CA . SER B 1 70 ? -2.434 -18.734 8.734 1 96.62 70 SER B CA 1
ATOM 2600 C C . SER B 1 70 ? -3.947 -18.922 8.688 1 96.62 70 SER B C 1
ATOM 2602 O O . SER B 1 70 ? -4.434 -20.016 8.359 1 96.62 70 SER B O 1
ATOM 2604 N N . VAL B 1 71 ? -4.648 -17.875 9.047 1 95.94 71 VAL B N 1
ATOM 2605 C CA . VAL B 1 71 ? -6.102 -17.859 8.922 1 95.94 71 VAL B CA 1
ATOM 2606 C C . VAL B 1 71 ? -6.496 -17.906 7.449 1 95.94 71 VAL B C 1
ATOM 2608 O O . VAL B 1 71 ? -5.926 -17.188 6.625 1 95.94 71 VAL B O 1
ATOM 2611 N N . LYS B 1 72 ? -7.48 -18.828 7.125 1 96.19 72 LYS B N 1
ATOM 2612 C CA . LYS B 1 72 ? -7.977 -18.938 5.758 1 96.19 72 LYS B CA 1
ATOM 2613 C C . LYS B 1 72 ? -9.133 -17.969 5.512 1 96.19 72 LYS B C 1
ATOM 2615 O O . LYS B 1 72 ? -10.297 -18.328 5.703 1 96.19 72 LYS B O 1
ATOM 2620 N N . THR B 1 73 ? -8.836 -16.875 4.879 1 94.12 73 THR B N 1
ATOM 2621 C CA . THR B 1 73 ? -9.812 -15.789 4.75 1 94.12 73 THR B CA 1
ATOM 2622 C C . THR B 1 73 ? -10.789 -16.078 3.611 1 94.12 73 THR B C 1
ATOM 2624 O O . THR B 1 73 ? -11.836 -15.438 3.514 1 94.12 73 THR B O 1
ATOM 2627 N N . GLY B 1 74 ? -10.477 -17.047 2.793 1 92.75 74 GLY B N 1
ATOM 2628 C CA . GLY B 1 74 ? -11.367 -17.453 1.72 1 92.75 74 GLY B CA 1
ATOM 2629 C C . GLY B 1 74 ? -12.367 -18.5 2.145 1 92.75 74 GLY B C 1
ATOM 2630 O O . GLY B 1 74 ? -13.234 -18.906 1.361 1 92.75 74 GLY B O 1
ATOM 2631 N N . HIS B 1 75 ? -12.281 -18.938 3.359 1 94.06 75 HIS B N 1
ATOM 2632 C CA . HIS B 1 75 ? -13.156 -19.984 3.873 1 94.06 75 HIS B CA 1
ATOM 2633 C C . HIS B 1 75 ? -14.594 -19.5 3.979 1 94.06 75 HIS B C 1
ATOM 2635 O O . HIS B 1 75 ? -14.844 -18.359 4.398 1 94.06 75 HIS B O 1
ATOM 2641 N N . PRO B 1 76 ? -15.57 -20.344 3.664 1 92.62 76 PRO B N 1
ATOM 2642 C CA . PRO B 1 76 ? -16.969 -19.938 3.695 1 92.62 76 PRO B CA 1
ATOM 2643 C C . PRO B 1 76 ? -17.453 -19.578 5.102 1 92.62 76 PRO B C 1
ATOM 2645 O O . PRO B 1 76 ? -18.422 -18.844 5.254 1 92.62 76 PRO B O 1
ATOM 2648 N N . ARG B 1 77 ? -16.766 -20 6.129 1 93.56 77 ARG B N 1
ATOM 2649 C CA . ARG B 1 77 ? -17.172 -19.734 7.504 1 93.56 77 ARG B CA 1
ATOM 2650 C C . ARG B 1 77 ? -16.312 -18.641 8.133 1 93.56 77 ARG B C 1
ATOM 2652 O O . ARG B 1 77 ? -16.406 -18.391 9.336 1 93.56 77 ARG B O 1
ATOM 2659 N N . PHE B 1 78 ? -15.477 -18.172 7.375 1 93.75 78 PHE B N 1
ATOM 2660 C CA . PHE B 1 78 ? -14.766 -16.984 7.836 1 93.75 78 PHE B CA 1
ATOM 2661 C C . PHE B 1 78 ? -15.648 -15.742 7.738 1 93.75 78 PHE B C 1
ATOM 2663 O O . PHE B 1 78 ? -16.062 -15.359 6.645 1 93.75 78 PHE B O 1
ATOM 2670 N N . PHE B 1 79 ? -15.938 -15.047 8.93 1 87.88 79 PHE B N 1
ATOM 2671 C CA . PHE B 1 79 ? -16.75 -13.836 9 1 87.88 79 PHE B CA 1
ATOM 2672 C C . PHE B 1 79 ? -15.984 -12.711 9.68 1 87.88 79 PHE B C 1
ATOM 2674 O O . PHE B 1 79 ? -15.594 -12.836 10.844 1 87.88 79 PHE B O 1
ATOM 2681 N N . ASN B 1 80 ? -15.719 -11.75 8.914 1 84.62 80 ASN B N 1
ATOM 2682 C CA . ASN B 1 80 ? -15.039 -10.562 9.398 1 84.62 80 ASN B CA 1
ATOM 2683 C C . ASN B 1 80 ? -15.766 -9.289 8.977 1 84.62 80 ASN B C 1
ATOM 2685 O O . ASN B 1 80 ? -16.438 -9.266 7.945 1 84.62 80 ASN B O 1
ATOM 2689 N N . GLN B 1 81 ? -15.672 -8.227 9.758 1 77.19 81 GLN B N 1
ATOM 2690 C CA . GLN B 1 81 ? -16.391 -6.98 9.539 1 77.19 81 GLN B CA 1
ATOM 2691 C C . GLN B 1 81 ? -15.867 -6.246 8.305 1 77.19 81 GLN B C 1
ATOM 2693 O O . GLN B 1 81 ? -16.594 -5.461 7.691 1 77.19 81 GLN B O 1
ATOM 2698 N N . LEU B 1 82 ? -14.672 -6.555 7.934 1 72.44 82 LEU B N 1
ATOM 2699 C CA . LEU B 1 82 ? -14.047 -5.723 6.914 1 72.44 82 LEU B CA 1
ATOM 2700 C C . LEU B 1 82 ? -13.922 -6.48 5.594 1 72.44 82 LEU B C 1
ATOM 2702 O O . LEU B 1 82 ? -14.055 -5.891 4.52 1 72.44 82 LEU B O 1
ATOM 2706 N N . TYR B 1 83 ? -13.648 -7.746 5.652 1 79.44 83 TYR B N 1
ATOM 2707 C CA . TYR B 1 83 ? -13.375 -8.43 4.395 1 79.44 83 TYR B CA 1
ATOM 2708 C C . TYR B 1 83 ? -13.617 -9.93 4.531 1 79.44 83 TYR B C 1
ATOM 2710 O O . TYR B 1 83 ? -13.719 -10.453 5.645 1 79.44 83 TYR B O 1
ATOM 2718 N N . ALA B 1 84 ? -13.859 -10.594 3.299 1 83.56 84 ALA B N 1
ATOM 2719 C CA . ALA B 1 84 ? -14.031 -12.047 3.223 1 83.56 84 ALA B CA 1
ATOM 2720 C C . ALA B 1 84 ? -14.07 -12.523 1.773 1 83.56 84 ALA B C 1
ATOM 2722 O O . ALA B 1 84 ? -14.219 -11.711 0.854 1 83.56 84 ALA B O 1
ATOM 2723 N N . GLY B 1 85 ? -13.75 -13.844 1.698 1 85.44 85 GLY B N 1
ATOM 2724 C CA . GLY B 1 85 ? -13.977 -14.492 0.416 1 85.44 85 GLY B CA 1
ATOM 2725 C C . GLY B 1 85 ? -12.75 -14.477 -0.481 1 85.44 85 GLY B C 1
ATOM 2726 O O . GLY B 1 85 ? -11.742 -13.844 -0.156 1 85.44 85 GLY B O 1
ATOM 2727 N N . MET B 1 86 ? -12.836 -15.297 -1.535 1 90 86 MET B N 1
ATOM 2728 C CA . MET B 1 86 ? -11.797 -15.391 -2.559 1 90 86 MET B CA 1
ATOM 2729 C C . MET B 1 86 ? -12.406 -15.352 -3.955 1 90 86 MET B C 1
ATOM 2731 O O . MET B 1 86 ? -13.336 -16.094 -4.254 1 90 86 MET B O 1
ATOM 2735 N N . ASP B 1 87 ? -11.945 -14.328 -4.742 1 91.25 87 ASP B N 1
ATOM 2736 C CA . ASP B 1 87 ? -12.25 -14.297 -6.168 1 91.25 87 ASP B CA 1
ATOM 2737 C C . ASP B 1 87 ? -11.07 -14.797 -6.992 1 91.25 87 ASP B C 1
ATOM 2739 O O . ASP B 1 87 ? -10.031 -14.133 -7.066 1 91.25 87 ASP B O 1
ATOM 2743 N N . HIS B 1 88 ? -11.234 -15.945 -7.695 1 95.69 88 HIS B N 1
ATOM 2744 C CA . HIS B 1 88 ? -10.141 -16.625 -8.383 1 95.69 88 HIS B CA 1
ATOM 2745 C C . HIS B 1 88 ? -9.617 -15.781 -9.547 1 95.69 88 HIS B C 1
ATOM 2747 O O . HIS B 1 88 ? -8.422 -15.789 -9.836 1 95.69 88 HIS B O 1
ATOM 2753 N N . TYR B 1 89 ? -10.477 -15.07 -10.219 1 93.94 89 TYR B N 1
ATOM 2754 C CA . TYR B 1 89 ? -10.062 -14.242 -11.344 1 93.94 89 TYR B CA 1
ATOM 2755 C C . TYR B 1 89 ? -9.203 -13.078 -10.883 1 93.94 89 TYR B C 1
ATOM 2757 O O . TYR B 1 89 ? -8.156 -12.789 -11.469 1 93.94 89 TYR B O 1
ATOM 2765 N N . SER B 1 90 ? -9.586 -12.484 -9.773 1 94.12 90 SER B N 1
ATOM 2766 C CA . SER B 1 90 ? -8.797 -11.406 -9.172 1 94.12 90 SER B CA 1
ATOM 2767 C C . SER B 1 90 ? -7.457 -11.922 -8.656 1 94.12 90 SER B C 1
ATOM 2769 O O . SER B 1 90 ? -6.445 -11.219 -8.727 1 94.12 90 SER B O 1
ATOM 2771 N N . LEU B 1 91 ? -7.492 -13.102 -8.156 1 96.94 91 LEU B N 1
ATOM 2772 C CA . LEU B 1 91 ? -6.266 -13.703 -7.652 1 96.94 91 LEU B CA 1
ATOM 2773 C C . LEU B 1 91 ? -5.246 -13.883 -8.773 1 96.94 91 LEU B C 1
ATOM 2775 O O . LEU B 1 91 ? -4.07 -13.555 -8.609 1 96.94 91 LEU B O 1
ATOM 2779 N N . VAL B 1 92 ? -5.684 -14.305 -9.906 1 98.19 92 VAL B N 1
ATOM 2780 C CA . VAL B 1 92 ? -4.805 -14.469 -11.055 1 98.19 92 VAL B CA 1
ATOM 2781 C C . VAL B 1 92 ? -4.242 -13.117 -11.477 1 98.19 92 VAL B C 1
ATOM 2783 O O . VAL B 1 92 ? -3.049 -13 -11.773 1 98.19 92 VAL B O 1
ATOM 2786 N N . ALA B 1 93 ? -5.07 -12.141 -11.469 1 96.69 93 ALA B N 1
ATOM 2787 C CA . ALA B 1 93 ? -4.613 -10.789 -11.797 1 96.69 93 ALA B CA 1
ATOM 2788 C C . ALA B 1 93 ? -3.527 -10.328 -10.828 1 96.69 93 ALA B C 1
ATOM 2790 O O . ALA B 1 93 ? -2.561 -9.68 -11.227 1 96.69 93 ALA B O 1
ATOM 2791 N N . ARG B 1 94 ? -3.66 -10.719 -9.602 1 96.94 94 ARG B N 1
ATOM 2792 C CA . ARG B 1 94 ? -2.66 -10.367 -8.602 1 96.94 94 ARG B CA 1
ATOM 2793 C C . ARG B 1 94 ? -1.352 -11.109 -8.844 1 96.94 94 ARG B C 1
ATOM 2795 O O . ARG B 1 94 ? -0.27 -10.539 -8.688 1 96.94 94 ARG B O 1
ATOM 2802 N N . PHE B 1 95 ? -1.453 -12.344 -9.203 1 98.38 95 PHE B N 1
ATOM 2803 C CA . PHE B 1 95 ? -0.25 -13.102 -9.531 1 98.38 95 PHE B CA 1
ATOM 2804 C C . PHE B 1 95 ? 0.494 -12.461 -10.695 1 98.38 95 PHE B C 1
ATOM 2806 O O . PHE B 1 95 ? 1.717 -12.312 -10.656 1 98.38 95 PHE B O 1
ATOM 2813 N N . ILE B 1 96 ? -0.229 -12.016 -11.656 1 98 96 ILE B N 1
ATOM 2814 C CA . ILE B 1 96 ? 0.362 -11.383 -12.828 1 98 96 ILE B CA 1
ATOM 2815 C C . ILE B 1 96 ? 1.047 -10.078 -12.414 1 98 96 ILE B C 1
ATOM 2817 O O . ILE B 1 96 ? 2.188 -9.82 -12.805 1 98 96 ILE B O 1
ATOM 2821 N N . THR B 1 97 ? 0.404 -9.305 -11.625 1 96.5 97 THR B N 1
ATOM 2822 C CA . THR B 1 97 ? 0.938 -8.016 -11.195 1 96.5 97 THR B CA 1
ATOM 2823 C C . THR B 1 97 ? 2.223 -8.203 -10.391 1 96.5 97 THR B C 1
ATOM 2825 O O . THR B 1 97 ? 3.188 -7.461 -10.578 1 96.5 97 THR B O 1
ATOM 2828 N N . GLU B 1 98 ? 2.211 -9.219 -9.562 1 95.56 98 GLU B N 1
ATOM 2829 C CA . GLU B 1 98 ? 3.404 -9.469 -8.758 1 95.56 98 GLU B CA 1
ATOM 2830 C C . GLU B 1 98 ? 4.562 -9.945 -9.633 1 95.56 98 GLU B C 1
ATOM 2832 O O . GLU B 1 98 ? 5.723 -9.609 -9.367 1 95.56 98 GLU B O 1
ATOM 2837 N N . ALA B 1 99 ? 4.258 -10.656 -10.625 1 97.38 99 ALA B N 1
ATOM 2838 C CA . ALA B 1 99 ? 5.301 -11.195 -11.492 1 97.38 99 ALA B CA 1
ATOM 2839 C C . ALA B 1 99 ? 5.898 -10.109 -12.375 1 97.38 99 ALA B C 1
ATOM 2841 O O . ALA B 1 99 ? 7.113 -10.047 -12.57 1 97.38 99 ALA B O 1
ATOM 2842 N N . ILE B 1 100 ? 5.059 -9.242 -12.859 1 95.31 100 ILE B N 1
ATOM 2843 C CA . ILE B 1 100 ? 5.492 -8.18 -13.758 1 95.31 100 ILE B CA 1
ATOM 2844 C C . ILE B 1 100 ? 6.051 -7.016 -12.945 1 95.31 100 ILE B C 1
ATOM 2846 O O . ILE B 1 100 ? 6.902 -6.262 -13.43 1 95.31 100 ILE B O 1
ATOM 2850 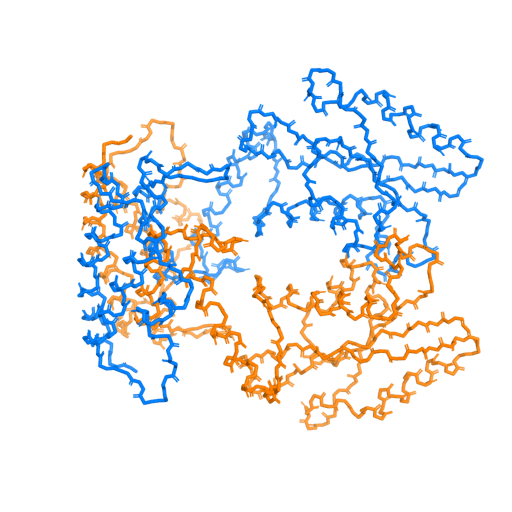N N . ASN B 1 101 ? 5.559 -6.812 -11.789 1 92.94 101 ASN B N 1
ATOM 2851 C CA . ASN B 1 101 ? 6.008 -5.805 -10.836 1 92.94 101 ASN B CA 1
ATOM 2852 C C . ASN B 1 101 ? 6.016 -4.41 -11.453 1 92.94 101 ASN B C 1
ATOM 2854 O O . ASN B 1 101 ? 7.039 -3.727 -11.438 1 92.94 101 ASN B O 1
ATOM 2858 N N . PRO B 1 102 ? 4.883 -3.932 -11.93 1 90.75 102 PRO B N 1
ATOM 2859 C CA . PRO B 1 102 ? 4.801 -2.607 -12.555 1 90.75 102 PRO B CA 1
ATOM 2860 C C . PRO B 1 102 ? 4.879 -1.471 -11.539 1 90.75 102 PRO B C 1
ATOM 2862 O O . PRO B 1 102 ? 4.508 -1.651 -10.375 1 90.75 102 PRO B O 1
ATOM 2865 N N . SER B 1 103 ? 5.449 -0.353 -11.969 1 84.56 103 SER B N 1
ATOM 2866 C CA . SER B 1 103 ? 5.395 0.906 -11.234 1 84.56 103 SER B CA 1
ATOM 2867 C C . SER B 1 103 ? 4.723 1.999 -12.055 1 84.56 103 SER B C 1
ATOM 2869 O O . SER B 1 103 ? 5.258 2.436 -13.078 1 84.56 103 SER B O 1
ATOM 2871 N N . VAL B 1 104 ? 3.646 2.523 -11.562 1 85.44 104 VAL B N 1
ATOM 2872 C CA . VAL B 1 104 ? 2.768 3.346 -12.383 1 85.44 104 VAL B CA 1
ATOM 2873 C C . VAL B 1 104 ? 3.107 4.82 -12.195 1 85.44 104 VAL B C 1
ATOM 2875 O O . VAL B 1 104 ? 2.215 5.656 -12.039 1 85.44 104 VAL B O 1
ATOM 2878 N N . TYR B 1 105 ? 4.371 5.152 -12.25 1 78.69 105 TYR B N 1
ATOM 2879 C CA . TYR B 1 105 ? 4.695 6.559 -12.055 1 78.69 105 TYR B CA 1
ATOM 2880 C C . TYR B 1 105 ? 4.922 7.258 -13.391 1 78.69 105 TYR B C 1
ATOM 2882 O O . TYR B 1 105 ? 4.758 8.477 -13.5 1 78.69 105 TYR B O 1
ATOM 2890 N N . THR B 1 106 ? 5.277 6.492 -14.43 1 82.19 106 THR B N 1
ATOM 2891 C CA . THR B 1 106 ? 5.359 7.059 -15.773 1 82.19 106 THR B CA 1
ATOM 2892 C C . THR B 1 106 ? 4.832 6.074 -16.812 1 82.19 106 THR B C 1
ATOM 2894 O O . THR B 1 106 ? 4.859 4.859 -16.594 1 82.19 106 THR B O 1
ATOM 2897 N N . PHE B 1 107 ? 4.371 6.617 -17.906 1 88.06 107 PHE B N 1
ATOM 2898 C CA . PHE B 1 107 ? 3.875 5.789 -19 1 88.06 107 PHE B CA 1
ATOM 2899 C C . PHE B 1 107 ? 4.988 4.906 -19.562 1 88.06 107 PHE B C 1
ATOM 2901 O O . PHE B 1 107 ? 4.746 3.754 -19.922 1 88.06 107 PHE B O 1
ATOM 2908 N N . GLU B 1 108 ? 6.211 5.316 -19.562 1 85.62 108 GLU B N 1
ATOM 2909 C CA . GLU B 1 108 ? 7.336 4.609 -20.156 1 85.62 108 GLU B CA 1
ATOM 2910 C C . GLU B 1 108 ? 7.641 3.312 -19.422 1 85.62 108 GLU B C 1
ATOM 2912 O O . GLU B 1 108 ? 7.984 2.303 -20.031 1 85.62 108 GLU B O 1
ATOM 2917 N N . VAL B 1 109 ? 7.387 3.361 -18.156 1 87.06 109 VAL B N 1
ATOM 2918 C CA . VAL B 1 109 ? 7.809 2.211 -17.359 1 87.06 109 VAL B CA 1
ATOM 2919 C C . VAL B 1 109 ? 6.648 1.228 -17.219 1 87.06 109 VAL B C 1
ATOM 2921 O O . VAL B 1 109 ? 6.863 0.025 -17.047 1 87.06 109 VAL B O 1
ATOM 2924 N N . SER B 1 110 ? 5.398 1.773 -17.359 1 93.06 110 SER B N 1
ATOM 2925 C CA . SER B 1 110 ? 4.254 0.879 -17.219 1 93.06 110 SER B CA 1
ATOM 2926 C C . SER B 1 110 ? 3.084 1.333 -18.078 1 93.06 110 SER B C 1
ATOM 2928 O O . SER B 1 110 ? 2.01 1.655 -17.562 1 93.06 110 SER B O 1
ATOM 2930 N N . PRO B 1 111 ? 3.207 1.256 -19.328 1 94.62 111 PRO B N 1
ATOM 2931 C CA . PRO B 1 111 ? 2.168 1.771 -20.219 1 94.62 111 PRO B CA 1
ATOM 2932 C C . PRO B 1 111 ? 0.833 1.048 -20.047 1 94.62 111 PRO B C 1
ATOM 2934 O O . PRO B 1 111 ? -0.217 1.691 -19.984 1 94.62 111 PRO B O 1
ATOM 2937 N N . THR B 1 112 ? 0.838 -0.238 -19.906 1 95.62 112 THR B N 1
ATOM 2938 C CA . THR B 1 112 ? -0.368 -1.052 -19.797 1 95.62 112 THR B CA 1
ATOM 2939 C C . THR B 1 112 ? -1.161 -0.684 -18.547 1 95.62 112 THR B C 1
ATOM 2941 O O . THR B 1 112 ? -2.369 -0.448 -18.625 1 95.62 112 THR B O 1
ATOM 2944 N N . PHE B 1 113 ? -0.526 -0.515 -17.531 1 93.75 113 PHE B N 1
ATOM 2945 C CA . PHE B 1 113 ? -1.219 -0.31 -16.266 1 93.75 113 PHE B CA 1
ATOM 2946 C C . PHE B 1 113 ? -1.645 1.146 -16.109 1 93.75 113 PHE B C 1
ATOM 2948 O O . PHE B 1 113 ? -2.633 1.439 -15.43 1 93.75 113 PHE B O 1
ATOM 2955 N N . VAL B 1 114 ? -0.892 2.023 -16.75 1 91.75 114 VAL B N 1
ATOM 2956 C CA . VAL B 1 114 ? -1.361 3.404 -16.812 1 91.75 114 VAL B CA 1
ATOM 2957 C C . VAL B 1 114 ? -2.684 3.467 -17.562 1 91.75 114 VAL B C 1
ATOM 2959 O O . VAL B 1 114 ? -3.617 4.152 -17.141 1 91.75 114 VAL B O 1
ATOM 2962 N N . MET B 1 115 ? -2.797 2.701 -18.594 1 92.75 115 MET B N 1
ATOM 2963 C CA . MET B 1 115 ? -4.027 2.666 -19.375 1 92.75 115 MET B CA 1
ATOM 2964 C C . MET B 1 115 ? -5.16 2.029 -18.594 1 92.75 115 MET B C 1
ATOM 2966 O O . MET B 1 115 ? -6.293 2.514 -18.625 1 92.75 115 MET B O 1
ATOM 2970 N N . ILE B 1 116 ? -4.891 1.022 -17.875 1 92.69 116 ILE B N 1
ATOM 2971 C CA . ILE B 1 116 ? -5.891 0.357 -17.047 1 92.69 116 ILE B CA 1
ATOM 2972 C C . ILE B 1 116 ? -6.395 1.32 -15.977 1 92.69 116 ILE B C 1
ATOM 2974 O O . ILE B 1 116 ? -7.602 1.403 -15.727 1 92.69 116 ILE B O 1
ATOM 2978 N N . GLU B 1 117 ? -5.449 2.029 -15.367 1 88.12 117 GLU B N 1
ATOM 2979 C CA . GLU B 1 117 ? -5.812 3.016 -14.352 1 88.12 117 GLU B CA 1
ATOM 2980 C C . GLU B 1 117 ? -6.781 4.051 -14.906 1 88.12 117 GLU B C 1
ATOM 2982 O O . GLU B 1 117 ? -7.785 4.375 -14.273 1 88.12 117 GLU B O 1
ATOM 2987 N N . GLU B 1 118 ? -6.543 4.523 -16.031 1 87.06 118 GLU B N 1
ATOM 2988 C CA . GLU B 1 118 ? -7.387 5.535 -16.672 1 87.06 118 GLU B CA 1
ATOM 2989 C C . GLU B 1 118 ? -8.789 5 -16.922 1 87.06 118 GLU B C 1
ATOM 2991 O O . GLU B 1 118 ? -9.781 5.691 -16.672 1 87.06 118 GLU B O 1
ATOM 2996 N N . VAL B 1 119 ? -8.891 3.818 -17.359 1 88.12 119 VAL B N 1
ATOM 2997 C CA . VAL B 1 119 ? -10.18 3.215 -17.688 1 88.12 119 VAL B CA 1
ATOM 2998 C C . VAL B 1 119 ? -10.992 3.002 -16.406 1 88.12 119 VAL B C 1
ATOM 3000 O O . VAL B 1 119 ? -12.195 3.256 -16.375 1 88.12 119 VAL B O 1
ATOM 3003 N N . ILE B 1 120 ? -10.352 2.572 -15.391 1 87.88 120 ILE B N 1
ATOM 3004 C CA . ILE B 1 120 ? -11.023 2.322 -14.125 1 87.88 120 ILE B CA 1
ATOM 3005 C C . ILE B 1 120 ? -11.523 3.641 -13.531 1 87.88 120 ILE B C 1
ATOM 3007 O O . ILE B 1 120 ? -12.648 3.725 -13.047 1 87.88 120 ILE B O 1
ATOM 3011 N N . LEU B 1 121 ? -10.672 4.645 -13.586 1 83.31 121 LEU B N 1
ATOM 3012 C CA . LEU B 1 121 ? -11.055 5.949 -13.055 1 83.31 121 LEU B CA 1
ATOM 3013 C C . LEU B 1 121 ? -12.234 6.527 -13.82 1 83.31 121 LEU B C 1
ATOM 3015 O O . LEU B 1 121 ? -13.133 7.129 -13.227 1 83.31 121 LEU B O 1
ATOM 3019 N N . LYS B 1 122 ? -12.227 6.328 -15.094 1 84.38 122 LYS B N 1
ATOM 3020 C CA . LYS B 1 122 ? -13.344 6.789 -15.906 1 84.38 122 LYS B CA 1
AT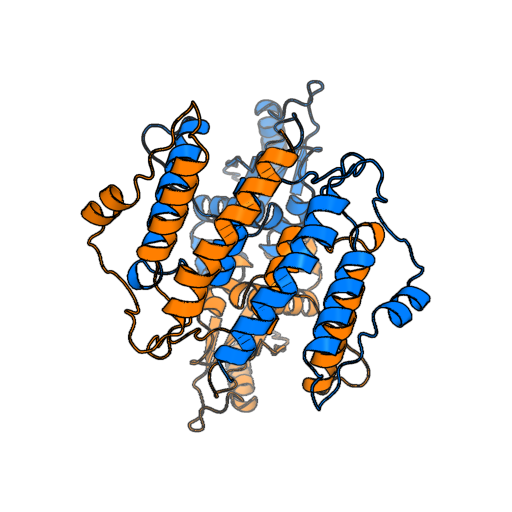OM 3021 C C . LYS B 1 122 ? -14.633 6.062 -15.539 1 84.38 122 LYS B C 1
ATOM 3023 O O . LYS B 1 122 ? -15.68 6.691 -15.367 1 84.38 122 LYS B O 1
ATOM 3028 N N . LYS B 1 123 ? -14.555 4.832 -15.359 1 85.69 123 LYS B N 1
ATOM 3029 C CA . LYS B 1 123 ? -15.727 4.043 -15 1 85.69 123 LYS B CA 1
ATOM 3030 C C . LYS B 1 123 ? -16.25 4.441 -13.625 1 85.69 123 LYS B C 1
ATOM 3032 O O . LYS B 1 123 ? -17.469 4.535 -13.43 1 85.69 123 LYS B O 1
ATOM 3037 N N . MET B 1 124 ? -15.352 4.617 -12.734 1 82.88 124 MET B N 1
ATOM 3038 C CA . MET B 1 124 ? -15.758 5.027 -11.391 1 82.88 124 MET B CA 1
ATOM 3039 C C . MET B 1 124 ? -16.438 6.395 -11.414 1 82.88 124 MET B C 1
ATOM 3041 O O . MET B 1 124 ? -17.422 6.617 -10.711 1 82.88 124 MET B O 1
ATOM 3045 N N . SER B 1 125 ? -15.914 7.27 -12.234 1 79.38 125 SER B N 1
ATOM 3046 C CA . SER B 1 125 ? -16.516 8.586 -12.383 1 79.38 125 SER B CA 1
ATOM 3047 C C . SER B 1 125 ? -17.953 8.484 -12.922 1 79.38 125 SER B C 1
ATOM 3049 O O . SER B 1 125 ? -18.844 9.18 -12.445 1 79.38 125 SER B O 1
ATOM 3051 N N . GLU B 1 126 ? -18.141 7.602 -13.82 1 78.62 126 GLU B N 1
ATOM 3052 C CA . GLU B 1 126 ? -19.469 7.379 -14.383 1 78.62 126 GLU B CA 1
ATOM 3053 C C . GLU B 1 126 ? -20.438 6.844 -13.328 1 78.62 126 GLU B C 1
ATOM 3055 O O . GLU B 1 126 ? -21.594 7.238 -13.281 1 78.62 126 GLU B O 1
ATOM 3060 N N . CYS B 1 127 ? -19.938 6.035 -12.523 1 80.06 127 CYS B N 1
ATOM 3061 C CA . CYS B 1 127 ? -20.766 5.398 -11.5 1 80.06 127 CYS B CA 1
ATOM 3062 C C . CYS B 1 127 ? -21.25 6.418 -10.477 1 80.06 127 CYS B C 1
ATOM 3064 O O . CYS B 1 127 ? -22.328 6.262 -9.906 1 80.06 127 CYS B O 1
ATOM 3066 N N . VAL B 1 128 ? -20.469 7.453 -10.289 1 75.88 128 VAL B N 1
ATOM 3067 C CA . VAL B 1 128 ? -20.875 8.414 -9.266 1 75.88 128 VAL B CA 1
ATOM 3068 C C . VAL B 1 128 ? -21.562 9.609 -9.914 1 75.88 128 VAL B C 1
ATOM 3070 O O . VAL B 1 128 ? -21.844 10.609 -9.242 1 75.88 128 VAL B O 1
ATOM 3073 N N . GLY B 1 129 ? -21.781 9.602 -11.164 1 75.12 129 GLY B N 1
ATOM 3074 C CA . GLY B 1 129 ? -22.594 10.602 -11.852 1 75.12 129 GLY B CA 1
ATOM 3075 C C . GLY B 1 129 ? -21.781 11.711 -12.477 1 75.12 129 GLY B C 1
ATOM 3076 O O . GLY B 1 129 ? -22.312 12.758 -12.836 1 75.12 129 GLY B O 1
ATOM 3077 N N . TRP B 1 130 ? -20.469 11.57 -12.523 1 77.5 130 TRP B N 1
ATOM 3078 C CA . TRP B 1 130 ? -19.594 12.555 -13.164 1 77.5 130 TRP B CA 1
ATOM 3079 C C . TRP B 1 130 ? -19.359 12.211 -14.633 1 77.5 130 TRP B C 1
ATOM 3081 O O . TRP B 1 130 ? -18.234 11.969 -15.047 1 77.5 130 TRP B O 1
ATOM 3091 N N . GLU B 1 131 ? -20.344 12.359 -15.391 1 73.69 131 GLU B N 1
ATOM 3092 C CA . GLU B 1 131 ? -20.328 11.914 -16.781 1 73.69 131 GLU B CA 1
ATOM 3093 C C . GLU B 1 131 ? -19.5 12.852 -17.656 1 73.69 131 GLU B C 1
ATOM 3095 O O . GLU B 1 131 ? -18.922 12.422 -18.656 1 73.69 131 GLU B O 1
ATOM 3100 N N . GLU B 1 132 ? -19.469 14.133 -17.266 1 74.12 132 GLU B N 1
ATOM 3101 C CA . GLU B 1 132 ? -18.812 15.125 -18.109 1 74.12 132 GLU B CA 1
ATOM 3102 C C . GLU B 1 132 ? -17.312 15.172 -17.859 1 74.12 132 GLU B C 1
ATOM 3104 O O . GLU B 1 132 ? -16.609 16.016 -18.422 1 74.12 132 GLU B O 1
ATOM 3109 N N . GLY B 1 133 ? -16.953 14.359 -16.953 1 73.12 133 GLY B N 1
ATOM 3110 C CA . GLY B 1 133 ? -15.508 14.32 -16.766 1 73.12 133 GLY B CA 1
ATOM 3111 C C . GLY B 1 133 ? -15.102 14.398 -15.305 1 73.12 133 GLY B C 1
ATOM 3112 O O . GLY B 1 133 ? -15.883 14.82 -14.453 1 73.12 133 GLY B O 1
ATOM 3113 N N . GLY B 1 134 ? -14.031 13.773 -14.914 1 77.75 134 GLY B N 1
ATOM 3114 C CA . GLY B 1 134 ? -13.453 13.758 -13.578 1 77.75 134 GLY B CA 1
ATOM 3115 C C . GLY B 1 134 ? -12.078 13.109 -13.539 1 77.75 134 GLY B C 1
ATOM 3116 O O . GLY B 1 134 ? -11.625 12.539 -14.531 1 77.75 134 GLY B O 1
ATOM 3117 N N . ASP B 1 135 ? -11.43 13.547 -12.484 1 80.94 135 ASP B N 1
ATOM 3118 C CA . ASP B 1 135 ? -10.133 12.922 -12.234 1 80.94 135 ASP B CA 1
ATOM 3119 C C . ASP B 1 135 ? -10.117 12.219 -10.875 1 80.94 135 ASP B C 1
ATOM 3121 O O . ASP B 1 135 ? -11.047 12.367 -10.086 1 80.94 135 ASP B O 1
ATOM 3125 N N . GLY B 1 136 ? -9.148 11.273 -10.797 1 80.19 136 GLY B N 1
ATOM 3126 C CA . GLY B 1 136 ? -9.023 10.531 -9.555 1 80.19 136 GLY B CA 1
ATOM 3127 C C . GLY B 1 136 ? -7.648 9.922 -9.359 1 80.19 136 GLY B C 1
ATOM 3128 O O . GLY B 1 136 ? -6.824 9.922 -10.273 1 80.19 136 GLY B O 1
ATOM 3129 N N . ILE B 1 137 ? -7.426 9.578 -8.094 1 81.94 137 ILE B N 1
ATOM 3130 C CA . ILE B 1 137 ? -6.191 8.875 -7.758 1 81.94 137 ILE B CA 1
ATOM 3131 C C . ILE B 1 137 ? -6.504 7.68 -6.863 1 81.94 137 ILE B C 1
ATOM 3133 O O . ILE B 1 137 ? -7.516 7.668 -6.16 1 81.94 137 ILE B O 1
ATOM 3137 N N . PHE B 1 138 ? -5.68 6.703 -6.977 1 81.56 138 PHE B N 1
ATOM 3138 C CA . PHE B 1 138 ? -5.754 5.582 -6.047 1 81.56 138 PHE B CA 1
ATOM 3139 C C . PHE B 1 138 ? -4.984 5.895 -4.766 1 81.56 138 PHE B C 1
ATOM 3141 O O . PHE B 1 138 ? -3.906 6.484 -4.809 1 81.56 138 PHE B O 1
ATOM 3148 N N . SER B 1 139 ? -5.582 5.551 -3.594 1 80.44 139 SER B N 1
ATOM 3149 C CA . SER B 1 139 ? -4.961 5.785 -2.295 1 80.44 139 SER B CA 1
ATOM 3150 C C . SER B 1 139 ? -4.758 4.48 -1.532 1 80.44 139 SER B C 1
ATOM 3152 O O . SER B 1 139 ? -5.48 3.508 -1.757 1 80.44 139 SER B O 1
ATOM 3154 N N . PRO B 1 140 ? -3.631 4.461 -0.667 1 76.94 140 PRO B N 1
ATOM 3155 C CA . PRO B 1 140 ? -3.359 3.236 0.087 1 76.94 140 PRO B CA 1
ATOM 3156 C C . PRO B 1 140 ? -4.312 3.045 1.265 1 76.94 140 PRO B C 1
ATOM 3158 O O . PRO B 1 140 ? -3.865 2.867 2.402 1 76.94 140 PRO B O 1
ATOM 3161 N N . GLY B 1 141 ? -5.691 3.143 1.112 1 73.88 141 GLY B N 1
ATOM 3162 C CA . GLY B 1 141 ? -6.629 2.873 2.191 1 73.88 141 GLY B CA 1
ATOM 3163 C C . GLY B 1 141 ? -7.598 4.016 2.439 1 73.88 141 GLY B C 1
ATOM 3164 O O . GLY B 1 141 ? -7.402 5.121 1.936 1 73.88 141 GLY B O 1
ATOM 3165 N N . GLY B 1 142 ? -8.539 3.678 3.328 1 75.31 142 GLY B N 1
ATOM 3166 C CA . GLY B 1 142 ? -9.586 4.641 3.613 1 75.31 142 GLY B CA 1
ATOM 3167 C C . GLY B 1 142 ? -9.102 5.836 4.41 1 75.31 142 GLY B C 1
ATOM 3168 O O . GLY B 1 142 ? -9.508 6.973 4.145 1 75.31 142 GLY B O 1
ATOM 3169 N N . SER B 1 143 ? -8.25 5.598 5.32 1 81.62 143 SER B N 1
ATOM 3170 C CA . SER B 1 143 ? -7.738 6.668 6.164 1 81.62 143 SER B CA 1
ATOM 3171 C C . SER B 1 143 ? -6.965 7.699 5.348 1 81.62 143 SER B C 1
ATOM 3173 O O . SER B 1 143 ? -7.176 8.906 5.496 1 81.62 143 SER B O 1
ATOM 3175 N N . ILE B 1 144 ? -6.172 7.246 4.438 1 82.12 144 ILE B N 1
ATOM 3176 C CA . ILE B 1 144 ? -5.371 8.148 3.617 1 82.12 144 ILE B CA 1
ATOM 3177 C C . ILE B 1 144 ? -6.27 8.875 2.619 1 82.12 144 ILE B C 1
ATOM 3179 O O . ILE B 1 144 ? -6.059 10.062 2.334 1 82.12 144 ILE B O 1
ATOM 3183 N N . SER B 1 145 ? -7.223 8.172 2.146 1 82.06 145 SER B N 1
ATOM 3184 C CA . SER B 1 145 ? -8.188 8.82 1.256 1 82.06 145 SER B CA 1
ATOM 3185 C C . SER B 1 145 ? -8.867 10 1.938 1 82.06 145 SER B C 1
ATOM 3187 O O . SER B 1 145 ? -9 11.07 1.345 1 82.06 145 SER B O 1
ATOM 3189 N N . ASN B 1 146 ? -9.266 9.812 3.166 1 82.19 146 ASN B N 1
ATOM 3190 C CA . ASN B 1 146 ? -9.875 10.891 3.932 1 82.19 146 ASN B CA 1
ATOM 3191 C C . ASN B 1 146 ? -8.891 12.031 4.188 1 82.19 146 ASN B C 1
ATOM 3193 O O . ASN B 1 146 ? -9.266 13.203 4.145 1 82.19 146 ASN B O 1
ATOM 3197 N N . MET B 1 147 ? -7.695 11.719 4.422 1 87.62 147 MET B N 1
ATOM 3198 C CA . MET B 1 147 ? -6.672 12.742 4.633 1 87.62 147 MET B CA 1
ATOM 3199 C C . MET B 1 147 ? -6.465 13.57 3.367 1 87.62 147 MET B C 1
ATOM 3201 O O . MET B 1 147 ? -6.305 14.789 3.438 1 87.62 147 MET B O 1
ATOM 3205 N N . TYR B 1 148 ? -6.5 12.875 2.242 1 84.94 148 TYR B N 1
ATOM 3206 C CA . TYR B 1 148 ? -6.387 13.594 0.978 1 84.94 148 TYR B CA 1
ATOM 3207 C C . TYR B 1 148 ? -7.559 14.547 0.785 1 84.94 148 TYR B C 1
ATOM 3209 O O . TYR B 1 148 ? -7.379 15.68 0.327 1 84.94 148 TYR B O 1
ATOM 3217 N N . ALA B 1 149 ? -8.68 14.07 1.111 1 82.56 149 ALA B N 1
ATOM 3218 C CA . ALA B 1 149 ? -9.875 14.906 0.987 1 82.56 149 ALA B CA 1
ATOM 3219 C C . ALA B 1 149 ? -9.766 16.141 1.869 1 82.56 149 ALA B C 1
ATOM 3221 O O . ALA B 1 149 ? -10.078 17.25 1.432 1 82.56 149 ALA B O 1
ATOM 3222 N N . VAL B 1 150 ? -9.352 16.016 3.062 1 85.81 150 VAL B N 1
ATOM 3223 C CA . VAL B 1 150 ? -9.188 17.125 3.992 1 85.81 150 VAL B CA 1
ATOM 3224 C C . VAL B 1 150 ? -8.117 18.094 3.467 1 85.81 150 VAL B C 1
ATOM 3226 O O . VAL B 1 150 ? -8.273 19.312 3.543 1 85.81 150 VAL B O 1
ATOM 3229 N N . ASN B 1 151 ? -7.062 17.547 2.961 1 89.06 151 ASN B N 1
ATOM 3230 C CA . ASN B 1 151 ? -6.004 18.375 2.383 1 89.06 151 ASN B CA 1
ATOM 3231 C C . ASN B 1 151 ? -6.516 19.219 1.22 1 89.06 151 ASN B C 1
ATOM 3233 O O . ASN B 1 151 ? -6.172 20.391 1.101 1 89.06 151 ASN B O 1
ATOM 3237 N N . LEU B 1 152 ? -7.324 18.625 0.393 1 83.81 152 LEU B N 1
ATOM 3238 C CA . LEU B 1 152 ? -7.891 19.344 -0.746 1 83.81 152 LEU B CA 1
ATOM 3239 C C . LEU B 1 152 ? -8.836 20.453 -0.28 1 83.81 152 LEU B C 1
ATOM 3241 O O . LEU B 1 152 ? -8.828 21.547 -0.832 1 83.81 152 LEU B O 1
ATOM 3245 N N . ALA B 1 153 ? -9.617 20.141 0.685 1 79.31 153 ALA B N 1
ATOM 3246 C CA . ALA B 1 153 ? -10.523 21.125 1.248 1 79.31 153 ALA B CA 1
ATOM 3247 C C . ALA B 1 153 ? -9.758 22.312 1.846 1 79.31 153 ALA B C 1
ATOM 3249 O O . ALA B 1 153 ? -10.125 23.469 1.641 1 79.31 153 ALA B O 1
ATOM 3250 N N . ARG B 1 154 ? -8.742 21.969 2.596 1 84.19 154 ARG B N 1
ATOM 3251 C CA . ARG B 1 154 ? -7.887 22.984 3.193 1 84.19 154 ARG B CA 1
ATOM 3252 C C . ARG B 1 154 ? -7.266 23.875 2.123 1 84.19 154 ARG B C 1
ATOM 3254 O O . ARG B 1 154 ? -7.258 25.109 2.256 1 84.19 154 ARG B O 1
ATOM 3261 N N . TYR B 1 155 ? -6.832 23.328 1.02 1 84.81 155 TYR B N 1
ATOM 3262 C CA . TYR B 1 155 ? -6.207 24.062 -0.071 1 84.81 155 TYR B CA 1
ATOM 3263 C C . TYR B 1 155 ? -7.23 24.922 -0.802 1 84.81 155 TYR B C 1
ATOM 3265 O O . TYR B 1 155 ? -6.938 26.062 -1.183 1 84.81 155 TYR B O 1
ATOM 3273 N N . LYS B 1 156 ? -8.328 24.359 -0.993 1 78.69 156 LYS B N 1
ATOM 3274 C CA . LYS B 1 156 ? -9.383 25.094 -1.675 1 78.69 156 LYS B CA 1
ATOM 3275 C C . LYS B 1 156 ? -9.805 26.312 -0.87 1 78.69 156 LYS B C 1
ATOM 3277 O O . LYS B 1 156 ? -10.023 27.391 -1.434 1 78.69 156 LYS B O 1
ATOM 3282 N N . HIS B 1 157 ? -9.867 26.203 0.412 1 75.75 157 HIS B N 1
ATOM 3283 C CA . HIS B 1 157 ? -10.305 27.281 1.293 1 75.75 157 HIS B CA 1
ATOM 3284 C C . HIS B 1 157 ? -9.203 28.312 1.488 1 75.75 157 HIS B C 1
ATOM 3286 O O . HIS B 1 157 ? -9.461 29.516 1.459 1 75.75 157 HIS B O 1
ATOM 3292 N N . CYS B 1 158 ? -7.969 27.844 1.765 1 80.44 158 CYS B N 1
ATOM 3293 C CA . CYS B 1 158 ? -6.828 28.719 1.996 1 80.44 158 CYS B CA 1
ATOM 3294 C C . CYS B 1 158 ? -5.574 28.188 1.319 1 80.44 158 CYS B C 1
ATOM 3296 O O . CYS B 1 158 ? -4.723 27.578 1.974 1 80.44 158 CYS B O 1
ATOM 3298 N N . PRO B 1 159 ? -5.336 28.531 0.07 1 86.31 159 PRO B N 1
ATOM 3299 C CA . PRO B 1 159 ? -4.227 27.969 -0.702 1 86.31 159 PRO B CA 1
ATOM 3300 C C . PRO B 1 159 ? -2.859 28.359 -0.146 1 86.31 159 PRO B C 1
ATOM 3302 O O . PRO B 1 159 ? -1.883 27.625 -0.324 1 86.31 159 PRO B O 1
ATOM 3305 N N . SER B 1 160 ? -2.844 29.438 0.624 1 90.19 160 SER B N 1
ATOM 3306 C CA . SER B 1 160 ? -1.563 29.938 1.113 1 90.19 160 SER B CA 1
ATOM 3307 C C . SER B 1 160 ? -0.989 29.031 2.191 1 90.19 160 SER B C 1
ATOM 3309 O O . SER B 1 160 ? 0.202 29.094 2.502 1 90.19 160 SER B O 1
ATOM 3311 N N . ILE B 1 161 ? -1.822 28.156 2.701 1 88.94 161 ILE B N 1
ATOM 3312 C CA . ILE B 1 161 ? -1.375 27.266 3.764 1 88.94 161 ILE B CA 1
ATOM 3313 C C . ILE B 1 161 ? -0.296 26.328 3.227 1 88.94 161 ILE B C 1
ATOM 3315 O O . ILE B 1 161 ? 0.615 25.938 3.961 1 88.94 161 ILE B O 1
ATOM 3319 N N . LYS B 1 162 ? -0.334 26.016 1.961 1 94.19 162 LYS B N 1
ATOM 3320 C CA . LYS B 1 162 ? 0.659 25.141 1.35 1 94.19 162 LYS B CA 1
ATOM 3321 C C . LYS B 1 162 ? 2.068 25.703 1.521 1 94.19 162 LYS B C 1
ATOM 3323 O O . LYS B 1 162 ? 2.996 24.953 1.866 1 94.19 162 LYS B O 1
ATOM 3328 N N . ASP B 1 163 ? 2.24 27 1.429 1 93.69 163 ASP B N 1
ATOM 3329 C CA . ASP B 1 163 ? 3.564 27.609 1.465 1 93.69 163 ASP B CA 1
ATOM 3330 C C . ASP B 1 163 ? 3.852 28.219 2.838 1 93.69 163 ASP B C 1
ATOM 3332 O O . ASP B 1 163 ? 4.957 28.078 3.363 1 93.69 163 ASP B O 1
ATOM 3336 N N . GLU B 1 164 ? 2.824 28.844 3.508 1 90.12 164 GLU B N 1
ATOM 3337 C CA . GLU B 1 164 ? 3.035 29.625 4.723 1 90.12 164 GLU B CA 1
ATOM 3338 C C . GLU B 1 164 ? 2.797 28.781 5.969 1 90.12 164 GLU B C 1
ATOM 3340 O O . GLU B 1 164 ? 3.271 29.109 7.055 1 90.12 164 GLU B O 1
ATOM 3345 N N . GLY B 1 165 ? 2.037 27.734 5.816 1 91.38 165 GLY B N 1
ATOM 3346 C CA . GLY B 1 165 ? 1.681 26.922 6.965 1 91.38 165 GLY B CA 1
ATOM 3347 C C . GLY B 1 165 ? 0.487 27.453 7.73 1 91.38 165 GLY B C 1
ATOM 3348 O O . GLY B 1 165 ? -0.052 28.516 7.391 1 91.38 165 GLY B O 1
ATOM 3349 N N . LEU B 1 166 ? 0.172 26.719 8.773 1 89.44 166 LEU B N 1
ATOM 3350 C CA . LEU B 1 166 ? -1.021 27.031 9.555 1 89.44 166 LEU B CA 1
ATOM 3351 C C . LEU B 1 166 ? -0.684 27.984 10.695 1 89.44 166 LEU B C 1
ATOM 3353 O O . LEU B 1 166 ? -1.577 28.625 11.266 1 89.44 166 LEU B O 1
ATOM 3357 N N . SER B 1 167 ? 0.58 28 10.961 1 83.25 167 SER B N 1
ATOM 3358 C CA . SER B 1 167 ? 0.964 28.859 12.062 1 83.25 167 SER B CA 1
ATOM 3359 C C . SER B 1 167 ? 0.608 30.328 11.781 1 83.25 167 SER B C 1
ATOM 3361 O O . SER B 1 167 ? 0.933 30.844 10.711 1 83.25 167 SER B O 1
ATOM 3363 N N . GLY B 1 168 ? -0.153 30.938 12.734 1 74.94 168 GLY B N 1
ATOM 3364 C CA . GLY B 1 168 ? -0.527 32.344 12.57 1 74.94 168 GLY B CA 1
ATOM 3365 C C . GLY B 1 168 ? -1.759 32.531 11.703 1 74.94 168 GLY B C 1
ATOM 3366 O O . GLY B 1 168 ? -2.23 33.656 11.531 1 74.94 168 GLY B O 1
ATOM 3367 N N . MET B 1 169 ? -2.256 31.453 11.148 1 77.38 169 MET B N 1
ATOM 3368 C CA . MET B 1 169 ? -3.471 31.516 10.344 1 77.38 169 MET B CA 1
ATOM 3369 C C . MET B 1 169 ? -4.711 31.391 11.219 1 77.38 169 MET B C 1
ATOM 3371 O O . MET B 1 169 ? -4.633 30.906 12.352 1 77.38 169 MET B O 1
ATOM 3375 N N . PRO B 1 170 ? -5.793 31.844 10.625 1 71.88 170 PRO B N 1
ATOM 3376 C CA . PRO B 1 170 ? -7.035 31.656 11.383 1 71.88 170 PRO B CA 1
ATOM 3377 C C . PRO B 1 170 ? -7.336 30.188 11.68 1 71.88 170 PRO B C 1
ATOM 3379 O O . PRO B 1 170 ? -6.938 29.312 10.914 1 71.88 170 PRO B O 1
ATOM 3382 N N . ARG B 1 171 ? -8.062 30.078 12.68 1 76.31 171 ARG B N 1
ATOM 3383 C CA . ARG B 1 171 ? -8.438 28.75 13.141 1 76.31 171 ARG B CA 1
ATOM 3384 C C . ARG B 1 171 ? -9.336 28.047 12.125 1 76.31 171 ARG B C 1
ATOM 3386 O O . ARG B 1 171 ? -10.289 28.641 11.625 1 76.31 171 ARG B O 1
ATOM 3393 N N . LEU B 1 172 ? -8.961 26.812 11.828 1 79.12 172 LEU B N 1
ATOM 3394 C CA . LEU B 1 172 ? -9.797 25.984 10.977 1 79.12 172 LEU B CA 1
ATOM 3395 C C . LEU B 1 172 ? -10.539 24.938 11.797 1 79.12 172 LEU B C 1
ATOM 3397 O O . LEU B 1 172 ? -9.969 24.344 12.719 1 79.12 172 LEU B O 1
ATOM 3401 N N . VAL B 1 173 ? -11.828 24.703 11.383 1 77.25 173 VAL B N 1
ATOM 3402 C CA . VAL B 1 173 ? -12.625 23.688 12.078 1 77.25 173 VAL B CA 1
ATOM 3403 C C . VAL B 1 173 ? -13.258 22.734 11.062 1 77.25 173 VAL B C 1
ATOM 3405 O O . VAL B 1 173 ? -13.492 23.125 9.914 1 77.25 173 VAL B O 1
ATOM 3408 N N . MET B 1 174 ? -13.492 21.453 11.539 1 77.5 174 MET B N 1
ATOM 3409 C CA . MET B 1 174 ? -14.156 20.438 10.727 1 77.5 174 MET B CA 1
ATOM 3410 C C . MET B 1 174 ? -15.453 19.984 11.383 1 77.5 174 MET B C 1
ATOM 3412 O O . MET B 1 174 ? -15.508 19.797 12.602 1 77.5 174 MET B O 1
ATOM 3416 N N . PHE B 1 175 ? -16.438 19.781 10.539 1 70.81 175 PHE B N 1
ATOM 3417 C CA . PHE B 1 175 ? -17.672 19.172 10.992 1 70.81 175 PHE B CA 1
ATOM 3418 C C . PHE B 1 175 ? -17.844 17.781 10.406 1 70.81 175 PHE B C 1
ATOM 3420 O O . PHE B 1 175 ? -17.562 17.562 9.227 1 70.81 175 PHE B O 1
ATOM 3427 N N . THR B 1 176 ? -18.203 16.859 11.352 1 71.38 176 THR B N 1
ATOM 3428 C CA . THR B 1 176 ? -18.406 15.492 10.875 1 71.38 176 THR B CA 1
ATOM 3429 C C . THR B 1 176 ? -19.609 14.859 11.57 1 71.38 176 THR B C 1
ATOM 3431 O O . THR B 1 176 ? -20.047 15.336 12.609 1 71.38 176 THR B O 1
ATOM 3434 N N . SER B 1 177 ? -20.125 13.766 10.984 1 68.44 177 SER B N 1
ATOM 3435 C CA . SER B 1 177 ? -21.234 13.016 11.57 1 68.44 177 SER B CA 1
ATOM 3436 C C . SER B 1 177 ? -20.75 12.125 12.711 1 68.44 177 SER B C 1
ATOM 3438 O O . SER B 1 177 ? -19.594 11.727 12.75 1 68.44 177 SER B O 1
ATOM 3440 N N . GLU B 1 178 ? -21.672 11.82 13.641 1 71.12 178 GLU B N 1
ATOM 3441 C CA . GLU B 1 178 ? -21.359 10.898 14.727 1 71.12 178 GLU B CA 1
ATOM 3442 C C . GLU B 1 178 ? -21.016 9.516 14.188 1 71.12 178 GLU B C 1
ATOM 3444 O O . GLU B 1 178 ? -20.344 8.727 14.867 1 71.12 178 GLU B O 1
ATOM 3449 N N . GLU B 1 179 ? -21.406 9.273 13.016 1 68.25 179 GLU B N 1
ATOM 3450 C CA . GLU B 1 179 ? -21.125 7.984 12.398 1 68.25 179 GLU B CA 1
ATOM 3451 C C . GLU B 1 179 ? -19.906 8.055 11.484 1 68.25 179 GLU B C 1
ATOM 3453 O O . GLU B 1 179 ? -19.719 7.191 10.625 1 68.25 179 GLU B O 1
ATOM 3458 N N . CYS B 1 180 ? -19.125 9.008 11.734 1 71 180 CYS B N 1
ATOM 3459 C CA . CYS B 1 180 ? -17.984 9.203 10.844 1 71 180 CYS B CA 1
ATOM 3460 C C . CYS B 1 180 ? -16.938 8.117 11.031 1 71 180 CYS B C 1
ATOM 3462 O O . CYS B 1 180 ? -16.922 7.449 12.07 1 71 180 CYS B O 1
ATOM 3464 N N . HIS B 1 181 ? -16.234 7.969 9.969 1 75.5 181 HIS B N 1
ATOM 3465 C CA . HIS B 1 181 ? -15.094 7.062 10.047 1 75.5 181 HIS B CA 1
ATOM 3466 C C . HIS B 1 181 ? -14.102 7.52 11.109 1 75.5 181 HIS B C 1
ATOM 3468 O O . HIS B 1 181 ? -13.844 8.719 11.25 1 75.5 181 HIS B O 1
ATOM 3474 N N . TYR B 1 182 ? -13.477 6.695 11.805 1 77.69 182 TYR B N 1
ATOM 3475 C CA . TYR B 1 182 ? -12.625 6.988 12.953 1 77.69 182 TYR B CA 1
ATOM 3476 C C . TYR B 1 182 ? -11.375 7.746 12.531 1 77.69 182 TYR B C 1
ATOM 3478 O O . TYR B 1 182 ? -10.703 8.367 13.359 1 77.69 182 TYR B O 1
ATOM 3486 N N . SER B 1 183 ? -11.086 7.793 11.203 1 84.69 183 SER B N 1
ATOM 3487 C CA . SER B 1 183 ? -9.852 8.406 10.734 1 84.69 183 SER B CA 1
ATOM 3488 C C . SER B 1 183 ? -9.977 9.922 10.656 1 84.69 183 SER B C 1
ATOM 3490 O O . SER B 1 183 ? -8.992 10.625 10.43 1 84.69 183 SER B O 1
ATOM 3492 N N . ILE B 1 184 ? -11.094 10.461 10.883 1 84.56 184 ILE B N 1
ATOM 3493 C CA . ILE B 1 184 ? -11.289 11.898 10.742 1 84.56 184 ILE B CA 1
ATOM 3494 C C . ILE B 1 184 ? -10.508 12.633 11.828 1 84.56 184 ILE B C 1
ATOM 3496 O O . ILE B 1 184 ? -9.836 13.633 11.547 1 84.56 184 ILE B O 1
ATOM 3500 N N . GLY B 1 185 ? -10.57 12.148 13.031 1 88.38 185 GLY B N 1
ATOM 3501 C CA . GLY B 1 185 ? -9.758 12.719 14.094 1 88.38 185 GLY B CA 1
ATOM 3502 C C . GLY B 1 185 ? -8.266 12.625 13.812 1 88.38 185 GLY B C 1
ATOM 3503 O O . GLY B 1 185 ? -7.527 13.586 14.047 1 88.38 185 GLY B O 1
ATOM 3504 N N . LYS B 1 186 ? -7.895 11.531 13.258 1 91.81 186 LYS B N 1
ATOM 3505 C CA . LYS B 1 186 ? -6.496 11.328 12.891 1 91.81 186 LYS B CA 1
ATOM 3506 C C . LYS B 1 186 ? -6.066 12.305 11.805 1 91.81 186 LYS B C 1
ATOM 3508 O O . LYS B 1 186 ? -4.949 12.82 11.836 1 91.81 186 LYS B O 1
ATOM 3513 N N . ALA B 1 187 ? -6.965 12.492 10.906 1 91.94 187 ALA B N 1
ATOM 3514 C CA . ALA B 1 187 ? -6.672 13.422 9.82 1 91.94 187 ALA B CA 1
ATOM 3515 C C . ALA B 1 187 ? -6.473 14.844 10.359 1 91.94 187 ALA B C 1
ATOM 3517 O O . ALA B 1 187 ? -5.551 15.547 9.945 1 91.94 187 ALA B O 1
ATOM 3518 N N . ALA B 1 188 ? -7.297 15.211 11.305 1 92.12 188 ALA B N 1
ATOM 3519 C CA . ALA B 1 188 ? -7.203 16.547 11.906 1 92.12 188 ALA B CA 1
ATOM 3520 C C . ALA B 1 188 ? -5.875 16.719 12.633 1 92.12 188 ALA B C 1
ATOM 3522 O O . ALA B 1 188 ? -5.219 17.75 12.484 1 92.12 188 ALA B O 1
ATOM 3523 N N . ALA B 1 189 ? -5.492 15.758 13.344 1 94.69 189 ALA B N 1
ATOM 3524 C CA . ALA B 1 189 ? -4.227 15.805 14.07 1 94.69 189 ALA B CA 1
ATOM 3525 C C . ALA B 1 189 ? -3.043 15.82 13.102 1 94.69 189 ALA B C 1
ATOM 3527 O O . ALA B 1 189 ? -2.133 16.641 13.242 1 94.69 189 ALA B O 1
ATOM 3528 N N . PHE B 1 190 ? -3.119 15.07 12.125 1 95.06 190 PHE B N 1
ATOM 3529 C CA . PHE B 1 190 ? -2.01 14.859 11.203 1 95.06 190 PHE B CA 1
ATOM 3530 C C . PHE B 1 190 ? -1.802 16.094 10.328 1 95.06 190 PHE B C 1
ATOM 3532 O O . PHE B 1 190 ? -0.665 16.484 10.07 1 95.06 190 PHE B O 1
ATOM 3539 N N . LEU B 1 191 ? -2.824 16.703 9.906 1 94.81 191 LEU B N 1
ATOM 3540 C CA . LEU B 1 191 ? -2.734 17.812 8.977 1 94.81 191 LEU B CA 1
ATOM 3541 C C . LEU B 1 191 ? -2.549 19.141 9.719 1 94.81 191 LEU B C 1
ATOM 3543 O O . LEU B 1 191 ? -2.434 20.188 9.102 1 94.81 191 LEU B O 1
ATOM 3547 N N . GLY B 1 192 ? -2.592 19.109 11.031 1 93.81 192 GLY B N 1
ATOM 3548 C CA . GLY B 1 192 ? -2.273 20.281 11.828 1 93.81 192 GLY B CA 1
ATOM 3549 C C . GLY B 1 192 ? -3.498 21.094 12.211 1 93.81 192 GLY B C 1
ATOM 3550 O O . GLY B 1 192 ? -3.377 22.203 12.734 1 93.81 192 GLY B O 1
ATOM 3551 N N . ILE B 1 193 ? -4.66 20.547 12.023 1 90.75 193 ILE B N 1
ATOM 3552 C CA . ILE B 1 193 ? -5.895 21.234 12.375 1 90.75 193 ILE B CA 1
ATOM 3553 C C . ILE B 1 193 ? -6.18 21.047 13.867 1 90.75 193 ILE B C 1
ATOM 3555 O O . ILE B 1 193 ? -6.641 21.969 14.531 1 90.75 193 ILE B O 1
ATOM 3559 N N . GLY B 1 194 ? -5.902 19.844 14.359 1 93.06 194 GLY B N 1
ATOM 3560 C CA . GLY B 1 194 ? -6.137 19.562 15.766 1 93.06 194 GLY B CA 1
ATOM 3561 C C . GLY B 1 194 ? -7.453 18.844 16.016 1 93.06 194 GLY B C 1
ATOM 3562 O O . GLY B 1 194 ? -8.469 19.172 15.398 1 93.06 194 GLY B O 1
ATOM 3563 N N . THR B 1 195 ? -7.465 17.938 17 1 93.5 195 THR B N 1
ATOM 3564 C CA . THR B 1 195 ? -8.633 17.094 17.234 1 93.5 195 THR B CA 1
ATOM 3565 C C . THR B 1 195 ? -9.734 17.875 17.938 1 93.5 195 THR B C 1
ATOM 3567 O O . THR B 1 195 ? -10.922 17.578 17.766 1 93.5 195 THR B O 1
ATOM 3570 N N . LYS B 1 196 ? -9.406 18.922 18.641 1 89.31 196 LYS B N 1
ATOM 3571 C CA . LYS B 1 196 ? -10.391 19.734 19.344 1 89.31 196 LYS B CA 1
ATOM 3572 C C . LYS B 1 196 ? -11.164 20.625 18.359 1 89.31 196 LYS B C 1
ATOM 3574 O O . LYS B 1 196 ? -12.195 21.203 18.703 1 89.31 196 LYS B O 1
ATOM 3579 N N . ASN B 1 197 ? -10.672 20.656 17.125 1 83.19 197 ASN B N 1
ATOM 3580 C CA . ASN B 1 197 ? -11.312 21.469 16.109 1 83.19 197 ASN B CA 1
ATOM 3581 C C . ASN B 1 197 ? -12.203 20.625 15.188 1 83.19 197 ASN B C 1
ATOM 3583 O O . ASN B 1 197 ? -12.555 21.062 14.094 1 83.19 197 ASN B O 1
ATOM 3587 N N . VAL B 1 198 ? -12.5 19.359 15.656 1 83.88 198 VAL B N 1
ATOM 3588 C CA . VAL B 1 198 ? -13.453 18.484 14.977 1 83.88 198 VAL B CA 1
ATOM 3589 C C . VAL B 1 198 ? -14.773 18.453 15.734 1 83.88 198 VAL B C 1
ATOM 3591 O O . VAL B 1 198 ? -14.836 17.984 16.875 1 83.88 198 VAL B O 1
ATOM 3594 N N . TYR B 1 199 ? -15.773 18.922 15.086 1 74.25 199 TYR B N 1
ATOM 3595 C CA . TYR B 1 199 ? -17.094 18.984 15.719 1 74.25 199 TYR B CA 1
ATOM 3596 C C . TYR B 1 199 ? -18.016 17.906 15.148 1 74.25 199 TYR B C 1
ATOM 3598 O O . TYR B 1 199 ? -18.234 17.859 13.938 1 74.25 199 TYR B O 1
ATOM 3606 N N . VAL B 1 200 ? -18.547 17.078 16.047 1 73.31 200 VAL B N 1
ATOM 3607 C CA . VAL B 1 200 ? -19.406 15.961 15.664 1 73.31 200 VAL B CA 1
ATOM 3608 C C . VAL B 1 200 ? -20.875 16.406 15.688 1 73.31 200 VAL B C 1
ATOM 3610 O O . VAL B 1 200 ? -21.328 16.984 16.672 1 73.31 200 VAL B O 1
ATOM 3613 N N . VAL B 1 201 ? -21.594 16.141 14.586 1 66.94 201 VAL B N 1
ATOM 3614 C CA . VAL B 1 201 ? -23 16.5 14.477 1 66.94 201 VAL B CA 1
ATOM 3615 C C . VAL B 1 201 ? -23.859 15.234 14.57 1 66.94 201 VAL B C 1
ATOM 3617 O O . VAL B 1 201 ? -23.531 14.203 13.984 1 66.94 201 VAL B O 1
ATOM 3620 N N . PRO B 1 202 ? -24.922 15.297 15.492 1 65.12 202 PRO B N 1
ATOM 3621 C CA . PRO B 1 202 ? -25.797 14.125 15.625 1 65.12 202 PRO B CA 1
ATOM 3622 C C . PRO B 1 202 ? -26.453 13.727 14.312 1 65.12 202 PRO B C 1
ATOM 3624 O O . PRO B 1 202 ? -26.812 14.594 13.508 1 65.12 202 PRO B O 1
ATOM 3627 N N . ALA B 1 203 ? -26.453 12.344 14.164 1 58.56 203 ALA B N 1
ATOM 3628 C CA . ALA B 1 203 ? -27.078 11.812 12.953 1 58.56 203 ALA B CA 1
ATOM 3629 C C . ALA B 1 203 ? -28.594 11.758 13.102 1 58.56 203 ALA B C 1
ATOM 3631 O O . ALA B 1 203 ? -29.109 11.633 14.219 1 58.56 203 ALA B O 1
ATOM 3632 N N . ASP B 1 204 ? -29.312 12.336 12.047 1 57.09 204 ASP B N 1
ATOM 3633 C CA . ASP B 1 204 ? -30.766 12.18 12.125 1 57.09 204 ASP B CA 1
ATOM 3634 C C . ASP B 1 204 ? -31.172 10.711 12.148 1 57.09 204 ASP B C 1
ATOM 3636 O O . ASP B 1 204 ? -30.344 9.828 11.906 1 57.09 204 ASP B O 1
ATOM 3640 N N . GLU B 1 205 ? -32.344 10.562 12.727 1 52.47 205 GLU B N 1
ATOM 3641 C CA . GLU B 1 205 ? -32.938 9.242 12.93 1 52.47 205 GLU B CA 1
ATOM 3642 C C . GLU B 1 205 ? -32.719 8.344 11.719 1 52.47 205 GLU B C 1
ATOM 3644 O O . GLU B 1 205 ? -32.719 7.113 11.844 1 52.47 205 GLU B O 1
ATOM 3649 N N . ARG B 1 206 ? -32.906 8.93 10.586 1 46.28 206 ARG B N 1
ATOM 3650 C CA . ARG B 1 206 ? -32.812 7.969 9.492 1 46.28 206 ARG B CA 1
ATOM 3651 C C . ARG B 1 206 ? -31.375 7.684 9.117 1 46.28 206 ARG B C 1
ATOM 3653 O O . ARG B 1 206 ? -31.109 6.934 8.172 1 46.28 206 ARG B O 1
ATOM 3660 N N . HIS B 1 207 ? -30.594 7.945 10.078 1 46.34 207 HIS B N 1
ATOM 3661 C CA . HIS B 1 207 ? -29.172 7.602 9.969 1 46.34 207 HIS B CA 1
ATOM 3662 C C . HIS B 1 207 ? -28.609 8.016 8.617 1 46.34 207 HIS B C 1
ATOM 3664 O O . HIS B 1 207 ? -27.625 7.426 8.148 1 46.34 207 HIS B O 1
ATOM 3670 N N . SER B 1 208 ? -29.578 8.617 7.816 1 43.56 208 SER B N 1
ATOM 3671 C CA . SER B 1 208 ? -29.125 9.008 6.488 1 43.56 208 SER B CA 1
ATOM 3672 C C . SER B 1 208 ? -28.109 10.148 6.566 1 43.56 208 SER B C 1
ATOM 3674 O O . SER B 1 208 ? -28.109 10.93 7.52 1 43.56 208 SER B O 1
ATOM 3676 N N . GLY B 1 209 ? -26.938 9.977 6.344 1 41.78 209 GLY B N 1
ATOM 3677 C CA . GLY B 1 209 ? -25.719 10.773 6.297 1 41.78 209 GLY B CA 1
ATOM 3678 C C . GLY B 1 209 ? -25.969 12.234 5.977 1 41.78 209 GLY B C 1
ATOM 3679 O O . GLY B 1 209 ? -25.031 13.008 5.793 1 41.78 209 GLY B O 1
ATOM 3680 N N . GLU B 1 210 ? -27.141 12.523 5.395 1 41.53 210 GLU B N 1
ATOM 3681 C CA . GLU B 1 210 ? -27.266 13.953 5.125 1 41.53 210 GLU B CA 1
ATOM 3682 C C . GLU B 1 210 ? -27.422 14.742 6.422 1 41.53 210 GLU B C 1
ATOM 3684 O O . GLU B 1 210 ? -28.469 14.695 7.07 1 41.53 210 GLU B O 1
ATOM 3689 N N . PRO B 1 211 ? -26.531 14.852 7.199 1 41.47 211 PRO B N 1
ATOM 3690 C CA . PRO B 1 211 ? -26.844 15.852 8.219 1 41.47 211 PRO B CA 1
ATOM 3691 C C . PRO B 1 211 ? -27.719 16.969 7.688 1 41.47 211 PRO B C 1
ATOM 3693 O O . PRO B 1 211 ? -27.672 17.297 6.496 1 41.47 211 PRO B O 1
ATOM 3696 N N . ARG B 1 212 ? -28.891 17.328 8.234 1 41.47 212 ARG B N 1
ATOM 3697 C CA . ARG B 1 212 ? -29.547 18.547 7.77 1 41.47 212 ARG B CA 1
ATOM 3698 C C . ARG B 1 212 ? -28.531 19.672 7.57 1 41.47 212 ARG B C 1
ATOM 3700 O O . ARG B 1 212 ? -27.906 20.141 8.531 1 41.47 212 ARG B O 1
ATOM 3707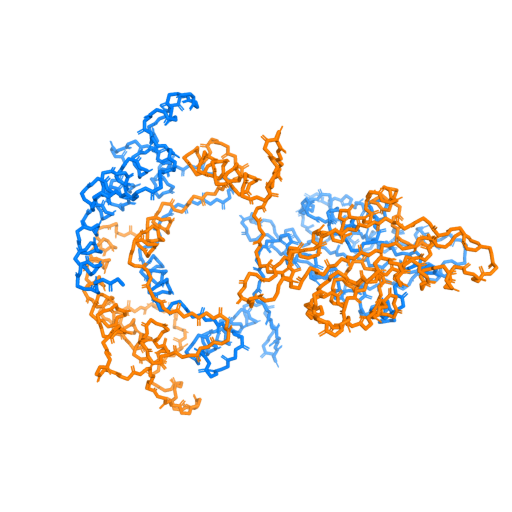 N N . PHE B 1 213 ? -27.906 19.688 6.363 1 43.44 213 PHE B N 1
ATOM 3708 C CA . PHE B 1 213 ? -27.219 20.922 5.988 1 43.44 213 PHE B CA 1
ATOM 3709 C C . PHE B 1 213 ? -27.703 22.078 6.84 1 43.44 213 PHE B C 1
ATOM 3711 O O . PHE B 1 213 ? -26.906 22.922 7.258 1 43.44 213 PHE B O 1
ATOM 3718 N N . THR B 1 214 ? -28.891 21.859 7.039 1 44.44 214 THR B N 1
ATOM 3719 C CA . THR B 1 214 ? -29.5 22.969 7.777 1 44.44 214 THR B CA 1
ATOM 3720 C C . THR B 1 214 ? -28.969 23.016 9.203 1 44.44 214 THR B C 1
ATOM 3722 O O . THR B 1 214 ? -28.688 24.094 9.734 1 44.44 214 THR B O 1
ATOM 3725 N N . THR B 1 215 ? -28.953 21.875 9.727 1 46 215 THR B N 1
ATOM 3726 C CA . THR B 1 215 ? -28.469 21.875 11.109 1 46 215 THR B CA 1
ATOM 3727 C C . THR B 1 215 ? -26.984 22.219 11.164 1 46 215 THR B C 1
ATOM 3729 O O . THR B 1 215 ? -26.531 22.953 12.047 1 46 215 THR B O 1
ATOM 3732 N N . LEU B 1 216 ? -26.297 21.641 10.203 1 45.56 216 LEU B N 1
ATOM 3733 C CA . LEU B 1 216 ? -24.875 21.984 10.109 1 45.56 216 LEU B CA 1
ATOM 3734 C C . LEU B 1 216 ? -24.688 23.469 9.883 1 45.56 216 LEU B C 1
ATOM 3736 O O . LEU B 1 216 ? -23.812 24.094 10.484 1 45.56 216 LEU B O 1
ATOM 3740 N N . ALA B 1 217 ? -25.562 23.906 9.016 1 43.97 217 ALA B N 1
ATOM 3741 C CA . ALA B 1 217 ? -25.547 25.344 8.773 1 43.97 217 ALA B CA 1
ATOM 3742 C C . ALA B 1 217 ? -25.875 26.125 10.047 1 43.97 217 ALA B C 1
ATOM 3744 O O . ALA B 1 217 ? -25.234 27.125 10.352 1 43.97 217 ALA B O 1
ATOM 3745 N N . LYS B 1 218 ? -26.812 25.609 10.688 1 46.66 218 LYS B N 1
ATOM 3746 C CA . LYS B 1 218 ? -27.203 26.297 11.914 1 46.66 218 LYS B CA 1
ATOM 3747 C C . LYS B 1 218 ? -26.094 26.25 12.953 1 46.66 218 LYS B C 1
ATOM 3749 O O . LYS B 1 218 ? -25.828 27.234 13.648 1 46.66 218 LYS B O 1
ATOM 3754 N N . LEU B 1 219 ? -25.5 25.141 13.031 1 47.19 219 LEU B N 1
ATOM 3755 C CA . LEU B 1 219 ? -24.406 25.016 13.984 1 47.19 219 LEU B CA 1
ATOM 3756 C C . LEU B 1 219 ? -23.219 25.891 13.57 1 47.19 219 LEU B C 1
ATOM 3758 O O . LEU B 1 219 ? -22.594 26.547 14.414 1 47.19 219 LEU B O 1
ATOM 3762 N N . ALA B 1 220 ? -23 25.75 12.367 1 45.06 220 ALA B N 1
ATOM 3763 C CA . ALA B 1 220 ? -21.953 26.625 11.844 1 45.06 220 ALA B CA 1
ATOM 3764 C C . ALA B 1 220 ? -22.281 28.094 12.117 1 45.06 220 ALA B C 1
ATOM 3766 O O . ALA B 1 220 ? -21.406 28.859 12.531 1 45.06 220 ALA B O 1
ATOM 3767 N N . ILE B 1 221 ? -23.578 28.344 11.961 1 44.41 221 ILE B N 1
ATOM 3768 C CA . ILE B 1 221 ? -24.031 29.703 12.227 1 44.41 221 ILE B CA 1
ATOM 3769 C C . ILE B 1 221 ? -23.891 30.016 13.711 1 44.41 221 ILE B C 1
ATOM 3771 O O . ILE B 1 221 ? -23.438 31.094 14.086 1 44.41 221 ILE B O 1
ATOM 3775 N N . ASN B 1 222 ? -24.328 29.125 14.414 1 45.03 222 ASN B N 1
ATOM 3776 C CA . ASN B 1 222 ? -24.266 29.391 15.844 1 45.03 222 ASN B CA 1
ATOM 3777 C C . ASN B 1 222 ? -22.828 29.547 16.328 1 45.03 222 ASN B C 1
ATOM 3779 O O . ASN B 1 222 ? -22.547 30.344 17.219 1 45.03 222 ASN B O 1
ATOM 3783 N N . MET B 1 223 ? -22.141 28.703 15.836 1 41.09 223 MET B N 1
ATOM 3784 C CA . MET B 1 223 ? -20.734 28.844 16.188 1 41.09 223 MET B CA 1
ATOM 3785 C C . MET B 1 223 ? -20.156 30.141 15.633 1 41.09 223 MET B C 1
ATOM 3787 O O . MET B 1 223 ? -19.281 30.75 16.266 1 41.09 223 MET B O 1
ATOM 3791 N N . LEU B 1 224 ? -20.609 30.375 14.445 1 40.12 224 LEU B N 1
ATOM 3792 C CA . LEU B 1 224 ? -20.219 31.656 13.859 1 40.12 224 LEU B CA 1
ATOM 3793 C C . LEU B 1 224 ? -20.875 32.812 14.602 1 40.12 224 LEU B C 1
ATOM 3795 O O . LEU B 1 224 ? -20.469 33.969 14.438 1 40.12 224 LEU B O 1
ATOM 3799 N N . ALA B 1 225 ? -22 32.562 15.07 1 36.78 225 ALA B N 1
ATOM 3800 C CA . ALA B 1 225 ? -22.609 33.656 15.82 1 36.78 225 ALA B CA 1
ATOM 3801 C C . ALA B 1 225 ? -21.672 34.156 16.906 1 36.78 225 ALA B C 1
ATOM 3803 O O . ALA B 1 225 ? -22.031 35.062 17.688 1 36.78 225 ALA B O 1
ATOM 3804 N N . LEU B 1 226 ? -20.578 33.469 16.922 1 36.06 226 LEU B N 1
ATOM 3805 C CA . LEU B 1 226 ? -19.688 34.188 17.828 1 36.06 226 LEU B CA 1
ATOM 3806 C C . LEU B 1 226 ? -19.219 35.5 17.203 1 36.06 226 LEU B C 1
ATOM 3808 O O . LEU B 1 226 ? -19.031 35.594 15.977 1 36.06 226 LEU B O 1
ATOM 3812 N N . PRO B 1 227 ? -19.172 36.625 17.703 1 35.47 227 PRO B N 1
ATOM 3813 C CA . PRO B 1 227 ? -18.672 37.969 17.312 1 35.47 227 PRO B CA 1
ATOM 3814 C C . PRO B 1 227 ? -17.266 37.906 16.734 1 35.47 227 PRO B C 1
ATOM 3816 O O . PRO B 1 227 ? -16.422 37.156 17.203 1 35.47 227 PRO B O 1
ATOM 3819 N N . HIS B 1 228 ? -16.984 38.375 15.242 1 37.44 228 HIS B N 1
ATOM 3820 C CA . HIS B 1 228 ? -15.797 38.688 14.461 1 37.44 228 HIS B CA 1
ATOM 3821 C C . HIS B 1 228 ? -15.297 37.469 13.68 1 37.44 228 HIS B C 1
ATOM 3823 O O . HIS B 1 228 ? -14.148 37.438 13.242 1 37.44 228 HIS B O 1
ATOM 3829 N N . THR B 1 229 ? -16 36.375 13.758 1 36.75 229 THR B N 1
ATOM 3830 C CA . THR B 1 229 ? -15.469 35.219 13.031 1 36.75 229 THR B CA 1
ATOM 3831 C C . THR B 1 229 ? -16.156 35.062 11.68 1 36.75 229 THR B C 1
ATOM 3833 O O . THR B 1 229 ? -17.391 35.062 11.594 1 36.75 229 THR B O 1
ATOM 3836 N N . THR B 1 230 ? -15.812 35.781 10.578 1 38.03 230 THR B N 1
ATOM 3837 C CA . THR B 1 230 ? -16.25 35.5 9.219 1 38.03 230 THR B CA 1
ATOM 3838 C C . THR B 1 230 ? -15.883 34.062 8.82 1 38.03 230 THR B C 1
ATOM 3840 O O . THR B 1 230 ? -14.758 33.625 9.047 1 38.03 230 THR B O 1
ATOM 3843 N N . ALA B 1 231 ? -16.875 33.156 9.062 1 39.56 231 ALA B N 1
ATOM 3844 C CA . ALA B 1 231 ? -16.547 31.75 8.758 1 39.56 231 ALA B CA 1
ATOM 3845 C C . ALA B 1 231 ? -17.031 31.359 7.367 1 39.56 231 ALA B C 1
ATOM 3847 O O . ALA B 1 231 ? -18.109 31.781 6.938 1 39.56 231 ALA B O 1
ATOM 3848 N N . GLU B 1 232 ? -16.188 31.297 6.328 1 40.44 232 GLU B N 1
ATOM 3849 C CA . GLU B 1 232 ? -16.547 30.672 5.055 1 40.44 232 GLU B CA 1
ATOM 3850 C C . GLU B 1 232 ? -16.484 29.156 5.152 1 40.44 232 GLU B C 1
ATOM 3852 O O . GLU B 1 232 ? -15.547 28.594 5.727 1 40.44 232 GLU B O 1
ATOM 3857 N N . LEU B 1 233 ? -17.766 28.469 5.004 1 40.28 233 LEU B N 1
ATOM 3858 C CA . LEU B 1 233 ? -17.922 27.016 5.062 1 40.28 233 LEU B CA 1
ATOM 3859 C C . LEU B 1 233 ? -17.562 26.391 3.723 1 40.28 233 LEU B C 1
ATOM 3861 O O . LEU B 1 233 ? -17.984 26.859 2.668 1 40.28 233 LEU B O 1
ATOM 3865 N N . GLU B 1 234 ? -16.391 25.891 3.611 1 40.12 234 GLU B N 1
ATOM 3866 C CA . GLU B 1 234 ? -16.141 25.062 2.436 1 40.12 234 GLU B CA 1
ATOM 3867 C C . GLU B 1 234 ? -16.469 23.594 2.711 1 40.12 234 GLU B C 1
ATOM 3869 O O . GLU B 1 234 ? -16.094 23.047 3.75 1 40.12 234 GLU B O 1
ATOM 3874 N N . GLN B 1 235 ? -17.641 22.984 1.966 1 39.44 235 GLN B N 1
ATOM 3875 C CA . GLN B 1 235 ? -18.109 21.609 2.051 1 39.44 235 GLN B CA 1
ATOM 3876 C C . GLN B 1 235 ? -17.141 20.641 1.365 1 39.44 235 GLN B C 1
ATOM 3878 O O . GLN B 1 235 ? -16.688 20.906 0.248 1 39.44 235 GLN B O 1
ATOM 3883 N N . VAL B 1 236 ? -16.391 19.828 2.09 1 40.72 236 VAL B N 1
ATOM 3884 C CA . VAL B 1 236 ? -15.641 18.766 1.444 1 40.72 236 VAL B CA 1
ATOM 3885 C C . VAL B 1 236 ? -16.359 17.438 1.645 1 40.72 236 VAL B C 1
ATOM 3887 O O . VAL B 1 236 ? -16.812 17.125 2.746 1 40.72 236 VAL B O 1
ATOM 3890 N N . PHE B 1 237 ? -16.844 16.688 0.501 1 39.44 237 PHE B N 1
ATOM 3891 C CA . PHE B 1 237 ? -17.531 15.406 0.492 1 39.44 237 PHE B CA 1
ATOM 3892 C C . PHE B 1 237 ? -16.531 14.258 0.64 1 39.44 237 PHE B C 1
ATOM 3894 O O . PHE B 1 237 ? -15.422 14.32 0.116 1 39.44 237 PHE B O 1
ATOM 3901 N N . PHE B 1 238 ? -16.625 13.43 1.713 1 38.53 238 PHE B N 1
ATOM 3902 C CA . PHE B 1 238 ? -15.758 12.281 2 1 38.53 238 PHE B CA 1
ATOM 3903 C C . PHE B 1 238 ? -16.375 11 1.459 1 38.53 238 PHE B C 1
ATOM 3905 O O . PHE B 1 238 ? -17.578 10.938 1.196 1 38.53 238 PHE B O 1
ATOM 3912 N N . SER B 1 239 ? -15.461 9.945 1.36 1 37.28 239 SER B N 1
ATOM 3913 C CA . SER B 1 239 ? -15.547 8.594 0.829 1 37.28 239 SER B CA 1
ATOM 3914 C C . SER B 1 239 ? -16.562 7.758 1.605 1 37.28 239 SER B C 1
ATOM 3916 O O . SER B 1 239 ? -16.688 7.895 2.824 1 37.28 239 SER B O 1
ATOM 3918 N N . ASP B 1 240 ? -17.531 7.344 0.913 1 36.09 240 ASP B N 1
ATOM 3919 C CA . ASP B 1 240 ? -18.5 6.32 1.293 1 36.09 240 ASP B CA 1
ATOM 3920 C C . ASP B 1 240 ? -17.812 5.012 1.659 1 36.09 240 ASP B C 1
ATOM 3922 O O . ASP B 1 240 ? -16.938 4.543 0.926 1 36.09 240 ASP B O 1
ATOM 3926 N N . ASP B 1 241 ? -17.656 4.809 2.924 1 35.16 241 ASP B N 1
ATOM 3927 C CA . ASP B 1 241 ? -17.328 3.424 3.25 1 35.16 241 ASP B CA 1
ATOM 3928 C C . ASP B 1 241 ? -18.234 2.449 2.5 1 35.16 241 ASP B C 1
ATOM 3930 O O . ASP B 1 241 ? -19.453 2.459 2.686 1 35.16 241 ASP B O 1
ATOM 3934 N N . PRO B 1 242 ? -17.734 1.965 1.461 1 33.78 242 PRO B N 1
ATOM 3935 C CA . PRO B 1 242 ? -18.547 1.027 0.685 1 33.78 242 PRO B CA 1
ATOM 3936 C C . PRO B 1 242 ? -19.062 -0.139 1.523 1 33.78 242 PRO B C 1
ATOM 3938 O O . PRO B 1 242 ? -19.844 -0.956 1.033 1 33.78 242 PRO B O 1
ATOM 3941 N N . CYS B 1 243 ? -18.312 -0.618 2.406 1 30.47 243 CYS B N 1
ATOM 3942 C CA . CYS B 1 243 ? -18.797 -1.892 2.926 1 30.47 243 CYS B CA 1
ATOM 3943 C C . CYS B 1 243 ? -20.188 -1.733 3.551 1 30.47 243 CYS B C 1
ATOM 3945 O O . CYS B 1 243 ? -20.828 -2.723 3.908 1 30.47 243 CYS B O 1
ATOM 3947 N N . LYS B 1 244 ? -20.312 -0.792 4.566 1 32.34 244 LYS B N 1
ATOM 3948 C CA . LYS B 1 244 ? -21.625 -0.904 5.199 1 32.34 244 LYS B CA 1
ATOM 3949 C C . LYS B 1 244 ? -22.719 -0.26 4.336 1 32.34 244 LYS B C 1
ATOM 3951 O O . LYS B 1 244 ? -22.438 0.666 3.572 1 32.34 244 LYS B O 1
ATOM 3956 N N . ASN B 1 245 ? -23.719 -0.925 3.99 1 32.09 245 ASN B N 1
ATOM 3957 C CA . ASN B 1 245 ? -24.984 -0.44 3.43 1 32.09 245 ASN B CA 1
ATOM 3958 C C . ASN B 1 245 ? -25.203 1.038 3.74 1 32.09 245 ASN B C 1
ATOM 3960 O O . ASN B 1 245 ? -26.234 1.604 3.383 1 32.09 245 ASN B O 1
ATOM 3964 N N . ARG B 1 246 ? -24.594 1.586 4.793 1 33.47 246 ARG B N 1
ATOM 3965 C CA . ARG B 1 246 ? -24.922 2.969 5.137 1 33.47 246 ARG B CA 1
ATOM 3966 C C . ARG B 1 246 ? -23.844 3.92 4.617 1 33.47 246 ARG B C 1
ATOM 3968 O O . ARG B 1 246 ? -22.656 3.691 4.832 1 33.47 246 ARG B O 1
ATOM 3975 N N . ARG B 1 247 ? -24.141 4.59 3.561 1 34.81 247 ARG B N 1
ATOM 3976 C CA . ARG B 1 247 ? -23.453 5.715 2.938 1 34.81 247 ARG B CA 1
ATOM 3977 C C . ARG B 1 247 ? -22.938 6.695 3.99 1 34.81 247 ARG B C 1
ATOM 3979 O O . ARG B 1 247 ? -23.703 7.527 4.488 1 34.81 247 ARG B O 1
ATOM 3986 N N . LYS B 1 248 ? -22.156 6.238 4.949 1 35.16 248 LYS B N 1
ATOM 3987 C CA . LYS B 1 248 ? -21.703 7.316 5.824 1 35.16 248 LYS B CA 1
ATOM 3988 C C . LYS B 1 248 ? -20.766 8.266 5.09 1 35.16 248 LYS B C 1
ATOM 3990 O O . LYS B 1 248 ? -19.75 7.836 4.535 1 35.16 248 LYS B O 1
ATOM 3995 N N . LYS B 1 249 ? -21.328 9.258 4.43 1 34.03 249 LYS B N 1
ATOM 3996 C CA . LYS B 1 249 ? -20.609 10.375 3.816 1 34.03 249 LYS B CA 1
ATOM 3997 C C . LYS B 1 249 ? -19.953 11.25 4.875 1 34.03 249 LYS B C 1
ATOM 3999 O O . LYS B 1 249 ? -20.594 11.656 5.84 1 34.03 249 LYS B O 1
ATOM 4004 N N . SER B 1 250 ? -18.766 10.945 5.238 1 36.03 250 SER B N 1
ATOM 4005 C CA . SER B 1 250 ? -18.188 11.953 6.125 1 36.03 250 SER B CA 1
ATOM 4006 C C . SER B 1 250 ? -17.922 13.258 5.383 1 36.03 250 SER B C 1
ATOM 4008 O O . SER B 1 250 ? -17.422 13.242 4.25 1 36.03 250 SER B O 1
ATOM 4010 N N . ILE B 1 251 ? -18.812 14.273 5.512 1 37.06 251 ILE B N 1
ATOM 4011 C CA . ILE B 1 251 ? -18.641 15.633 5 1 37.06 251 ILE B CA 1
ATOM 4012 C C . ILE B 1 251 ? -17.766 16.438 5.961 1 37.06 251 ILE B C 1
ATOM 4014 O O . ILE B 1 251 ? -17.953 16.391 7.176 1 37.06 251 ILE B O 1
ATOM 4018 N N . VAL B 1 252 ? -16.484 16.734 5.547 1 39.25 252 VAL B N 1
ATOM 4019 C CA . VAL B 1 252 ? -15.648 17.609 6.363 1 39.25 252 VAL B CA 1
ATOM 4020 C C . VAL B 1 252 ? -15.828 19.062 5.906 1 39.25 252 VAL B C 1
ATOM 4022 O O . VAL B 1 252 ? -15.805 19.344 4.707 1 39.25 252 VAL B O 1
ATOM 4025 N N . TYR B 1 253 ? -16.438 19.953 6.766 1 35.97 253 TYR B N 1
ATOM 4026 C CA . TYR B 1 253 ? -16.5 21.391 6.531 1 35.97 253 TYR B CA 1
ATOM 4027 C C . TYR B 1 253 ? -15.422 22.125 7.32 1 35.97 253 TYR B C 1
ATOM 4029 O O . TYR B 1 253 ? -15.086 21.734 8.438 1 35.97 253 TYR B O 1
ATOM 4037 N N . THR B 1 254 ? -14.438 22.844 6.539 1 36.47 254 THR B N 1
ATOM 4038 C CA . THR B 1 254 ? -13.484 23.703 7.227 1 36.47 254 THR B CA 1
ATOM 4039 C C . THR B 1 254 ? -14.023 25.125 7.328 1 36.47 254 THR B C 1
ATOM 4041 O O . THR B 1 254 ? -14.641 25.641 6.383 1 36.47 254 THR B O 1
ATOM 4044 N N . LEU B 1 255 ? -14.25 25.641 8.602 1 31.08 255 LEU B N 1
ATOM 4045 C CA . LEU B 1 255 ? -14.695 27 8.891 1 31.08 255 LEU B CA 1
ATOM 4046 C C . LEU B 1 255 ? -13.523 27.875 9.328 1 31.08 255 LEU B C 1
ATOM 4048 O O . LEU B 1 255 ? -12.688 27.453 10.133 1 31.08 255 LEU B O 1
ATOM 4052 N N . GLN B 1 256 ? -13.078 28.859 8.477 1 29.56 256 GLN B N 1
ATOM 4053 C CA . GLN B 1 256 ? -12.109 29.875 8.859 1 29.56 256 GLN B CA 1
ATOM 4054 C C . GLN B 1 256 ? -12.773 31.031 9.609 1 29.56 256 GLN B C 1
ATOM 4056 O O . GLN B 1 256 ? -13.828 31.516 9.195 1 29.56 256 GLN B O 1
ATOM 4061 N N . THR B 1 257 ? -12.477 31.203 10.938 1 29.2 257 THR B N 1
ATOM 4062 C CA . THR B 1 257 ? -12.984 32.344 11.664 1 29.2 257 THR B CA 1
ATOM 4063 C C . THR B 1 257 ? -11.977 33.5 11.625 1 29.2 257 THR B C 1
ATOM 4065 O O . THR B 1 257 ? -10.773 33.281 11.773 1 29.2 257 THR B O 1
ATOM 4068 N N . PHE B 1 258 ? -12.32 34.625 10.859 1 25.67 258 PHE B N 1
ATOM 4069 C CA . PHE B 1 258 ? -11.523 35.844 10.891 1 25.67 258 PHE B CA 1
ATOM 4070 C C . PHE B 1 258 ? -11.883 36.688 12.109 1 25.67 258 PHE B C 1
ATOM 4072 O O . PHE B 1 258 ? -13.031 36.688 12.547 1 25.67 258 PHE B O 1
#